Protein AF-A0A0L7KFE9-F1 (afdb_monomer)

Mean predicted aligned error: 15.95 Å

Sequence (657 aa):
MNNMNNMNNMNKMKNTSFLLKNVETFNIDDHFCKLLNYNKFVVTKNERCTNINYERDVRYMNLITTDECSNICGLIKVHPFLDINKTKELLKLLKINYNDYIVIIPNKNLNNKESIYLPINKKIKVLDLFIYFLDLNKIVTPFFFTYLTTRTCSEIHRNKFYKIADTINISDYFSYVYQDKRSYFDIMFDFYNYINIDINFLINTLPNIQDRSYSILNIFTTYTNIDNYNFFNIYNLYVSQKFLNMLHFLKTNIISNHLLDIQNVNSVQKLQSHVPHSYGNHISNGCSENTGLTYSKILGNVYKKILKRIKGETQNKDNTNKYTYMYKQNIIELLVCLYKIEINKNKTLKGLCSDYLINLNPGSFVYSKIENSMLALNKNIFNLDYTILYISVGAAFSSLIQVLRHRHYLYSTKYLESNHDKNKNVKQNEHDYKNTKIKEKKDLLFLGFRQKSQDFYFKDEMKSYLYFSYIFLAFSQDVEDKFVYYNKLNCNDSSRKWVEDNIISNNNNVNDNNDNNNNNVNDNNVNDNNVNRNNHSNNHCNNNDCSYNIYNENHFEEHEQNYFKMSYEQMINTLQKKKKIYVTDIILMLQNTIYDLLKEKNTIILIAGKSRPFSQNLIKTFADIIKNKEPNKNMEEINLFIKKKIDDFSIILESWY

Foldseek 3Di:
DVVVVVVVVVVVVVVVVVLVVPQAADDPCCLQCVLVNWFKWFKADWDFPFPPPDPWTKTKTKTFGPDADADQQKKKWFQFWDDLVLLVVLCVLLVHDQQDWDAAADDPPDDPPPPSPQPHSHTYGNSCCRGRWFDQQQFAALVLLVVQLVFFPDPVSNVLSVCCSDPVNNVSVCVPTVLLVAGNSNVSVVCSVGGNDDPVRRVVRTHTRGIAIFTFQDGPVLALDNPDDPVLLVVLLPPDVVVVVVVVVCVVVVVVDDPPPPPDPDDPDDDDDDDDDDDDDDDDDDDDDDDPADPVNVVVVVVVVVVCVSVVNDPDDPPPPDDDPDPRTRMTITIAMWPWDDSDPVDIRTDRRSVRSNPDDRRDMITIDMDHDLCVVDSCLLPPLFAEEAAEEFRQCSSVNSSLVSNLVSVVVVVVVVVVVVVVPVPDDPPPPDDPPQDLAAHEHQYEYADPNGTPPCVVVVVSRLSRYWYWYAHFHDDPPRIDRPNLVPDPPPPPPDDDPVVDPPDDDPPPDDDDDDDDDDDDDDDDDDDDDDDDDDDDDDDDDDDPPPPDDRDPDPSNCVLQVHGPVRLCVQPVPDPGDDSLSSCVSSLVNVLVLLPDPSYAYEYTYADPVVVVVVLVSNLVSVCVVCVPDDSVVSNVSVVVCVVSNSYHYHYRD

Organism: Plasmodium falciparum (isolate HB3) (NCBI:txid137071)

InterPro domains:
  IPR017938 Riboflavin synthase-like beta-barrel [SSF63380] (25-372)
  IPR023173 NADPH-cytochrome p450 reductase, FAD-binding, alpha-helical domain superfamily [G3DSA:1.20.990.10] (83-210)
  IPR039261 Ferredoxin-NADP reductase (FNR), nucleotide-binding domain [G3DSA:3.40.50.80] (382-521)
  IPR039261 Ferredoxin-NADP reductase (FNR), nucleotide-binding domain [G3DSA:3.40.50.80] (536-656)
  IPR039261 Ferredoxin-NADP reductase (FNR), nucleotide-binding domain [SSF52343] (549-628)

Radius of gyration: 34.0 Å; Cα contacts (8 Å, |Δi|>4): 790; chains: 1; bounding box: 119×78×83 Å

Structure (mmCIF, N/CA/C/O backbone):
data_AF-A0A0L7KFE9-F1
#
_entry.id   AF-A0A0L7KFE9-F1
#
loop_
_atom_site.group_PDB
_atom_site.id
_atom_site.type_symbol
_atom_site.label_atom_id
_atom_site.label_alt_id
_atom_site.label_comp_id
_atom_site.label_asym_id
_atom_site.label_entity_id
_atom_site.label_seq_id
_atom_site.pdbx_PDB_ins_code
_atom_site.Cartn_x
_atom_site.Cartn_y
_atom_site.Cartn_z
_atom_site.occupancy
_atom_site.B_iso_or_equiv
_atom_site.auth_seq_id
_atom_site.auth_comp_id
_atom_site.auth_asym_id
_atom_site.auth_atom_id
_atom_site.pdbx_PDB_model_num
ATOM 1 N N . MET A 1 1 ? 55.183 -0.357 -31.465 1.00 42.75 1 MET A N 1
ATOM 2 C CA . MET A 1 1 ? 53.990 -0.021 -30.648 1.00 42.75 1 MET A CA 1
ATOM 3 C C . MET A 1 1 ? 52.677 -0.635 -31.159 1.00 42.75 1 MET A C 1
ATOM 5 O O . MET A 1 1 ? 51.889 -1.052 -30.322 1.00 42.75 1 MET A O 1
ATOM 9 N N . ASN A 1 2 ? 52.448 -0.808 -32.472 1.00 38.06 2 ASN A N 1
ATOM 10 C CA . ASN A 1 2 ? 51.191 -1.400 -32.986 1.00 38.06 2 ASN A CA 1
ATOM 11 C C . ASN A 1 2 ? 50.986 -2.905 -32.692 1.00 38.06 2 ASN A C 1
ATOM 13 O O . ASN A 1 2 ? 49.855 -3.325 -32.461 1.00 38.06 2 ASN A O 1
ATOM 17 N N . ASN A 1 3 ? 52.048 -3.716 -32.598 1.00 33.34 3 ASN A N 1
ATOM 18 C CA . ASN A 1 3 ? 51.898 -5.155 -32.311 1.00 33.34 3 ASN A CA 1
ATOM 19 C C . ASN A 1 3 ? 51.526 -5.465 -30.849 1.00 33.34 3 ASN A C 1
ATOM 21 O O . ASN A 1 3 ? 50.818 -6.435 -30.594 1.00 33.34 3 ASN A O 1
ATOM 25 N N . MET A 1 4 ? 51.925 -4.622 -29.891 1.00 34.28 4 MET A N 1
ATOM 26 C CA . MET A 1 4 ? 51.657 -4.839 -28.460 1.00 34.28 4 MET A CA 1
ATOM 27 C C . MET A 1 4 ? 50.195 -4.518 -28.089 1.00 34.28 4 MET A C 1
ATOM 29 O O . MET A 1 4 ? 49.598 -5.208 -27.265 1.00 34.28 4 MET A O 1
ATOM 33 N N . ASN A 1 5 ? 49.579 -3.542 -28.771 1.00 37.62 5 ASN A N 1
ATOM 34 C CA . ASN A 1 5 ? 48.151 -3.232 -28.628 1.00 37.62 5 ASN A CA 1
ATOM 35 C C . ASN A 1 5 ? 47.248 -4.310 -29.251 1.00 37.62 5 ASN A C 1
ATOM 37 O O . ASN A 1 5 ? 46.227 -4.666 -28.659 1.00 37.62 5 ASN A O 1
ATOM 41 N N . ASN A 1 6 ? 47.644 -4.898 -30.386 1.00 35.03 6 ASN A N 1
ATOM 42 C CA . ASN A 1 6 ? 46.896 -6.001 -31.000 1.00 35.03 6 ASN A CA 1
ATOM 43 C C . ASN A 1 6 ? 46.958 -7.290 -30.165 1.00 35.03 6 ASN A C 1
ATOM 45 O O . ASN A 1 6 ? 45.944 -7.972 -30.017 1.00 35.03 6 ASN A O 1
ATOM 49 N N . MET A 1 7 ? 48.105 -7.593 -29.549 1.00 33.88 7 MET A N 1
ATOM 50 C CA . MET A 1 7 ? 48.266 -8.769 -28.683 1.00 33.88 7 MET A CA 1
ATOM 51 C C . MET A 1 7 ? 47.479 -8.635 -27.366 1.00 33.88 7 MET A C 1
ATOM 53 O O . MET A 1 7 ? 46.855 -9.598 -26.920 1.00 33.88 7 MET A O 1
ATOM 57 N N . ASN A 1 8 ? 47.416 -7.428 -26.789 1.00 39.91 8 ASN A N 1
ATOM 58 C CA . ASN A 1 8 ? 46.585 -7.140 -25.615 1.00 39.91 8 ASN A CA 1
ATOM 59 C C . ASN A 1 8 ? 45.081 -7.222 -25.921 1.00 39.91 8 ASN A C 1
ATOM 61 O O . ASN A 1 8 ? 44.333 -7.779 -25.117 1.00 39.91 8 ASN A O 1
ATOM 65 N N . ASN A 1 9 ? 44.630 -6.751 -27.089 1.00 40.22 9 ASN A N 1
ATOM 66 C CA . ASN A 1 9 ? 43.236 -6.905 -27.519 1.00 40.22 9 ASN A CA 1
ATOM 67 C C . ASN A 1 9 ? 42.875 -8.368 -27.816 1.00 40.22 9 ASN A C 1
ATOM 69 O O . ASN A 1 9 ? 41.819 -8.828 -27.382 1.00 40.22 9 ASN A O 1
ATOM 73 N N . MET A 1 10 ? 43.766 -9.136 -28.454 1.00 38.53 10 MET A N 1
ATOM 74 C CA . MET A 1 10 ? 43.569 -10.574 -28.668 1.00 38.53 10 MET A CA 1
ATOM 75 C C . MET A 1 10 ? 43.539 -11.365 -27.358 1.00 38.53 10 MET A C 1
ATOM 77 O O . MET A 1 10 ? 42.705 -12.253 -27.218 1.00 38.53 10 MET A O 1
ATOM 81 N N . ASN A 1 11 ? 44.390 -11.047 -26.379 1.00 39.62 11 ASN A N 1
ATOM 82 C CA . ASN A 1 11 ? 44.373 -11.710 -25.072 1.00 39.62 11 ASN A CA 1
ATOM 83 C C . ASN A 1 11 ? 43.133 -11.333 -24.246 1.00 39.62 11 ASN A C 1
ATOM 85 O O . ASN A 1 11 ? 42.578 -12.182 -23.550 1.00 39.62 11 ASN A O 1
ATOM 89 N N . LYS A 1 12 ? 42.631 -10.097 -24.370 1.00 42.94 12 LYS A N 1
ATOM 90 C CA . LYS A 1 12 ? 41.366 -9.663 -23.755 1.00 42.94 12 LYS A CA 1
ATOM 91 C C . LYS A 1 12 ? 40.154 -10.335 -24.416 1.00 42.94 12 LYS A C 1
ATOM 93 O O . LYS A 1 12 ? 39.258 -10.778 -23.700 1.00 42.94 12 LYS A O 1
ATOM 98 N N . MET A 1 13 ? 40.157 -10.496 -25.745 1.00 41.34 13 MET A N 1
ATOM 99 C CA . MET A 1 13 ? 39.150 -11.268 -26.497 1.00 41.34 13 MET A CA 1
ATOM 100 C C . MET A 1 13 ? 39.224 -12.774 -26.206 1.00 41.34 13 MET A C 1
ATOM 102 O O . MET A 1 13 ? 38.192 -13.412 -26.034 1.00 41.34 13 MET A O 1
ATOM 106 N N . LYS A 1 14 ? 40.424 -13.354 -26.074 1.00 38.00 14 LYS A N 1
ATOM 107 C CA . LYS A 1 14 ? 40.602 -14.769 -25.709 1.00 38.00 14 LYS A CA 1
ATOM 108 C C . LYS A 1 14 ? 40.141 -15.047 -24.277 1.00 38.00 14 LYS A C 1
ATOM 110 O O . LYS A 1 14 ? 39.377 -15.985 -24.076 1.00 38.00 14 LYS A O 1
ATOM 115 N N . ASN A 1 15 ? 40.493 -14.197 -23.309 1.00 45.81 15 ASN A N 1
ATOM 116 C CA . ASN A 1 15 ? 40.038 -14.344 -21.920 1.00 45.81 15 ASN A CA 1
ATOM 117 C C . ASN A 1 15 ? 38.526 -14.131 -21.759 1.00 45.81 15 ASN A C 1
ATOM 119 O O . ASN A 1 15 ? 37.890 -14.870 -21.013 1.00 45.81 15 ASN A O 1
ATOM 123 N N . THR A 1 16 ? 37.924 -13.181 -22.484 1.00 49.50 16 THR A N 1
ATOM 124 C CA . THR A 1 16 ? 36.456 -13.031 -22.515 1.00 49.50 16 THR A CA 1
ATOM 125 C C . THR A 1 16 ? 35.781 -14.218 -23.204 1.00 49.50 16 THR A C 1
ATOM 127 O O . THR A 1 16 ? 34.790 -14.721 -22.686 1.00 49.50 16 THR A O 1
ATOM 130 N N . SER A 1 17 ? 36.348 -14.750 -24.294 1.00 45.72 17 SER A N 1
ATOM 131 C CA . SER A 1 17 ? 35.824 -15.947 -24.973 1.00 45.72 17 SER A CA 1
ATOM 132 C C . SER A 1 17 ? 35.919 -17.231 -24.133 1.00 45.72 17 SER A C 1
ATOM 134 O O . SER A 1 17 ? 35.044 -18.088 -24.232 1.00 45.72 17 SER A O 1
ATOM 136 N N . PHE A 1 18 ? 36.943 -17.361 -23.280 1.00 43.03 18 PHE A N 1
ATOM 137 C CA . PHE A 1 18 ? 37.105 -18.491 -22.361 1.00 43.03 18 PHE A CA 1
ATOM 138 C C . PHE A 1 18 ? 36.132 -18.399 -21.175 1.00 43.03 18 PHE A C 1
ATOM 140 O O . PHE A 1 18 ? 35.511 -19.397 -20.823 1.00 43.03 18 PHE A O 1
ATOM 147 N N . LEU A 1 19 ? 35.915 -17.194 -20.632 1.00 51.12 19 LEU A N 1
ATOM 148 C CA . LEU A 1 19 ? 34.875 -16.927 -19.627 1.00 51.12 19 LEU A CA 1
ATOM 149 C C . LEU A 1 19 ? 33.458 -17.188 -20.162 1.00 51.12 19 LEU A C 1
ATOM 151 O O . LEU A 1 19 ? 32.614 -17.667 -19.417 1.00 51.12 19 LEU A O 1
ATOM 155 N N . LEU A 1 20 ? 33.205 -16.920 -21.448 1.00 51.97 20 LEU A N 1
ATOM 156 C CA . LEU A 1 20 ? 31.893 -17.083 -22.089 1.00 51.97 20 LEU A CA 1
ATOM 157 C C . LEU A 1 20 ? 31.501 -18.544 -22.385 1.00 51.97 20 LEU A C 1
ATOM 159 O O . LEU A 1 20 ? 30.312 -18.820 -22.538 1.00 51.97 20 LEU A O 1
ATOM 163 N N . LYS A 1 21 ? 32.456 -19.485 -22.461 1.00 50.88 21 LYS A N 1
ATOM 164 C CA . LYS A 1 21 ? 32.176 -20.891 -22.826 1.00 50.88 21 LYS A CA 1
ATOM 165 C C . LYS A 1 21 ? 31.418 -21.684 -21.754 1.00 50.88 21 LYS A C 1
ATOM 167 O O . LYS A 1 21 ? 30.746 -22.643 -22.113 1.00 50.88 21 LYS A O 1
ATOM 172 N N . ASN A 1 22 ? 31.468 -21.252 -20.492 1.00 62.44 22 ASN A N 1
ATOM 173 C CA . ASN A 1 22 ? 30.808 -21.914 -19.357 1.00 62.44 22 ASN A CA 1
ATOM 174 C C . ASN A 1 22 ? 29.798 -20.995 -18.642 1.00 62.44 22 ASN A C 1
ATOM 176 O O . ASN A 1 22 ? 29.581 -21.130 -17.440 1.00 62.44 22 ASN A O 1
ATOM 180 N N . VAL A 1 23 ? 29.207 -20.024 -19.346 1.00 78.81 23 VAL A N 1
ATOM 181 C CA . VAL A 1 23 ? 28.214 -19.123 -18.740 1.00 78.81 23 VAL A CA 1
ATOM 182 C C . VAL A 1 23 ? 26.870 -19.831 -18.629 1.00 78.81 23 VAL A C 1
ATOM 184 O O . VAL A 1 23 ? 26.245 -20.159 -19.639 1.00 78.81 23 VAL A O 1
ATOM 187 N N . GLU A 1 24 ? 26.413 -20.031 -17.395 1.00 87.81 24 GLU A N 1
ATOM 188 C CA . GLU A 1 24 ? 25.095 -20.593 -17.109 1.00 87.81 24 GLU A CA 1
ATOM 189 C C . GLU A 1 24 ? 23.975 -19.730 -17.704 1.00 87.81 24 GLU A C 1
ATOM 191 O O . GLU A 1 24 ? 24.038 -18.495 -17.741 1.00 87.81 24 GLU A O 1
ATOM 196 N N . THR A 1 25 ? 22.917 -20.390 -18.175 1.00 91.81 25 THR A N 1
ATOM 197 C CA . THR A 1 25 ? 21.737 -19.697 -18.704 1.00 91.81 25 THR A CA 1
ATOM 198 C C . THR A 1 25 ? 20.864 -19.227 -17.547 1.00 91.81 25 THR A C 1
ATOM 200 O O . THR A 1 25 ? 20.706 -19.932 -16.553 1.00 91.81 25 THR A O 1
ATOM 203 N N . PHE A 1 26 ? 20.297 -18.027 -17.657 1.00 93.81 26 PHE A N 1
ATOM 204 C CA . PHE A 1 26 ? 19.368 -17.507 -16.664 1.00 93.81 26 PHE A CA 1
ATOM 205 C C . PHE A 1 26 ? 18.133 -18.408 -16.556 1.00 93.81 26 PHE A C 1
ATOM 207 O O . PHE A 1 26 ? 17.440 -18.652 -17.543 1.00 93.81 26 PHE A O 1
ATOM 214 N N . ASN A 1 27 ? 17.849 -18.855 -15.336 1.00 94.81 27 ASN A N 1
ATOM 215 C CA . ASN A 1 27 ? 16.600 -19.493 -14.961 1.00 94.81 27 ASN A CA 1
ATOM 216 C C . ASN A 1 27 ? 15.930 -18.629 -13.885 1.00 94.81 27 ASN A C 1
ATOM 218 O O . ASN A 1 27 ? 16.566 -18.250 -12.898 1.00 94.81 27 ASN A O 1
ATOM 222 N N . ILE A 1 28 ? 14.659 -18.298 -14.108 1.00 93.69 28 ILE A N 1
ATOM 223 C CA . ILE A 1 28 ? 13.902 -17.390 -13.245 1.00 93.69 28 ILE A CA 1
ATOM 224 C C . ILE A 1 28 ? 13.684 -17.972 -11.843 1.00 93.69 28 ILE A C 1
ATOM 226 O O . ILE A 1 28 ? 13.934 -17.275 -10.863 1.00 93.69 28 ILE A O 1
ATOM 230 N N . ASP A 1 29 ? 13.311 -19.250 -11.737 1.00 93.00 29 ASP A N 1
ATOM 231 C CA . ASP A 1 29 ? 13.092 -19.923 -10.454 1.00 93.00 29 ASP A CA 1
ATOM 232 C C . ASP A 1 29 ? 14.412 -20.059 -9.684 1.00 93.00 29 ASP A C 1
ATOM 234 O O . ASP A 1 29 ? 14.468 -19.745 -8.499 1.00 93.00 29 ASP A O 1
ATOM 238 N N . ASP A 1 30 ? 15.510 -20.432 -10.344 1.00 92.31 30 ASP A N 1
ATOM 239 C CA . ASP A 1 30 ? 16.819 -20.510 -9.685 1.00 92.31 30 ASP A CA 1
ATOM 240 C C . ASP A 1 30 ? 17.280 -19.143 -9.164 1.00 92.31 30 ASP A C 1
ATOM 242 O O . ASP A 1 30 ? 17.844 -19.039 -8.075 1.00 92.31 30 ASP A O 1
ATOM 246 N N . HIS A 1 31 ? 17.045 -18.074 -9.926 1.00 93.56 31 HIS A N 1
ATOM 247 C CA . HIS A 1 31 ? 17.439 -16.730 -9.512 1.00 93.56 31 HIS A CA 1
ATOM 248 C C . HIS A 1 31 ? 16.572 -16.210 -8.364 1.00 93.56 31 HIS A C 1
ATOM 250 O O . HIS A 1 31 ? 17.098 -15.802 -7.331 1.00 93.56 31 HIS A O 1
ATOM 256 N N . PHE A 1 32 ? 15.248 -16.251 -8.502 1.00 93.62 32 PHE A N 1
ATOM 257 C CA . PHE A 1 32 ? 14.360 -15.736 -7.465 1.00 93.62 32 PHE A CA 1
ATOM 258 C C . PHE A 1 32 ? 14.342 -16.639 -6.230 1.00 93.62 32 PHE A C 1
ATOM 260 O O . PHE A 1 32 ? 14.521 -16.141 -5.120 1.00 93.62 32 PHE A O 1
ATOM 267 N N . CYS A 1 33 ? 14.194 -17.954 -6.386 1.00 91.50 33 CYS A N 1
ATOM 268 C CA . CYS A 1 33 ? 14.044 -18.852 -5.245 1.00 91.50 33 CYS A CA 1
ATOM 269 C C . CYS A 1 33 ? 15.366 -19.203 -4.564 1.00 91.50 33 CYS A C 1
ATOM 271 O O . CYS A 1 33 ? 15.431 -19.155 -3.340 1.00 91.50 33 CYS A O 1
ATOM 273 N N . LYS A 1 34 ? 16.435 -19.512 -5.313 1.00 89.38 34 LYS A N 1
ATOM 274 C CA . LYS A 1 34 ? 17.702 -19.966 -4.702 1.00 89.38 34 LYS A CA 1
ATOM 275 C C . LYS A 1 34 ? 18.662 -18.828 -4.380 1.00 89.38 34 LYS A C 1
ATOM 277 O O . LYS A 1 34 ? 19.296 -18.855 -3.334 1.00 89.38 34 LYS A O 1
ATOM 282 N N . LEU A 1 35 ? 18.814 -17.855 -5.283 1.00 90.19 35 LEU A N 1
ATOM 283 C CA . LEU A 1 35 ? 19.767 -16.757 -5.080 1.00 90.19 35 LEU A CA 1
ATOM 284 C C . LEU A 1 35 ? 19.163 -15.633 -4.231 1.00 90.19 35 LEU A C 1
ATOM 286 O O . LEU A 1 35 ? 19.831 -15.089 -3.354 1.00 90.19 35 LEU A O 1
ATOM 290 N N . LEU A 1 36 ? 17.910 -15.268 -4.507 1.00 91.19 36 LEU A N 1
ATOM 291 C CA . LEU A 1 36 ? 17.245 -14.161 -3.830 1.00 91.19 36 LEU A CA 1
ATOM 292 C C . LEU A 1 36 ? 16.321 -14.591 -2.683 1.00 91.19 36 LEU A C 1
ATOM 294 O O . LEU A 1 36 ? 15.796 -13.706 -2.009 1.00 91.19 36 LEU A O 1
ATOM 298 N N . ASN A 1 37 ? 16.144 -15.890 -2.423 1.00 90.75 37 ASN A N 1
ATOM 299 C CA . ASN A 1 37 ? 15.305 -16.452 -1.353 1.00 90.75 37 ASN A CA 1
ATOM 300 C C . ASN A 1 37 ? 13.831 -16.003 -1.401 1.00 90.75 37 ASN A C 1
ATOM 302 O O . ASN A 1 37 ? 13.267 -15.599 -0.383 1.00 90.75 37 ASN A O 1
ATOM 306 N N . TYR A 1 38 ? 13.215 -15.997 -2.584 1.00 92.62 38 TYR A N 1
ATOM 307 C CA . TYR A 1 38 ? 11.764 -15.851 -2.735 1.00 92.62 38 TYR A CA 1
ATOM 308 C C . TYR A 1 38 ? 11.067 -17.210 -2.733 1.00 92.62 38 TYR A C 1
ATOM 310 O O . TYR A 1 38 ? 11.585 -18.186 -3.264 1.00 92.62 38 TYR A O 1
ATOM 318 N N . ASN A 1 39 ? 9.826 -17.232 -2.266 1.00 90.81 39 ASN A N 1
ATOM 319 C CA . ASN A 1 39 ? 8.932 -18.361 -2.469 1.00 90.81 39 ASN A CA 1
ATOM 320 C C . ASN A 1 39 ? 8.063 -18.094 -3.698 1.00 90.81 39 ASN A C 1
ATOM 322 O O . ASN A 1 39 ? 7.704 -16.946 -3.994 1.00 90.81 39 ASN A O 1
ATOM 326 N N . LYS A 1 40 ? 7.719 -19.159 -4.416 1.00 92.31 40 LYS A N 1
ATOM 327 C CA . LYS A 1 40 ? 6.801 -19.097 -5.551 1.00 92.31 40 LYS A CA 1
ATOM 328 C C . LYS A 1 40 ? 5.402 -19.449 -5.063 1.00 92.31 40 LYS A C 1
ATOM 330 O O . LYS A 1 40 ? 5.188 -20.528 -4.516 1.00 92.31 40 LYS A O 1
ATOM 335 N N . PHE A 1 41 ? 4.455 -18.545 -5.267 1.00 92.69 41 PHE A N 1
ATOM 336 C CA . PHE A 1 41 ? 3.056 -18.755 -4.913 1.00 92.69 41 PHE A CA 1
ATOM 337 C C . PHE A 1 41 ? 2.206 -18.850 -6.169 1.00 92.69 41 PHE A C 1
ATOM 339 O O . PHE A 1 41 ? 2.369 -18.043 -7.079 1.00 92.69 41 PHE A O 1
ATOM 346 N N . VAL A 1 42 ? 1.272 -19.793 -6.203 1.00 92.38 42 VAL A N 1
ATOM 347 C CA . VAL A 1 42 ? 0.288 -19.935 -7.279 1.00 92.38 42 VAL A CA 1
ATOM 348 C C . VAL A 1 42 ? -0.986 -19.190 -6.897 1.00 92.38 42 VAL A C 1
ATOM 350 O O . VAL A 1 42 ? -1.495 -19.340 -5.790 1.00 92.38 42 VAL A O 1
ATOM 353 N N . VAL A 1 43 ? -1.517 -18.386 -7.811 1.00 94.00 43 VAL A N 1
ATOM 354 C CA . VAL A 1 43 ? -2.798 -17.697 -7.641 1.00 94.00 43 VAL A CA 1
ATOM 355 C C . VAL A 1 43 ? -3.918 -18.717 -7.810 1.00 94.00 43 VAL A C 1
ATOM 357 O O . VAL A 1 43 ? -4.050 -19.319 -8.871 1.00 94.00 43 VAL A O 1
ATOM 360 N N . THR A 1 44 ? -4.746 -18.907 -6.789 1.00 93.25 44 THR A N 1
ATOM 361 C CA . THR A 1 44 ? -5.922 -19.794 -6.856 1.00 93.25 44 THR A CA 1
ATOM 362 C C . THR A 1 44 ? -7.227 -19.017 -6.959 1.00 93.25 44 THR A C 1
ATOM 364 O O . THR A 1 44 ? -8.210 -19.537 -7.478 1.00 93.25 44 THR A O 1
ATOM 367 N N . LYS A 1 45 ? -7.236 -17.756 -6.512 1.00 93.00 45 LYS A N 1
ATOM 368 C CA . LYS A 1 45 ? -8.407 -16.875 -6.539 1.00 93.00 45 LYS A CA 1
ATOM 369 C C . LYS A 1 45 ? -7.987 -15.430 -6.793 1.00 93.00 45 LYS A C 1
ATOM 371 O O . LYS A 1 45 ? -6.993 -14.985 -6.224 1.00 93.00 45 LYS A O 1
ATOM 376 N N . ASN A 1 46 ? -8.757 -14.703 -7.602 1.00 96.44 46 ASN A N 1
ATOM 377 C CA . ASN A 1 46 ? -8.623 -13.257 -7.803 1.00 96.44 46 ASN A CA 1
ATOM 378 C C . ASN A 1 46 ? -9.983 -12.648 -8.200 1.00 96.44 46 ASN A C 1
ATOM 380 O O . ASN A 1 46 ? -10.319 -12.545 -9.379 1.00 96.44 46 ASN A O 1
ATOM 384 N N . GLU A 1 47 ? -10.790 -12.272 -7.210 1.00 94.88 47 GLU A N 1
ATOM 385 C CA . GLU A 1 47 ? -12.166 -11.799 -7.412 1.00 94.88 47 GLU A CA 1
ATOM 386 C C . GLU A 1 47 ? -12.326 -10.335 -7.026 1.00 94.88 47 GLU A C 1
ATOM 388 O O . GLU A 1 47 ? -11.765 -9.887 -6.030 1.00 94.88 47 GLU A O 1
ATOM 393 N N . ARG A 1 48 ? -13.122 -9.579 -7.789 1.00 94.25 48 ARG A N 1
ATOM 394 C CA . ARG A 1 48 ? -13.441 -8.186 -7.458 1.00 94.25 48 ARG A CA 1
ATOM 395 C C . ARG A 1 48 ? -14.495 -8.116 -6.358 1.00 94.25 48 ARG A C 1
ATOM 397 O O . ARG A 1 48 ? -15.584 -8.646 -6.518 1.00 94.25 48 ARG A O 1
ATOM 404 N N . CYS A 1 49 ? -14.172 -7.411 -5.276 1.00 90.94 49 CYS A N 1
ATOM 405 C CA . CYS A 1 49 ? -15.062 -7.198 -4.129 1.00 90.94 49 CYS A CA 1
ATOM 406 C C . CYS A 1 49 ? -15.930 -5.949 -4.265 1.00 90.94 49 CYS A C 1
ATOM 408 O O . CYS A 1 49 ? -16.906 -5.790 -3.541 1.00 90.94 49 CYS A O 1
ATOM 410 N N . THR A 1 50 ? -15.533 -5.023 -5.132 1.00 91.69 50 THR A N 1
ATOM 411 C CA . THR A 1 50 ? -16.279 -3.796 -5.410 1.00 91.69 50 THR A CA 1
ATOM 412 C C . THR A 1 50 ? -17.126 -3.964 -6.663 1.00 91.69 50 THR A C 1
ATOM 414 O O . THR A 1 50 ? -16.774 -4.728 -7.564 1.00 91.69 50 THR A O 1
ATOM 417 N N . ASN A 1 51 ? -18.217 -3.205 -6.776 1.00 89.19 51 ASN A N 1
ATOM 418 C CA . ASN A 1 51 ? -19.006 -3.185 -8.005 1.00 89.19 51 ASN A CA 1
ATOM 419 C C . ASN A 1 51 ? -18.126 -2.796 -9.210 1.00 89.19 51 ASN A C 1
ATOM 421 O O . ASN A 1 51 ? -17.244 -1.941 -9.084 1.00 89.19 51 ASN A O 1
ATOM 425 N N . ILE A 1 52 ? -18.381 -3.390 -10.380 1.00 87.69 52 ILE A N 1
ATOM 426 C CA . ILE A 1 52 ? -17.638 -3.121 -11.621 1.00 87.69 52 ILE A CA 1
ATOM 427 C C . ILE A 1 52 ? -17.628 -1.627 -11.991 1.00 87.69 52 ILE A C 1
ATOM 429 O O . ILE A 1 52 ? -16.597 -1.112 -12.427 1.00 87.69 52 ILE A O 1
ATOM 433 N N . ASN A 1 53 ? -18.733 -0.926 -11.718 1.00 88.88 53 ASN A N 1
ATOM 434 C CA . ASN A 1 53 ? -18.919 0.498 -11.994 1.00 88.88 53 ASN A CA 1
ATOM 435 C C . ASN A 1 53 ? -18.336 1.409 -10.902 1.00 88.88 53 ASN A C 1
ATOM 437 O O . ASN A 1 53 ? -18.289 2.626 -11.074 1.00 88.88 53 ASN A O 1
ATOM 441 N N . TYR A 1 54 ? -17.891 0.851 -9.772 1.00 90.19 54 TYR A N 1
ATOM 442 C CA . TYR A 1 54 ? -17.248 1.633 -8.723 1.00 90.19 54 TYR A CA 1
ATOM 443 C C . TYR A 1 54 ? -15.829 2.031 -9.141 1.00 90.19 54 TYR A C 1
ATOM 445 O O . TYR A 1 54 ? -15.082 1.231 -9.706 1.00 90.19 54 TYR A O 1
ATOM 453 N N . GLU A 1 55 ? -15.423 3.265 -8.832 1.00 86.25 55 GLU A N 1
ATOM 454 C CA . GLU A 1 55 ? -14.141 3.819 -9.292 1.00 86.25 55 GLU A CA 1
ATOM 455 C C . GLU A 1 55 ? -12.906 3.077 -8.746 1.00 86.25 55 GLU A C 1
ATOM 457 O O . GLU A 1 55 ? -11.833 3.125 -9.354 1.00 86.25 55 GLU A O 1
ATOM 462 N N . ARG A 1 56 ? -13.039 2.386 -7.603 1.00 89.31 56 ARG A N 1
ATOM 463 C CA . ARG A 1 56 ? -11.961 1.590 -7.003 1.00 89.31 56 ARG A CA 1
ATOM 464 C C . ARG A 1 56 ? -12.145 0.119 -7.330 1.00 89.31 56 ARG A C 1
ATOM 466 O O . ARG A 1 56 ? -13.123 -0.492 -6.906 1.00 89.31 56 ARG A O 1
ATOM 473 N N . ASP A 1 57 ? -11.157 -0.454 -8.001 1.00 94.38 57 ASP A N 1
ATOM 474 C CA . ASP A 1 57 ? -11.031 -1.898 -8.159 1.00 94.38 57 ASP A CA 1
ATOM 475 C C . ASP A 1 57 ? -10.285 -2.467 -6.943 1.00 94.38 57 ASP A C 1
ATOM 477 O O . ASP A 1 57 ? -9.139 -2.089 -6.682 1.00 94.38 57 ASP A O 1
ATOM 481 N N . VAL A 1 58 ? -10.958 -3.314 -6.164 1.00 94.94 58 VAL A N 1
ATOM 482 C CA . VAL A 1 58 ? -10.361 -4.019 -5.026 1.00 94.94 58 VAL A CA 1
ATOM 483 C C . VAL A 1 58 ? -10.623 -5.505 -5.186 1.00 94.94 58 VAL A C 1
ATOM 485 O O . VAL A 1 58 ? -11.769 -5.912 -5.378 1.00 94.94 58 VAL A O 1
ATOM 488 N N . ARG A 1 59 ? -9.557 -6.298 -5.098 1.00 95.56 59 ARG A N 1
ATOM 489 C CA . ARG A 1 59 ? -9.569 -7.745 -5.276 1.00 95.56 59 ARG A CA 1
ATOM 490 C C . ARG A 1 59 ? -9.357 -8.483 -3.967 1.00 95.56 59 ARG A C 1
ATOM 492 O O . ARG A 1 59 ? -8.515 -8.086 -3.164 1.00 95.56 59 ARG A O 1
ATOM 499 N N . TYR A 1 60 ? -10.080 -9.580 -3.794 1.00 95.75 60 TYR A N 1
ATOM 500 C CA . TYR A 1 60 ? -9.765 -10.624 -2.830 1.00 95.75 60 TYR A CA 1
ATOM 501 C C . TYR A 1 60 ? -9.014 -11.738 -3.549 1.00 95.75 60 TYR A C 1
ATOM 503 O O . TYR A 1 60 ? -9.530 -12.327 -4.505 1.00 95.75 60 TYR A O 1
ATOM 511 N N . MET A 1 61 ? -7.784 -11.994 -3.112 1.00 95.75 61 MET A N 1
ATOM 512 C CA . MET A 1 61 ? -6.884 -12.941 -3.761 1.00 95.75 61 MET A CA 1
ATOM 513 C C . MET A 1 61 ? -6.475 -14.056 -2.810 1.00 95.75 61 MET A C 1
ATOM 515 O O . MET A 1 61 ? -6.193 -13.791 -1.645 1.00 95.75 61 MET A O 1
ATOM 519 N N . ASN A 1 62 ? -6.366 -15.271 -3.348 1.00 93.69 62 ASN A N 1
ATOM 520 C CA . ASN A 1 62 ? -5.786 -16.414 -2.653 1.00 93.69 62 ASN A CA 1
ATOM 521 C C . ASN A 1 62 ? -4.525 -16.859 -3.389 1.00 93.69 62 ASN A C 1
ATOM 523 O O . ASN A 1 62 ? -4.536 -17.054 -4.608 1.00 93.69 62 ASN A O 1
ATOM 527 N N . LEU A 1 63 ? -3.458 -17.044 -2.627 1.00 91.81 63 LEU A N 1
ATOM 528 C CA . LEU A 1 63 ? -2.161 -17.515 -3.079 1.00 91.81 63 LEU A CA 1
ATOM 529 C C . LEU A 1 63 ? -1.830 -18.809 -2.341 1.00 91.81 63 LEU A C 1
ATOM 531 O O . LEU A 1 63 ? -1.978 -18.855 -1.129 1.00 91.81 63 LEU A O 1
ATOM 535 N N . ILE A 1 64 ? -1.367 -19.846 -3.028 1.00 87.50 64 ILE A N 1
ATOM 536 C CA . ILE A 1 64 ? -0.957 -21.109 -2.403 1.00 87.50 64 ILE A CA 1
ATOM 537 C C . ILE A 1 64 ? 0.528 -21.365 -2.636 1.00 87.50 64 ILE A C 1
ATOM 539 O O . ILE A 1 64 ? 1.051 -21.089 -3.715 1.00 87.50 64 ILE A O 1
ATOM 543 N N . THR A 1 65 ? 1.210 -21.910 -1.635 1.00 82.75 65 THR A N 1
ATOM 544 C CA . THR A 1 65 ? 2.584 -22.409 -1.767 1.00 82.75 65 THR A CA 1
ATOM 545 C C . THR A 1 65 ? 2.730 -23.768 -1.089 1.00 82.75 65 THR A C 1
ATOM 547 O O . THR A 1 65 ? 1.955 -24.123 -0.201 1.00 82.75 65 THR A O 1
ATOM 550 N N . THR A 1 66 ? 3.722 -24.539 -1.519 1.00 71.81 66 THR A N 1
ATOM 551 C CA . THR A 1 66 ? 4.180 -25.742 -0.814 1.00 71.81 66 THR A CA 1
ATOM 552 C C . THR A 1 66 ? 5.154 -25.416 0.313 1.00 71.81 66 THR A C 1
ATOM 554 O O . THR A 1 66 ? 5.361 -26.249 1.191 1.00 71.81 66 THR A O 1
ATOM 557 N N . ASP A 1 67 ? 5.742 -24.219 0.295 1.00 69.88 67 ASP A N 1
ATOM 558 C CA . ASP A 1 67 ? 6.756 -23.802 1.256 1.00 69.88 67 ASP A CA 1
ATOM 559 C C . ASP A 1 67 ? 6.128 -23.472 2.616 1.00 69.88 67 ASP A C 1
ATOM 561 O O . ASP A 1 67 ? 4.955 -23.090 2.722 1.00 69.88 67 ASP A O 1
ATOM 565 N N . GLU A 1 68 ? 6.914 -23.604 3.683 1.00 65.38 68 GLU A N 1
ATOM 566 C CA . GLU A 1 68 ? 6.463 -23.257 5.030 1.00 65.38 68 GLU A CA 1
ATOM 567 C C . GLU A 1 68 ? 6.224 -21.749 5.162 1.00 65.38 68 GLU A C 1
ATOM 569 O O . GLU A 1 68 ? 7.061 -20.920 4.797 1.00 65.38 68 GLU A O 1
ATOM 574 N N . CYS A 1 69 ? 5.065 -21.387 5.715 1.00 64.94 69 CYS A N 1
ATOM 575 C CA . CYS A 1 69 ? 4.660 -20.002 5.932 1.00 64.94 69 CYS A CA 1
ATOM 576 C C . CYS A 1 69 ? 4.628 -19.718 7.435 1.00 64.94 69 CYS A C 1
ATOM 578 O O . CYS A 1 69 ? 3.619 -19.933 8.105 1.00 64.94 69 CYS A O 1
ATOM 580 N N . SER A 1 70 ? 5.734 -19.232 7.994 1.00 57.19 70 SER A N 1
ATOM 581 C CA . SER A 1 70 ? 5.824 -18.940 9.425 1.00 57.19 70 SER A CA 1
ATOM 582 C C . SER A 1 70 ? 5.504 -17.469 9.721 1.00 57.19 70 SER A C 1
ATOM 584 O O . SER A 1 70 ? 6.424 -16.660 9.827 1.00 57.19 70 SER A O 1
ATOM 586 N N . ASN A 1 71 ? 4.223 -17.087 9.856 1.00 62.62 71 ASN A N 1
ATOM 587 C CA . ASN A 1 71 ? 3.870 -15.809 10.497 1.00 62.62 71 ASN A CA 1
ATOM 588 C C . ASN A 1 71 ? 2.395 -15.659 10.918 1.00 62.62 71 ASN A C 1
ATOM 590 O O . ASN A 1 71 ? 1.490 -15.940 10.139 1.00 62.62 71 ASN A O 1
ATOM 594 N N . ILE A 1 72 ? 2.156 -15.121 12.120 1.00 56.56 72 ILE A N 1
ATOM 595 C CA . ILE A 1 72 ? 0.817 -14.795 12.654 1.00 56.56 72 ILE A CA 1
ATOM 596 C C . ILE A 1 72 ? 0.413 -13.340 12.348 1.00 56.56 72 ILE A C 1
ATOM 598 O O . ILE A 1 72 ? -0.773 -13.038 12.368 1.00 56.56 72 ILE A O 1
ATOM 602 N N . CYS A 1 73 ? 1.387 -12.456 12.094 1.00 68.44 73 CYS A N 1
ATOM 603 C CA . CYS A 1 73 ? 1.218 -11.017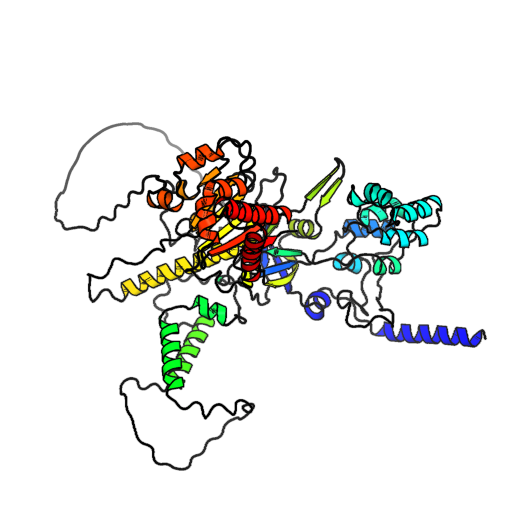 11.850 1.00 68.44 73 CYS A CA 1
ATOM 604 C C . CYS A 1 73 ? 2.039 -10.593 10.619 1.00 68.44 73 CYS A C 1
ATOM 606 O O . CYS A 1 73 ? 2.977 -9.797 10.734 1.00 68.44 73 CYS A O 1
ATOM 608 N N . GLY A 1 74 ? 1.776 -11.210 9.468 1.00 82.25 74 GLY A N 1
ATOM 609 C CA . GLY A 1 74 ? 2.682 -11.187 8.318 1.00 82.25 74 GLY A CA 1
ATOM 610 C C . GLY A 1 74 ? 2.349 -10.178 7.219 1.00 82.25 74 GLY A C 1
ATOM 611 O O . GLY A 1 74 ? 1.189 -9.864 6.953 1.00 82.25 74 GLY A O 1
ATOM 612 N N . LEU A 1 75 ? 3.393 -9.731 6.528 1.00 91.31 75 LEU A N 1
ATOM 613 C CA . LEU A 1 75 ? 3.318 -9.088 5.220 1.00 91.31 75 LEU A CA 1
ATOM 614 C C . LEU A 1 75 ? 3.844 -10.054 4.159 1.00 91.31 75 LEU A C 1
ATOM 616 O O . LEU A 1 75 ? 4.783 -10.808 4.415 1.00 91.31 75 LEU A O 1
ATOM 620 N N . ILE A 1 76 ? 3.283 -9.982 2.957 1.00 92.75 76 ILE A N 1
ATOM 621 C CA . ILE A 1 76 ? 3.842 -10.604 1.760 1.00 92.75 76 ILE A CA 1
ATOM 622 C C . ILE A 1 76 ? 4.423 -9.517 0.850 1.00 92.75 76 ILE A C 1
ATOM 624 O O . ILE A 1 76 ? 3.718 -8.628 0.376 1.00 92.75 76 ILE A O 1
ATOM 628 N N . LYS A 1 77 ? 5.735 -9.570 0.628 1.00 94.88 77 LYS A N 1
ATOM 629 C CA . LYS A 1 77 ? 6.473 -8.729 -0.317 1.00 94.88 77 LYS A CA 1
ATOM 630 C C . LYS A 1 77 ? 6.413 -9.358 -1.694 1.00 94.88 77 LYS A C 1
ATOM 632 O O . LYS A 1 77 ? 7.122 -10.326 -1.950 1.00 94.88 77 LYS A O 1
ATOM 637 N N . VAL A 1 78 ? 5.566 -8.815 -2.557 1.00 97.25 78 VAL A N 1
ATOM 638 C CA . VAL A 1 78 ? 5.370 -9.289 -3.927 1.00 97.25 78 VAL A CA 1
ATOM 639 C C . VAL A 1 78 ? 6.347 -8.589 -4.858 1.00 97.25 78 VAL A C 1
ATOM 641 O O . VAL A 1 78 ? 6.418 -7.356 -4.878 1.00 97.25 78 VAL A O 1
ATOM 644 N N . HIS A 1 79 ? 7.039 -9.383 -5.668 1.00 97.75 79 HIS A N 1
ATOM 645 C CA . HIS A 1 79 ? 7.852 -8.898 -6.769 1.00 97.75 79 HIS A CA 1
ATOM 646 C C . HIS A 1 79 ? 7.011 -8.822 -8.061 1.00 97.75 79 HIS A C 1
ATOM 648 O O . HIS A 1 79 ? 6.558 -9.866 -8.541 1.00 97.75 79 HIS A O 1
ATOM 654 N N . PRO A 1 80 ? 6.744 -7.623 -8.616 1.00 97.75 80 PRO A N 1
ATOM 655 C CA . PRO A 1 80 ? 5.901 -7.478 -9.800 1.00 97.75 80 PRO A CA 1
ATOM 656 C C . PRO A 1 80 ? 6.685 -7.555 -11.107 1.00 97.75 80 PRO A C 1
ATOM 658 O O . PRO A 1 80 ? 7.876 -7.268 -11.138 1.00 97.75 80 PRO A O 1
ATOM 661 N N . PHE A 1 81 ? 5.986 -7.826 -12.208 1.00 97.25 81 PHE A N 1
ATOM 662 C CA . PHE A 1 81 ? 6.572 -7.838 -13.549 1.00 97.25 81 PHE A CA 1
ATOM 663 C C . PHE A 1 81 ? 6.019 -6.723 -14.431 1.00 97.25 81 PHE A C 1
ATOM 665 O O . PHE A 1 81 ? 4.869 -6.304 -14.271 1.00 97.25 81 PHE A O 1
ATOM 672 N N . LEU A 1 82 ? 6.831 -6.245 -15.379 1.00 97.00 82 LEU A N 1
ATOM 673 C CA . LEU A 1 82 ? 6.349 -5.327 -16.413 1.00 97.00 82 LEU A CA 1
ATOM 674 C C . LEU A 1 82 ? 5.421 -6.028 -17.415 1.00 97.00 82 LEU A C 1
ATOM 676 O O . LEU A 1 82 ? 5.513 -7.232 -17.652 1.00 97.00 82 LEU A O 1
ATOM 680 N N . ASP A 1 83 ? 4.576 -5.235 -18.077 1.00 95.25 83 ASP A N 1
ATOM 681 C CA . ASP A 1 83 ? 3.773 -5.708 -19.203 1.00 95.25 83 ASP A CA 1
ATOM 682 C C . ASP A 1 83 ? 4.661 -6.079 -20.401 1.00 95.25 83 ASP A C 1
ATOM 684 O O . ASP A 1 83 ? 5.437 -5.263 -20.916 1.00 95.25 83 ASP A O 1
ATOM 688 N N . ILE A 1 84 ? 4.525 -7.322 -20.860 1.00 96.19 84 ILE A N 1
ATOM 689 C CA . ILE A 1 84 ? 5.383 -7.901 -21.897 1.00 96.19 84 ILE A CA 1
ATOM 690 C C . ILE A 1 84 ? 5.203 -7.186 -23.238 1.00 96.19 84 ILE A C 1
ATOM 692 O O . ILE A 1 84 ? 6.183 -6.953 -23.949 1.00 96.19 84 ILE A O 1
ATOM 696 N N . ASN A 1 85 ? 3.969 -6.837 -23.600 1.00 96.38 85 ASN A N 1
ATOM 697 C CA . ASN A 1 85 ? 3.658 -6.270 -24.909 1.00 96.38 85 ASN A CA 1
ATOM 698 C C . ASN A 1 85 ? 4.137 -4.822 -25.007 1.00 96.38 85 ASN A C 1
ATOM 700 O O . ASN A 1 85 ? 4.876 -4.489 -25.934 1.00 96.38 85 ASN A O 1
ATOM 704 N N . LYS A 1 86 ? 3.825 -4.006 -23.998 1.00 95.06 86 LYS A N 1
ATOM 705 C CA . LYS A 1 86 ? 4.284 -2.622 -23.863 1.00 95.06 86 LYS A CA 1
ATOM 706 C C . LYS A 1 86 ? 5.810 -2.537 -23.832 1.00 95.06 86 LYS A C 1
ATOM 708 O O . LYS A 1 86 ? 6.404 -1.660 -24.454 1.00 95.06 86 LYS A O 1
ATOM 713 N N . THR A 1 87 ? 6.465 -3.479 -23.151 1.00 96.94 87 THR A N 1
ATOM 714 C CA . THR A 1 87 ? 7.934 -3.542 -23.101 1.00 96.94 87 THR A CA 1
ATOM 715 C C . THR A 1 87 ? 8.526 -3.889 -24.467 1.00 96.94 87 THR A C 1
ATOM 717 O O . THR A 1 87 ? 9.455 -3.223 -24.920 1.00 96.94 87 THR A O 1
ATOM 720 N N . LYS A 1 88 ? 7.970 -4.886 -25.172 1.00 97.56 88 LYS A N 1
ATOM 721 C CA . LYS A 1 88 ? 8.401 -5.236 -26.536 1.00 97.56 88 LYS A CA 1
ATOM 722 C C . LYS A 1 88 ? 8.229 -4.074 -27.509 1.00 97.56 88 LYS A C 1
ATOM 724 O O . LYS A 1 88 ? 9.106 -3.861 -28.341 1.00 97.56 88 LYS A O 1
ATOM 729 N N . GLU A 1 89 ? 7.110 -3.360 -27.434 1.00 96.69 89 GLU A N 1
ATOM 730 C CA . GLU A 1 89 ? 6.841 -2.194 -28.276 1.00 96.69 89 GLU A CA 1
ATOM 731 C C . GLU A 1 89 ? 7.911 -1.118 -28.080 1.00 96.69 89 GLU A C 1
ATOM 733 O O . GLU A 1 89 ? 8.532 -0.691 -29.053 1.00 96.69 89 GLU A O 1
ATOM 738 N N . LEU A 1 90 ? 8.217 -0.768 -26.826 1.00 95.94 90 LEU A N 1
ATOM 739 C CA . LEU A 1 90 ? 9.263 0.205 -26.529 1.00 95.94 90 LEU A CA 1
ATOM 740 C C . LEU A 1 90 ? 10.637 -0.245 -27.045 1.00 95.94 90 LEU A C 1
ATOM 742 O O . LEU A 1 90 ? 11.335 0.531 -27.694 1.00 95.94 90 LEU A O 1
ATOM 746 N N . LEU A 1 91 ? 11.032 -1.495 -26.787 1.00 96.75 91 LEU A N 1
ATOM 747 C CA . LEU A 1 91 ? 12.335 -2.003 -27.233 1.00 96.75 91 LEU A CA 1
ATOM 748 C C . LEU A 1 91 ? 12.457 -1.989 -28.766 1.00 96.75 91 LEU A C 1
ATOM 750 O O . LEU A 1 91 ? 13.516 -1.639 -29.285 1.00 96.75 91 LEU A O 1
ATOM 754 N N . LYS A 1 92 ? 11.367 -2.275 -29.496 1.00 96.50 92 LYS A N 1
ATOM 755 C CA . LYS A 1 92 ? 11.322 -2.130 -30.961 1.00 96.50 92 LYS A CA 1
ATOM 756 C C . LYS A 1 92 ? 11.529 -0.679 -31.402 1.00 96.50 92 LYS A C 1
ATOM 758 O O . LYS A 1 92 ? 12.319 -0.453 -32.314 1.00 96.50 92 LYS A O 1
ATOM 763 N N . LEU A 1 93 ? 10.864 0.288 -30.761 1.00 96.06 93 LEU A N 1
ATOM 764 C CA . LEU A 1 93 ? 11.029 1.720 -31.066 1.00 96.06 93 LEU A CA 1
ATOM 765 C C . LEU A 1 93 ? 12.472 2.187 -30.845 1.00 96.06 93 LEU A C 1
ATOM 767 O O . LEU A 1 93 ? 13.022 2.919 -31.664 1.00 96.06 93 LEU A O 1
ATOM 771 N N . LEU A 1 94 ? 13.109 1.693 -29.782 1.00 95.69 94 LEU A N 1
ATOM 772 C CA . LEU A 1 94 ? 14.515 1.957 -29.472 1.00 95.69 94 LEU A CA 1
ATOM 773 C C . LEU A 1 94 ? 15.497 1.158 -30.347 1.00 95.69 94 LEU A C 1
ATOM 775 O O . LEU A 1 94 ? 16.704 1.259 -30.147 1.00 95.69 94 LEU A O 1
ATOM 779 N N . LYS A 1 95 ? 15.006 0.367 -31.315 1.00 95.88 95 LYS A N 1
ATOM 780 C CA . LYS A 1 95 ? 15.811 -0.493 -32.203 1.00 95.88 95 LYS A CA 1
ATOM 781 C C . LYS A 1 95 ? 16.687 -1.496 -31.440 1.00 95.88 95 LYS A C 1
ATOM 783 O O . LYS A 1 95 ? 17.737 -1.915 -31.919 1.00 95.88 95 LYS A O 1
ATOM 788 N N . ILE A 1 96 ? 16.235 -1.906 -30.259 1.00 96.38 96 ILE A N 1
ATOM 789 C CA . ILE A 1 96 ? 16.879 -2.911 -29.421 1.00 96.38 96 ILE A CA 1
ATOM 790 C C . ILE A 1 96 ? 16.210 -4.259 -29.687 1.00 96.38 96 ILE A C 1
ATOM 792 O O . ILE A 1 96 ? 15.003 -4.427 -29.483 1.00 96.38 96 ILE A O 1
ATOM 796 N N . ASN A 1 97 ? 16.992 -5.254 -30.104 1.00 96.50 97 ASN A N 1
ATOM 797 C CA . ASN A 1 97 ? 16.464 -6.596 -30.298 1.00 96.50 97 ASN A CA 1
ATOM 798 C C . ASN A 1 97 ? 16.246 -7.292 -28.947 1.00 96.50 97 ASN A C 1
ATOM 800 O O . ASN A 1 97 ? 17.165 -7.801 -28.312 1.00 96.50 97 ASN A O 1
ATOM 804 N N . TYR A 1 98 ? 14.988 -7.361 -28.521 1.00 96.12 98 TYR A N 1
ATOM 805 C CA . TYR A 1 98 ? 14.601 -7.989 -27.258 1.00 96.12 98 TYR A CA 1
ATOM 806 C C . TYR A 1 98 ? 14.776 -9.521 -27.242 1.00 96.12 98 TYR A C 1
ATOM 808 O O . TYR A 1 98 ? 14.618 -10.138 -26.186 1.00 96.12 98 TYR A O 1
ATOM 816 N N . ASN A 1 99 ? 15.070 -10.149 -28.389 1.00 96.88 99 ASN A N 1
ATOM 817 C CA . ASN A 1 99 ? 15.381 -11.577 -28.475 1.00 96.88 99 ASN A CA 1
ATOM 818 C C . ASN A 1 99 ? 16.868 -11.905 -28.309 1.00 96.88 99 ASN A C 1
ATOM 820 O O . ASN A 1 99 ? 17.197 -13.086 -28.185 1.00 96.88 99 ASN A O 1
ATOM 824 N N . ASP A 1 100 ? 17.739 -10.897 -28.272 1.00 96.00 100 ASP A N 1
ATOM 825 C CA . ASP A 1 100 ? 19.161 -11.115 -28.036 1.00 96.00 100 ASP A CA 1
ATOM 826 C C . ASP A 1 100 ? 19.411 -11.631 -26.618 1.00 96.00 100 ASP A C 1
ATOM 828 O O . ASP A 1 100 ? 18.645 -11.380 -25.682 1.00 96.00 100 ASP A O 1
ATOM 832 N N . TYR A 1 101 ? 20.522 -12.346 -26.464 1.00 96.00 101 TYR A N 1
ATOM 833 C CA . TYR A 1 101 ? 21.019 -12.794 -25.172 1.00 96.00 101 TYR A CA 1
ATOM 834 C C . TYR A 1 101 ? 22.267 -12.009 -24.805 1.00 96.00 101 TYR A C 1
ATOM 836 O O . TYR A 1 101 ? 23.179 -11.868 -25.619 1.00 96.00 101 TYR A O 1
ATOM 844 N N . ILE A 1 102 ? 22.328 -11.558 -23.558 1.00 94.81 102 ILE A N 1
ATOM 845 C CA . ILE A 1 102 ? 23.453 -10.799 -23.020 1.00 94.81 102 ILE A CA 1
ATOM 846 C C . ILE A 1 102 ? 23.982 -11.449 -21.743 1.00 94.81 102 ILE A C 1
ATOM 848 O O . ILE A 1 102 ? 23.296 -12.248 -21.104 1.00 94.81 102 ILE A O 1
ATOM 852 N N . VAL A 1 103 ? 25.204 -11.079 -21.367 1.00 93.69 103 VAL A N 1
ATOM 853 C CA . VAL A 1 103 ? 25.816 -11.439 -20.085 1.00 93.69 103 VAL A CA 1
ATOM 854 C C . VAL A 1 103 ? 26.218 -10.149 -19.387 1.00 93.69 103 VAL A C 1
ATOM 856 O O . VAL A 1 103 ? 26.969 -9.349 -19.946 1.00 93.69 103 VAL A O 1
ATOM 859 N N . ILE A 1 104 ? 25.709 -9.941 -18.175 1.00 90.44 104 ILE A N 1
ATOM 860 C CA . ILE A 1 104 ? 26.039 -8.764 -17.369 1.00 90.44 104 ILE A CA 1
ATOM 861 C C . ILE A 1 104 ? 27.301 -9.077 -16.571 1.00 90.44 104 ILE A C 1
ATOM 863 O O . ILE A 1 104 ? 27.309 -10.004 -15.763 1.00 90.44 104 ILE A O 1
ATOM 867 N N . ILE A 1 105 ? 28.358 -8.301 -16.798 1.00 86.94 105 ILE A N 1
ATOM 868 C CA . ILE A 1 105 ? 29.638 -8.431 -16.097 1.00 86.94 105 ILE A CA 1
ATOM 869 C C . ILE A 1 105 ? 29.852 -7.142 -15.297 1.00 86.94 105 ILE A C 1
ATOM 871 O O . ILE A 1 105 ? 29.817 -6.060 -15.888 1.00 86.94 105 ILE A O 1
ATOM 875 N N . PRO A 1 106 ? 30.064 -7.216 -13.972 1.00 81.75 106 PRO A N 1
ATOM 876 C CA . PRO A 1 106 ? 30.256 -6.030 -13.161 1.00 81.75 106 PRO A CA 1
ATOM 877 C C . PRO A 1 106 ? 31.647 -5.447 -13.434 1.00 81.75 106 PRO A C 1
ATOM 879 O O . PRO A 1 106 ? 32.613 -6.170 -13.696 1.00 81.75 106 PRO A O 1
ATOM 882 N N . ASN A 1 107 ? 31.775 -4.123 -13.348 1.00 80.56 107 ASN A N 1
ATOM 883 C CA . ASN A 1 107 ? 33.087 -3.487 -13.417 1.00 80.56 107 ASN A CA 1
ATOM 884 C C . ASN A 1 107 ? 33.939 -3.913 -12.212 1.00 80.56 107 ASN A C 1
ATOM 886 O O . ASN A 1 107 ? 33.464 -3.902 -11.081 1.00 80.56 107 ASN A O 1
ATOM 890 N N . LYS A 1 108 ? 35.221 -4.230 -12.451 1.00 68.00 108 LYS A N 1
ATOM 891 C CA . LYS A 1 108 ? 36.168 -4.787 -11.458 1.00 68.00 108 LYS A CA 1
ATOM 892 C C . LYS A 1 108 ? 36.306 -3.991 -10.147 1.00 68.00 108 LYS A C 1
ATOM 894 O O . LYS A 1 108 ? 36.790 -4.543 -9.169 1.00 68.00 108 LYS A O 1
ATOM 899 N N . ASN A 1 109 ? 35.902 -2.720 -10.140 1.00 60.34 109 ASN A N 1
ATOM 900 C CA . ASN A 1 109 ? 36.011 -1.814 -8.994 1.00 60.34 109 ASN A CA 1
ATOM 901 C C . ASN A 1 109 ? 34.737 -1.752 -8.130 1.00 60.34 109 ASN A C 1
ATOM 903 O O . ASN A 1 109 ? 34.703 -1.002 -7.159 1.00 60.34 109 ASN A O 1
ATOM 907 N N . LEU A 1 110 ? 33.681 -2.495 -8.475 1.00 57.31 110 LEU A N 1
ATOM 908 C CA . LEU A 1 110 ? 32.484 -2.612 -7.643 1.00 57.31 110 LEU A CA 1
ATOM 909 C C . LEU A 1 110 ? 32.719 -3.717 -6.611 1.00 57.31 110 LEU A C 1
ATOM 911 O O . LEU A 1 110 ? 32.935 -4.872 -6.975 1.00 57.31 110 LEU A O 1
ATOM 915 N N . ASN A 1 111 ? 32.684 -3.376 -5.322 1.00 51.31 111 ASN A N 1
ATOM 916 C CA . ASN A 1 111 ? 32.718 -4.370 -4.253 1.00 51.31 111 ASN A CA 1
ATOM 917 C C . ASN A 1 111 ? 31.580 -5.386 -4.476 1.00 51.31 111 ASN A C 1
ATOM 919 O O . ASN A 1 111 ? 30.403 -5.042 -4.403 1.00 51.31 111 ASN A O 1
ATOM 923 N N . ASN A 1 112 ? 31.939 -6.650 -4.729 1.00 50.28 112 ASN A N 1
ATOM 924 C CA . ASN A 1 112 ? 31.052 -7.757 -5.132 1.00 50.28 112 ASN A CA 1
ATOM 925 C C . ASN A 1 112 ? 29.889 -8.088 -4.167 1.00 50.28 112 ASN A C 1
ATOM 927 O O . ASN A 1 112 ? 29.137 -9.024 -4.424 1.00 50.28 112 ASN A O 1
ATOM 931 N N . LYS A 1 113 ? 29.729 -7.372 -3.049 1.00 50.16 113 LYS A N 1
ATOM 932 C CA . LYS A 1 113 ? 28.698 -7.651 -2.039 1.00 50.16 113 LYS A CA 1
ATOM 933 C C . LYS A 1 113 ? 27.342 -6.989 -2.319 1.00 50.16 113 LYS A C 1
ATOM 935 O O . LYS A 1 113 ? 26.366 -7.388 -1.696 1.00 50.16 113 LYS A O 1
ATOM 940 N N . GLU A 1 114 ? 27.246 -6.021 -3.236 1.00 49.59 114 GLU A N 1
ATOM 941 C CA . GLU A 1 114 ? 26.096 -5.094 -3.252 1.00 49.59 114 GLU A CA 1
ATOM 942 C C . GLU A 1 114 ? 25.053 -5.260 -4.375 1.00 49.59 114 GLU A C 1
ATOM 944 O O . GLU A 1 114 ? 24.035 -4.576 -4.331 1.00 49.59 114 GLU A O 1
ATOM 949 N N . SER A 1 115 ? 25.184 -6.176 -5.345 1.00 57.88 115 SER A N 1
ATOM 950 C CA . SER A 1 115 ? 24.089 -6.369 -6.326 1.00 57.88 115 SER A CA 1
ATOM 951 C C . SER A 1 115 ? 23.814 -7.820 -6.722 1.00 57.88 115 SER A C 1
ATOM 953 O O . SER A 1 115 ? 23.841 -8.189 -7.889 1.00 57.88 115 SER A O 1
ATOM 955 N N . ILE A 1 116 ? 23.431 -8.641 -5.738 1.00 70.38 116 ILE A N 1
ATOM 956 C CA . ILE A 1 116 ? 22.882 -9.997 -5.968 1.00 70.38 116 ILE A CA 1
ATOM 957 C C . ILE A 1 116 ? 21.581 -9.950 -6.809 1.00 70.38 116 ILE A C 1
ATOM 959 O O . ILE A 1 116 ? 21.171 -10.943 -7.401 1.00 70.38 116 ILE A O 1
ATOM 963 N N . TYR A 1 117 ? 20.934 -8.783 -6.890 1.00 87.00 117 TYR A N 1
ATOM 964 C CA . TYR A 1 117 ? 19.645 -8.599 -7.554 1.00 87.00 117 TYR A CA 1
ATOM 965 C C . TYR A 1 117 ? 19.658 -8.902 -9.059 1.00 87.00 117 TYR A C 1
ATOM 967 O O . TYR A 1 117 ? 18.781 -9.622 -9.534 1.00 87.00 117 TYR A O 1
ATOM 975 N N . LEU A 1 118 ? 20.633 -8.376 -9.810 1.00 90.25 118 LEU A N 1
ATOM 976 C CA . LEU A 1 118 ? 20.728 -8.630 -11.250 1.00 90.25 118 LEU A CA 1
ATOM 977 C C . LEU A 1 118 ? 21.351 -10.011 -11.518 1.00 90.25 118 LEU A C 1
ATOM 979 O O . LEU A 1 118 ? 22.188 -10.473 -10.742 1.00 90.25 118 LEU A O 1
ATOM 983 N N . PRO A 1 119 ? 21.003 -10.675 -12.632 1.00 90.69 119 PRO A N 1
ATOM 984 C CA . PRO A 1 119 ? 21.576 -11.965 -13.016 1.00 90.69 119 PRO A CA 1
ATOM 985 C C . PRO A 1 119 ? 22.998 -11.800 -13.581 1.00 90.69 119 PRO A C 1
ATOM 987 O O . PRO A 1 119 ? 23.246 -11.935 -14.779 1.00 90.69 119 PRO A O 1
ATOM 990 N N . ILE A 1 120 ? 23.944 -11.476 -12.698 1.00 88.56 120 ILE A N 1
ATOM 991 C CA . ILE A 1 120 ? 25.357 -11.273 -13.030 1.00 88.56 120 ILE A CA 1
ATOM 992 C C . ILE A 1 120 ? 25.995 -12.595 -13.472 1.00 88.56 120 ILE A C 1
ATOM 994 O O . ILE A 1 120 ? 25.734 -13.643 -12.887 1.00 88.56 120 ILE A O 1
ATOM 998 N N . ASN A 1 121 ? 26.863 -12.538 -14.488 1.00 87.69 121 ASN A N 1
ATOM 999 C CA . ASN A 1 121 ? 27.566 -13.690 -15.063 1.00 87.69 121 ASN A CA 1
ATOM 1000 C C . ASN A 1 121 ? 26.627 -14.816 -15.530 1.00 87.69 121 ASN A C 1
ATOM 1002 O O . ASN A 1 121 ? 27.034 -15.974 -15.578 1.00 87.69 121 ASN A O 1
ATOM 1006 N N . LYS A 1 122 ? 25.383 -14.478 -15.886 1.00 90.19 122 LYS A N 1
ATOM 1007 C CA . LYS A 1 122 ? 24.406 -15.393 -16.481 1.00 90.19 122 LYS A CA 1
ATOM 1008 C C . LYS A 1 122 ? 23.978 -14.891 -17.851 1.00 90.19 122 LYS A C 1
ATOM 1010 O O . LYS A 1 122 ? 23.882 -13.685 -18.081 1.00 90.19 122 LYS A O 1
ATOM 1015 N N . LYS A 1 123 ? 23.696 -15.823 -18.760 1.00 94.88 123 LYS A N 1
ATOM 1016 C CA . LYS A 1 123 ? 23.153 -15.525 -20.087 1.00 94.88 123 LYS A CA 1
ATOM 1017 C C . LYS A 1 123 ? 21.647 -15.295 -19.973 1.00 94.88 123 LYS A C 1
ATOM 1019 O O . LYS A 1 123 ? 20.897 -16.253 -19.800 1.00 94.88 123 LYS A O 1
ATOM 1024 N N . ILE A 1 124 ? 21.207 -14.043 -20.079 1.00 95.56 124 ILE A N 1
ATOM 1025 C CA . ILE A 1 124 ? 19.797 -13.638 -19.980 1.00 95.56 124 ILE A CA 1
ATOM 1026 C C . ILE A 1 124 ? 19.308 -13.027 -21.293 1.00 95.56 124 ILE A C 1
ATOM 1028 O O . ILE A 1 124 ? 20.048 -12.321 -21.978 1.00 95.56 124 ILE A O 1
ATOM 1032 N N . LYS A 1 125 ? 18.051 -13.301 -21.650 1.00 97.38 125 LYS A N 1
ATOM 1033 C CA . LYS A 1 125 ? 17.380 -12.655 -22.776 1.00 97.38 125 LYS A CA 1
ATOM 1034 C C . LYS A 1 125 ? 17.113 -11.188 -22.445 1.00 97.38 125 LYS A C 1
ATOM 1036 O O . LYS A 1 125 ? 16.637 -10.884 -21.354 1.00 97.38 125 LYS A O 1
ATOM 1041 N N . VAL A 1 126 ? 17.353 -10.280 -23.390 1.00 97.56 126 VAL A N 1
ATOM 1042 C CA . VAL A 1 126 ? 17.122 -8.841 -23.188 1.00 97.56 126 VAL A CA 1
ATOM 1043 C C . VAL A 1 126 ? 15.706 -8.574 -22.684 1.00 97.56 126 VAL A C 1
ATOM 1045 O O . VAL A 1 126 ? 15.550 -7.840 -21.721 1.00 97.56 126 VAL A O 1
ATOM 1048 N N . LEU A 1 127 ? 14.678 -9.203 -23.265 1.00 97.88 127 LEU A N 1
ATOM 1049 C CA . LEU A 1 127 ? 13.304 -9.040 -22.784 1.00 97.88 127 LEU A CA 1
ATOM 1050 C C . LEU A 1 127 ? 13.161 -9.369 -21.288 1.00 97.88 127 LEU A C 1
ATOM 1052 O O . LEU A 1 127 ? 12.653 -8.544 -20.536 1.00 97.88 127 LEU A O 1
ATOM 1056 N N . ASP A 1 128 ? 13.641 -10.537 -20.861 1.00 97.50 128 ASP A N 1
ATOM 1057 C CA . ASP A 1 128 ? 13.509 -11.024 -19.481 1.00 97.50 128 ASP A CA 1
ATOM 1058 C C . ASP A 1 128 ? 14.195 -10.087 -18.480 1.00 97.50 128 ASP A C 1
ATOM 1060 O O . ASP A 1 128 ? 13.687 -9.856 -17.385 1.00 97.50 128 ASP A O 1
ATOM 1064 N N . LEU A 1 129 ? 15.314 -9.473 -18.880 1.00 96.88 129 LEU A N 1
ATOM 1065 C CA . LEU A 1 129 ? 15.991 -8.473 -18.063 1.00 96.88 129 LEU A CA 1
ATOM 1066 C C . LEU A 1 129 ? 15.073 -7.286 -17.721 1.00 96.88 129 LEU A C 1
ATOM 1068 O O . LEU A 1 129 ? 15.036 -6.844 -16.574 1.00 96.88 129 LEU A O 1
ATOM 1072 N N . PHE A 1 130 ? 14.320 -6.776 -18.698 1.00 97.25 130 PHE A N 1
ATOM 1073 C CA . PHE A 1 130 ? 13.393 -5.666 -18.461 1.00 97.25 130 PHE A CA 1
ATOM 1074 C C . PHE A 1 130 ? 12.168 -6.112 -17.673 1.00 97.25 130 PHE A C 1
ATOM 1076 O O . PHE A 1 130 ? 11.784 -5.428 -16.731 1.00 97.25 130 PHE A O 1
ATOM 1083 N N . ILE A 1 131 ? 11.574 -7.255 -18.027 1.00 97.69 131 ILE A N 1
ATOM 1084 C CA . ILE A 1 131 ? 10.340 -7.726 -17.384 1.00 97.69 131 ILE A CA 1
ATOM 1085 C C . ILE A 1 131 ? 10.530 -7.951 -15.882 1.00 97.69 131 ILE A C 1
ATOM 1087 O O . ILE A 1 131 ? 9.633 -7.603 -15.112 1.00 97.69 131 ILE A O 1
ATOM 1091 N N . TYR A 1 132 ? 11.681 -8.498 -15.480 1.00 96.88 132 TYR A N 1
ATOM 1092 C CA . TYR A 1 132 ? 11.916 -8.946 -14.107 1.00 96.88 132 TYR A CA 1
ATOM 1093 C C . TYR A 1 132 ? 12.791 -8.010 -13.269 1.00 96.88 132 TYR A C 1
ATOM 1095 O O . TYR A 1 132 ? 12.768 -8.123 -12.050 1.00 96.88 132 TYR A O 1
ATOM 1103 N N . PHE A 1 133 ? 13.578 -7.105 -13.866 1.00 96.31 133 PHE A N 1
ATOM 1104 C CA . PHE A 1 133 ? 14.582 -6.370 -13.085 1.00 96.31 133 PHE A CA 1
ATOM 1105 C C . PHE A 1 133 ? 14.584 -4.851 -13.259 1.00 96.31 133 PHE A C 1
ATOM 1107 O O . PHE A 1 133 ? 14.936 -4.160 -12.306 1.00 96.31 133 PHE A O 1
ATOM 1114 N N . LEU A 1 134 ? 14.197 -4.297 -14.413 1.00 96.06 134 LEU A N 1
ATOM 1115 C CA . LEU A 1 134 ? 14.339 -2.857 -14.693 1.00 96.06 134 LEU A CA 1
ATOM 1116 C C . LEU A 1 134 ? 12.976 -2.146 -14.717 1.00 96.06 134 LEU A C 1
ATOM 1118 O O . LEU A 1 134 ? 12.113 -2.466 -15.525 1.00 96.06 134 LEU A O 1
ATOM 1122 N N . ASP A 1 135 ? 12.770 -1.155 -13.848 1.00 95.19 135 ASP A N 1
ATOM 1123 C CA . ASP A 1 135 ? 11.480 -0.478 -13.663 1.00 95.19 135 ASP A CA 1
ATOM 1124 C C . ASP A 1 135 ? 11.306 0.704 -14.629 1.00 95.19 135 ASP A C 1
ATOM 1126 O O . ASP A 1 135 ? 11.714 1.837 -14.363 1.00 95.19 135 ASP A O 1
ATOM 1130 N N . LEU A 1 136 ? 10.630 0.441 -15.749 1.00 95.25 136 LEU A N 1
ATOM 1131 C CA . LEU A 1 136 ? 10.268 1.457 -16.742 1.00 95.25 136 LEU A CA 1
ATOM 1132 C C . LEU A 1 136 ? 9.050 2.320 -16.342 1.00 95.25 136 LEU A C 1
ATOM 1134 O O . LEU A 1 136 ? 8.792 3.358 -16.960 1.00 95.25 136 LEU A O 1
ATOM 1138 N N . ASN A 1 137 ? 8.281 1.913 -15.326 1.00 93.56 137 ASN A N 1
ATOM 1139 C CA . ASN A 1 137 ? 7.082 2.628 -14.874 1.00 93.56 137 ASN A CA 1
ATOM 1140 C C . ASN A 1 137 ? 7.393 3.704 -13.823 1.00 93.56 137 ASN A C 1
ATOM 1142 O O . ASN A 1 137 ? 6.543 4.555 -13.551 1.00 93.56 137 ASN A O 1
ATOM 1146 N N . LYS A 1 138 ? 8.595 3.700 -13.239 1.00 93.88 138 LYS A N 1
ATOM 1147 C CA . LYS A 1 138 ? 9.015 4.720 -12.274 1.00 93.88 138 LYS A CA 1
ATOM 1148 C C . LYS A 1 138 ? 9.107 6.102 -12.926 1.00 93.88 138 LYS A C 1
ATOM 1150 O O . LYS A 1 138 ? 9.512 6.228 -14.079 1.00 93.88 138 LYS A O 1
ATOM 1155 N N . ILE A 1 139 ? 8.755 7.141 -12.168 1.00 94.94 139 ILE A N 1
ATOM 1156 C CA . ILE A 1 139 ? 8.953 8.536 -12.583 1.00 94.94 139 ILE A CA 1
ATOM 1157 C C . ILE A 1 139 ? 10.446 8.759 -12.837 1.00 94.94 139 ILE A C 1
ATOM 1159 O O . ILE A 1 139 ? 11.277 8.388 -12.002 1.00 94.94 139 ILE A O 1
ATOM 1163 N N . VAL A 1 140 ? 10.768 9.344 -13.988 1.00 96.44 140 VAL A N 1
ATOM 1164 C CA . VAL A 1 140 ? 12.148 9.622 -14.395 1.00 96.44 140 VAL A CA 1
ATOM 1165 C C . VAL A 1 140 ? 12.783 10.645 -13.453 1.00 96.44 140 VAL A C 1
ATOM 1167 O O . VAL A 1 140 ? 12.132 11.603 -13.051 1.00 96.44 140 VAL A O 1
ATOM 1170 N N . THR A 1 141 ? 14.061 10.470 -13.119 1.00 95.38 141 THR A N 1
ATOM 1171 C CA . THR A 1 141 ? 14.818 11.432 -12.301 1.00 95.38 141 THR A CA 1
ATOM 1172 C C . THR A 1 141 ? 15.546 12.467 -13.171 1.00 95.38 141 THR A C 1
ATOM 1174 O O . THR A 1 141 ? 15.864 12.168 -14.324 1.00 95.38 141 THR A O 1
ATOM 1177 N N . PRO A 1 142 ? 15.893 13.661 -12.645 1.00 96.25 142 PRO A N 1
ATOM 1178 C CA . PRO A 1 142 ? 16.671 14.658 -13.398 1.00 96.25 142 PRO A CA 1
ATOM 1179 C C . PRO A 1 142 ? 17.991 14.095 -13.944 1.00 96.25 142 PRO A C 1
ATOM 1181 O O . PRO A 1 142 ? 18.371 14.354 -15.082 1.00 96.25 142 PRO A O 1
ATOM 1184 N N . PHE A 1 143 ? 18.640 13.229 -13.162 1.00 95.06 143 PHE A N 1
ATOM 1185 C CA . PHE A 1 143 ? 19.900 12.574 -13.514 1.00 95.06 143 PHE A CA 1
ATOM 1186 C C . PHE A 1 143 ? 19.819 11.749 -14.803 1.00 95.06 143 PHE A C 1
ATOM 1188 O O . PHE A 1 143 ? 20.781 11.655 -15.563 1.00 95.06 143 PHE A O 1
ATOM 1195 N N . PHE A 1 144 ? 18.645 11.189 -15.095 1.00 96.62 144 PHE A N 1
ATOM 1196 C CA . PHE A 1 144 ? 18.427 10.479 -16.341 1.00 96.62 144 PHE A CA 1
ATOM 1197 C C . PHE A 1 144 ? 18.618 11.387 -17.564 1.00 96.62 144 PHE A C 1
ATOM 1199 O O . PHE A 1 144 ? 19.259 10.997 -18.541 1.00 96.62 144 PHE A O 1
ATOM 1206 N N . PHE A 1 145 ? 18.135 12.630 -17.490 1.00 97.44 145 PHE A N 1
ATOM 1207 C CA . PHE A 1 145 ? 18.308 13.609 -18.562 1.00 97.44 145 PHE A CA 1
ATOM 1208 C C . PHE A 1 145 ? 19.756 14.055 -18.714 1.00 97.44 145 PHE A C 1
ATOM 1210 O O . PHE A 1 145 ? 20.194 14.249 -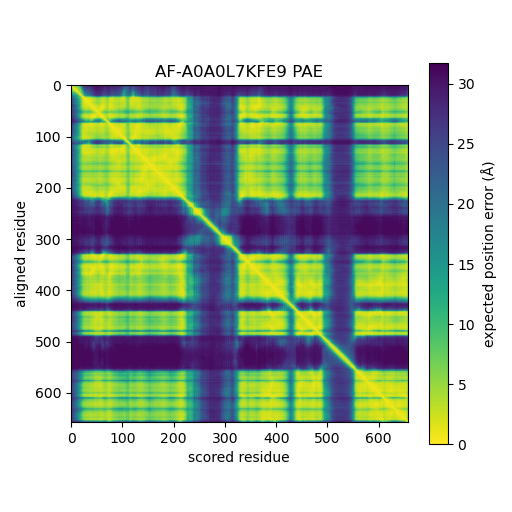19.847 1.00 97.44 145 PHE A O 1
ATOM 1217 N N . THR A 1 146 ? 20.523 14.133 -17.618 1.00 95.69 146 THR A N 1
ATOM 1218 C CA . THR A 1 146 ? 21.974 14.361 -17.683 1.00 95.69 146 THR A CA 1
ATOM 1219 C C . THR A 1 146 ? 22.624 13.337 -18.607 1.00 95.69 146 THR A C 1
ATOM 1221 O O . THR A 1 146 ? 23.389 13.702 -19.497 1.00 95.69 146 THR A O 1
ATOM 1224 N N . TYR A 1 147 ? 22.266 12.060 -18.469 1.00 95.81 147 TYR A N 1
ATOM 1225 C CA . TYR A 1 147 ? 22.799 11.007 -19.326 1.00 95.81 147 TYR A CA 1
ATOM 1226 C C . TYR A 1 147 ? 22.277 11.066 -20.762 1.00 95.81 147 TYR A C 1
ATOM 1228 O O . TYR A 1 147 ? 23.054 10.852 -21.697 1.00 95.81 147 TYR A O 1
ATOM 1236 N N . LEU A 1 148 ? 21.000 11.407 -20.963 1.00 96.44 148 LEU A N 1
ATOM 1237 C CA . LEU A 1 148 ? 20.421 11.563 -22.301 1.00 96.44 148 LEU A CA 1
ATOM 1238 C C . LEU A 1 148 ? 21.111 12.644 -23.137 1.00 96.44 148 LEU A C 1
ATOM 1240 O O . LEU A 1 148 ? 21.162 12.507 -24.359 1.00 96.44 148 LEU A O 1
ATOM 1244 N N . THR A 1 149 ? 21.696 13.673 -22.514 1.00 96.44 149 THR A N 1
ATOM 1245 C CA . THR A 1 149 ? 22.459 14.706 -23.243 1.00 96.44 149 THR A CA 1
ATOM 1246 C C . THR A 1 149 ? 23.581 14.117 -24.100 1.00 96.44 149 THR A C 1
ATOM 1248 O O . THR A 1 149 ? 23.836 14.601 -25.200 1.00 96.44 149 THR A O 1
ATOM 1251 N N . THR A 1 150 ? 24.197 13.027 -23.630 1.00 95.12 150 THR A N 1
ATOM 1252 C CA . THR A 1 150 ? 25.289 12.320 -24.320 1.00 95.12 150 THR A CA 1
ATOM 1253 C C . THR A 1 150 ? 24.799 11.371 -25.410 1.00 95.12 150 THR A C 1
ATOM 1255 O O . THR A 1 150 ? 25.593 10.855 -26.192 1.00 95.12 150 THR A O 1
ATOM 1258 N N . ARG A 1 151 ? 23.487 11.117 -25.457 1.00 95.81 151 ARG A N 1
ATOM 1259 C CA . ARG A 1 151 ? 22.851 10.150 -26.353 1.00 95.81 151 ARG A CA 1
ATOM 1260 C C . ARG A 1 151 ? 22.011 10.809 -27.437 1.00 95.81 151 ARG A C 1
ATOM 1262 O O . ARG A 1 151 ? 21.289 10.105 -28.123 1.00 95.81 151 ARG A O 1
ATOM 1269 N N . THR A 1 152 ? 22.104 12.120 -27.640 1.00 96.19 152 THR A N 1
ATOM 1270 C CA . THR A 1 152 ? 21.386 12.814 -28.717 1.00 96.19 152 THR A CA 1
ATOM 1271 C C . THR A 1 152 ? 22.332 13.605 -29.616 1.00 96.19 152 THR A C 1
ATOM 1273 O O . THR A 1 152 ? 23.254 14.275 -29.147 1.00 96.19 152 THR A O 1
ATOM 1276 N N . CYS A 1 153 ? 22.084 13.557 -30.926 1.00 93.00 153 CYS A N 1
ATOM 1277 C CA . CYS A 1 153 ? 22.787 14.388 -31.906 1.00 93.00 153 CYS A CA 1
ATOM 1278 C C . CYS A 1 153 ? 22.124 15.762 -32.092 1.00 93.00 153 CYS A C 1
ATOM 1280 O O . CYS A 1 153 ? 22.766 16.683 -32.591 1.00 93.00 153 CYS A O 1
ATOM 1282 N N . SER A 1 154 ? 20.865 15.927 -31.673 1.00 96.31 154 SER A N 1
ATOM 1283 C CA . SER A 1 154 ? 20.134 17.186 -31.819 1.00 96.31 154 SER A CA 1
ATOM 1284 C C . SER A 1 154 ? 20.506 18.166 -30.712 1.00 96.31 154 SER A C 1
ATOM 1286 O O . SER A 1 154 ? 20.306 17.899 -29.526 1.00 96.31 154 SER A O 1
ATOM 1288 N N . GLU A 1 155 ? 21.015 19.332 -31.102 1.00 96.00 155 GLU A N 1
ATOM 1289 C CA . GLU A 1 155 ? 21.372 20.400 -30.169 1.00 96.00 155 GLU A CA 1
ATOM 1290 C C . GLU A 1 155 ? 20.163 20.938 -29.398 1.00 96.00 155 GLU A C 1
ATOM 1292 O O . GLU A 1 155 ? 20.255 21.181 -28.195 1.00 96.00 155 GLU A O 1
ATOM 1297 N N . ILE A 1 156 ? 19.003 21.030 -30.052 1.00 96.56 156 ILE A N 1
ATOM 1298 C CA . ILE A 1 156 ? 17.758 21.488 -29.427 1.00 96.56 156 ILE A CA 1
ATOM 1299 C C . ILE A 1 156 ? 17.356 20.542 -28.287 1.00 96.56 156 ILE A C 1
ATOM 1301 O O . ILE A 1 156 ? 17.093 20.993 -27.168 1.00 96.56 156 ILE A O 1
ATOM 1305 N N . HIS A 1 157 ? 17.356 19.229 -28.542 1.00 96.31 157 HIS A N 1
ATOM 1306 C CA . HIS A 1 157 ? 17.017 18.234 -27.520 1.00 96.31 157 HIS A CA 1
ATOM 1307 C C . HIS A 1 157 ? 18.067 18.180 -26.414 1.00 96.31 157 HIS A C 1
ATOM 1309 O O . HIS A 1 157 ? 17.702 18.170 -25.242 1.00 96.31 157 HIS A O 1
ATOM 1315 N N . ARG A 1 158 ? 19.359 18.241 -26.759 1.00 97.62 158 ARG A N 1
ATOM 1316 C CA . ARG A 1 158 ? 20.451 18.295 -25.779 1.00 97.62 158 ARG A CA 1
ATOM 1317 C C . ARG A 1 158 ? 20.295 19.476 -24.818 1.00 97.62 158 ARG A C 1
ATOM 1319 O O . ARG A 1 158 ? 20.350 19.282 -23.606 1.00 97.62 158 ARG A O 1
ATOM 1326 N N . ASN A 1 159 ? 20.019 20.670 -25.341 1.00 96.81 159 ASN A N 1
ATOM 1327 C CA . ASN A 1 159 ? 19.795 21.871 -24.536 1.00 96.81 159 ASN A CA 1
ATOM 1328 C C . ASN A 1 159 ? 18.547 21.742 -23.652 1.00 96.81 159 ASN A C 1
ATOM 1330 O O . ASN A 1 159 ? 18.569 22.149 -22.491 1.00 96.81 159 ASN A O 1
ATOM 1334 N N . LYS A 1 160 ? 17.463 21.139 -24.160 1.00 96.38 160 LYS A N 1
ATOM 1335 C CA . LYS A 1 160 ? 16.264 20.877 -23.350 1.00 96.38 160 LYS A CA 1
ATOM 1336 C C . LYS A 1 160 ? 16.537 19.860 -22.238 1.00 96.38 160 LYS A C 1
ATOM 1338 O O . LYS A 1 160 ? 16.093 20.074 -21.115 1.00 96.38 160 LYS A O 1
ATOM 1343 N N . PHE A 1 161 ? 17.289 18.798 -22.516 1.00 97.81 161 PHE A N 1
ATOM 1344 C CA . PHE A 1 161 ? 17.677 17.808 -21.512 1.00 97.81 161 PHE A CA 1
ATOM 1345 C C . PHE A 1 161 ? 18.557 18.417 -20.418 1.00 97.81 161 PHE A C 1
ATOM 1347 O O . PHE A 1 161 ? 18.301 18.136 -19.254 1.00 97.81 161 PHE A O 1
ATOM 1354 N N . TYR A 1 162 ? 19.508 19.304 -20.743 1.00 97.25 162 TYR A N 1
ATOM 1355 C CA . TYR A 1 162 ? 20.269 20.040 -19.722 1.00 97.25 162 TYR A CA 1
ATOM 1356 C C . TYR A 1 162 ? 19.365 20.864 -18.802 1.00 97.25 162 TYR A C 1
ATOM 1358 O O . TYR A 1 162 ? 19.529 20.804 -17.589 1.00 97.25 162 TYR A O 1
ATOM 1366 N N . LYS A 1 163 ? 18.378 21.573 -19.364 1.00 96.81 163 LYS A N 1
ATOM 1367 C CA . LYS A 1 163 ? 17.407 22.343 -18.570 1.00 96.81 163 LYS A CA 1
ATOM 1368 C C . LYS A 1 163 ? 16.576 21.454 -17.643 1.00 96.81 163 LYS A C 1
ATOM 1370 O O . LYS A 1 163 ? 16.376 21.795 -16.489 1.00 96.81 163 LYS A O 1
ATOM 1375 N N . ILE A 1 164 ? 16.113 20.299 -18.128 1.00 97.19 164 ILE A N 1
ATOM 1376 C CA . ILE A 1 164 ? 15.340 19.353 -17.306 1.00 97.19 164 ILE A CA 1
ATOM 1377 C C . ILE A 1 164 ? 16.230 18.660 -16.255 1.00 97.19 164 ILE A C 1
ATOM 1379 O O . ILE A 1 164 ? 15.754 18.289 -15.186 1.00 97.19 164 ILE A O 1
ATOM 1383 N N . ALA A 1 165 ? 17.514 18.467 -16.549 1.00 97.12 165 ALA A N 1
ATOM 1384 C CA . ALA A 1 165 ? 18.473 17.860 -15.634 1.00 97.12 165 ALA A CA 1
ATOM 1385 C C . ALA A 1 165 ? 18.920 18.796 -14.498 1.00 97.12 165 ALA A C 1
ATOM 1387 O O . ALA A 1 165 ? 19.515 18.315 -13.532 1.00 97.12 165 ALA A O 1
ATOM 1388 N N . ASP A 1 166 ? 18.669 20.104 -14.611 1.00 95.75 166 ASP A N 1
ATOM 1389 C CA . ASP A 1 166 ? 19.090 21.102 -13.630 1.00 95.75 166 ASP A CA 1
ATOM 1390 C C . ASP A 1 166 ? 18.376 20.893 -12.283 1.00 95.75 166 ASP A C 1
ATOM 1392 O O . ASP A 1 166 ? 17.156 21.013 -12.152 1.00 95.75 166 ASP A O 1
ATOM 1396 N N . THR A 1 167 ? 19.160 20.561 -11.257 1.00 94.44 167 THR A N 1
ATOM 1397 C CA . THR A 1 167 ? 18.669 20.346 -9.892 1.00 94.44 167 THR A CA 1
ATOM 1398 C C . THR A 1 167 ? 18.599 21.628 -9.065 1.00 94.44 167 THR A C 1
ATOM 1400 O O . THR A 1 167 ? 18.047 21.598 -7.967 1.00 94.44 167 THR A O 1
ATOM 1403 N N . ILE A 1 168 ? 19.165 22.737 -9.552 1.00 94.44 168 ILE A N 1
ATOM 1404 C CA . ILE A 1 168 ? 19.074 24.063 -8.931 1.00 94.44 168 ILE A CA 1
ATOM 1405 C C . ILE A 1 168 ? 17.788 24.735 -9.413 1.00 94.44 168 ILE A C 1
ATOM 1407 O O . ILE A 1 168 ? 16.950 25.123 -8.599 1.00 94.44 168 ILE A O 1
ATOM 1411 N N . ASN A 1 169 ? 17.592 24.817 -10.731 1.00 93.88 169 ASN A N 1
ATOM 1412 C CA . ASN A 1 169 ? 16.358 25.329 -11.322 1.00 93.88 169 ASN A CA 1
ATOM 1413 C C . ASN A 1 169 ? 15.436 24.193 -11.784 1.00 93.88 169 ASN A C 1
ATOM 1415 O O . ASN A 1 169 ? 15.335 23.866 -12.963 1.00 93.88 169 ASN A O 1
ATOM 1419 N N . ILE A 1 170 ? 14.685 23.633 -10.836 1.00 95.00 170 ILE A N 1
ATOM 1420 C CA . ILE A 1 170 ? 13.809 22.479 -11.080 1.00 95.00 170 ILE A CA 1
ATOM 1421 C C . ILE A 1 170 ? 12.512 22.805 -11.842 1.00 95.00 170 ILE A C 1
ATOM 1423 O O . ILE A 1 170 ? 11.663 21.927 -11.975 1.00 95.00 170 ILE A O 1
ATOM 1427 N N . SER A 1 171 ? 12.307 24.040 -12.314 1.00 96.25 171 SER A N 1
ATOM 1428 C CA . SER A 1 171 ? 11.045 24.466 -12.944 1.00 96.25 171 SER A CA 1
ATOM 1429 C C . SER A 1 171 ? 10.704 23.644 -14.197 1.00 96.25 171 SER A C 1
ATOM 1431 O O . SER A 1 171 ? 9.580 23.153 -14.355 1.00 96.25 171 SER A O 1
ATOM 1433 N N . ASP A 1 172 ? 11.697 23.408 -15.061 1.00 96.31 172 ASP A N 1
ATOM 1434 C CA . ASP A 1 172 ? 11.546 22.588 -16.268 1.00 96.31 172 ASP A CA 1
ATOM 1435 C C . ASP A 1 172 ? 11.240 21.121 -15.926 1.00 96.31 172 ASP A C 1
ATOM 1437 O O . ASP A 1 172 ? 10.343 20.517 -16.515 1.00 96.31 172 ASP A O 1
ATOM 1441 N N . TYR A 1 173 ? 11.937 20.547 -14.941 1.00 97.25 173 TYR A N 1
ATOM 1442 C CA . TYR A 1 173 ? 11.659 19.191 -14.465 1.00 97.25 173 TYR A CA 1
ATOM 1443 C C . TYR A 1 173 ? 10.270 19.074 -13.834 1.00 97.25 173 TYR A C 1
ATOM 1445 O O . TYR A 1 173 ? 9.538 18.117 -14.096 1.00 97.25 173 TYR A O 1
ATOM 1453 N N . PHE A 1 174 ? 9.887 20.048 -13.011 1.00 95.75 174 PHE A N 1
ATOM 1454 C CA . PHE A 1 174 ? 8.610 20.032 -12.319 1.00 95.75 174 PHE A CA 1
ATOM 1455 C C . PHE A 1 174 ? 7.447 20.054 -13.313 1.00 95.75 174 PHE A C 1
ATOM 1457 O O . PHE A 1 174 ? 6.571 19.191 -13.247 1.00 95.75 174 PHE A O 1
ATOM 1464 N N . SER A 1 175 ? 7.479 21.001 -14.253 1.00 94.50 175 SER A N 1
ATOM 1465 C CA . SER A 1 175 ? 6.430 21.183 -15.260 1.00 94.50 175 SER A CA 1
ATOM 1466 C C . SER A 1 175 ? 6.346 20.014 -16.241 1.00 94.50 175 SER A C 1
ATOM 1468 O O . SER A 1 175 ? 5.258 19.502 -16.487 1.00 94.50 175 SER A O 1
ATOM 1470 N N . TYR A 1 176 ? 7.478 19.547 -16.775 1.00 95.06 176 TYR A N 1
ATOM 1471 C CA . TYR A 1 176 ? 7.474 18.508 -17.804 1.00 95.06 176 TYR A CA 1
ATOM 1472 C C . TYR A 1 176 ? 7.326 17.090 -17.233 1.00 95.06 176 TYR A C 1
ATOM 1474 O O . TYR A 1 176 ? 6.606 16.270 -17.802 1.00 95.06 176 TYR A O 1
ATOM 1482 N N . VAL A 1 177 ? 7.988 16.780 -16.113 1.00 95.75 177 VAL A N 1
ATOM 1483 C CA . VAL A 1 177 ? 8.079 15.411 -15.574 1.00 95.75 177 VAL A CA 1
ATOM 1484 C C . VAL A 1 177 ? 7.201 15.226 -14.348 1.00 95.75 177 VAL A C 1
ATOM 1486 O O . VAL A 1 177 ? 6.378 14.313 -14.315 1.00 95.75 177 VAL A O 1
ATOM 1489 N N . TYR A 1 178 ? 7.379 16.049 -13.313 1.00 93.50 178 TYR A N 1
ATOM 1490 C CA . TYR A 1 178 ? 6.781 15.771 -12.004 1.00 93.50 178 TYR A CA 1
ATOM 1491 C C . TYR A 1 178 ? 5.264 15.985 -11.969 1.00 93.50 178 TYR A C 1
ATOM 1493 O O . TYR A 1 178 ? 4.563 15.198 -11.321 1.00 93.50 178 TYR A O 1
ATOM 1501 N N . GLN A 1 179 ? 4.767 17.027 -12.640 1.00 92.50 179 GLN A N 1
ATOM 1502 C CA . GLN A 1 179 ? 3.344 17.358 -12.727 1.00 92.50 179 GLN A CA 1
ATOM 1503 C C . GLN A 1 179 ? 2.571 16.273 -13.488 1.00 92.50 179 GLN A C 1
ATOM 1505 O O . GLN A 1 179 ? 1.585 15.752 -12.974 1.00 92.50 179 GLN A O 1
ATOM 1510 N N . ASP A 1 180 ? 3.096 15.846 -14.640 1.00 92.19 180 ASP A N 1
ATOM 1511 C CA . ASP A 1 180 ? 2.504 14.796 -15.482 1.00 92.19 180 ASP A CA 1
ATOM 1512 C C . ASP A 1 180 ? 2.928 13.363 -15.095 1.00 92.19 180 ASP A C 1
ATOM 1514 O O . ASP A 1 180 ? 2.582 12.391 -15.781 1.00 92.19 180 ASP A O 1
ATOM 1518 N N . LYS A 1 181 ? 3.703 13.217 -14.009 1.00 93.75 181 LYS A N 1
ATOM 1519 C CA . LYS A 1 181 ? 4.271 11.948 -13.517 1.00 93.75 181 LYS A CA 1
ATOM 1520 C C . LYS A 1 181 ? 4.903 11.117 -14.644 1.00 93.75 181 LYS A C 1
ATOM 1522 O O . LYS A 1 181 ? 4.596 9.934 -14.782 1.00 93.75 181 LYS A O 1
ATOM 1527 N N . ARG A 1 182 ? 5.737 11.742 -15.485 1.00 94.75 182 ARG A N 1
ATOM 1528 C CA . ARG A 1 182 ? 6.339 11.070 -16.648 1.00 94.75 182 ARG A CA 1
ATOM 1529 C C . ARG A 1 182 ? 7.321 9.983 -16.222 1.00 94.75 182 ARG A C 1
ATOM 1531 O O . ARG A 1 182 ? 8.245 10.244 -15.448 1.00 94.75 182 ARG A O 1
ATOM 1538 N N . SER A 1 183 ? 7.108 8.769 -16.716 1.00 95.44 183 SER A N 1
ATOM 1539 C CA . SER A 1 183 ? 7.973 7.624 -16.448 1.00 95.44 183 SER A CA 1
ATOM 1540 C C . SER A 1 183 ? 9.072 7.458 -17.496 1.00 95.44 183 SER A C 1
ATOM 1542 O O . SER A 1 183 ? 9.096 8.160 -18.507 1.00 95.44 183 SER A O 1
ATOM 1544 N N . TYR A 1 184 ? 9.971 6.495 -17.285 1.00 96.56 184 TYR A N 1
ATOM 1545 C CA . TYR A 1 184 ? 10.956 6.113 -18.302 1.00 96.56 184 TYR A CA 1
ATOM 1546 C C . TYR A 1 184 ? 10.289 5.664 -19.611 1.00 96.56 184 TYR A C 1
ATOM 1548 O O . TYR A 1 184 ? 10.797 6.011 -20.674 1.00 96.56 184 TYR A O 1
ATOM 1556 N N . PHE A 1 185 ? 9.136 4.976 -19.560 1.00 94.31 185 PHE A N 1
ATOM 1557 C CA . PHE A 1 185 ? 8.337 4.695 -20.764 1.00 94.31 185 PHE A CA 1
ATOM 1558 C C . PHE A 1 185 ? 7.971 5.978 -21.514 1.00 94.31 185 PHE A C 1
ATOM 1560 O O . PHE A 1 185 ? 8.199 6.049 -22.717 1.00 94.31 185 PHE A O 1
ATOM 1567 N N . ASP A 1 186 ? 7.430 6.975 -20.809 1.00 94.75 186 ASP A N 1
ATOM 1568 C CA . ASP A 1 186 ? 6.954 8.214 -21.432 1.00 94.75 186 ASP A CA 1
ATOM 1569 C C . ASP A 1 186 ? 8.109 8.965 -22.108 1.00 94.75 186 ASP A C 1
ATOM 1571 O O . ASP A 1 186 ? 8.016 9.341 -23.271 1.00 94.75 186 ASP A O 1
ATOM 1575 N N . ILE A 1 187 ? 9.236 9.121 -21.405 1.00 96.44 187 ILE A N 1
ATOM 1576 C CA . ILE A 1 187 ? 10.405 9.837 -21.935 1.00 96.44 187 ILE A CA 1
ATOM 1577 C C . ILE A 1 187 ? 11.011 9.102 -23.134 1.00 96.44 187 ILE A C 1
ATOM 1579 O O . ILE A 1 187 ? 11.378 9.731 -24.125 1.00 96.44 187 ILE A O 1
ATOM 1583 N N . MET A 1 188 ? 11.102 7.773 -23.082 1.00 95.31 188 MET A N 1
ATOM 1584 C CA . MET A 1 188 ? 11.599 7.002 -24.222 1.00 95.31 188 MET A CA 1
ATOM 1585 C C . MET A 1 188 ? 10.675 7.101 -25.427 1.00 95.31 188 MET A C 1
ATOM 1587 O O . MET A 1 188 ? 11.153 7.242 -26.548 1.00 95.31 188 MET A O 1
ATOM 1591 N N . PHE A 1 189 ? 9.365 7.065 -25.203 1.00 93.94 189 PHE A N 1
ATOM 1592 C CA . PHE A 1 189 ? 8.378 7.182 -26.267 1.00 93.94 189 PHE A CA 1
ATOM 1593 C C . PHE A 1 189 ? 8.352 8.585 -26.892 1.00 93.94 189 PHE A C 1
ATOM 1595 O O . PHE A 1 189 ? 8.201 8.711 -28.102 1.00 93.94 189 PHE A O 1
ATOM 1602 N N . ASP A 1 190 ? 8.566 9.640 -26.104 1.00 94.38 190 ASP A N 1
ATOM 1603 C CA . ASP A 1 190 ? 8.636 11.013 -26.616 1.00 94.38 190 ASP A CA 1
ATOM 1604 C C . ASP A 1 190 ? 9.878 11.247 -27.493 1.00 94.38 190 ASP A C 1
ATOM 1606 O O . ASP A 1 190 ? 9.833 12.012 -28.461 1.00 94.38 190 ASP A O 1
ATOM 1610 N N . PHE A 1 191 ? 11.005 10.609 -27.152 1.00 95.62 191 PHE A N 1
ATOM 1611 C CA . PHE A 1 191 ? 12.311 10.957 -27.717 1.00 95.62 191 PHE A CA 1
ATOM 1612 C C . PHE A 1 191 ? 13.012 9.845 -28.507 1.00 95.62 191 PHE A C 1
ATOM 1614 O O . PHE A 1 191 ? 14.144 10.072 -28.932 1.00 95.62 191 PHE A O 1
ATOM 1621 N N . TYR A 1 192 ? 12.386 8.687 -28.762 1.00 95.44 192 TYR A N 1
ATOM 1622 C CA . TYR A 1 192 ? 13.040 7.534 -29.415 1.00 95.44 192 TYR A CA 1
ATOM 1623 C C . TYR A 1 192 ? 13.737 7.869 -30.748 1.00 95.44 192 TYR A C 1
ATOM 1625 O O . TYR A 1 192 ? 14.782 7.301 -31.047 1.00 95.44 192 TYR A O 1
ATOM 1633 N N . ASN A 1 193 ? 13.209 8.816 -31.534 1.00 94.81 193 ASN A N 1
ATOM 1634 C CA . ASN A 1 193 ? 13.821 9.248 -32.800 1.00 94.81 193 ASN A CA 1
ATOM 1635 C C . ASN A 1 193 ? 15.036 10.174 -32.629 1.00 94.81 193 ASN A C 1
ATOM 1637 O O . ASN A 1 193 ? 15.806 10.359 -33.568 1.00 94.81 193 ASN A O 1
ATOM 1641 N N . TYR A 1 194 ? 15.202 10.776 -31.453 1.00 94.81 194 TYR A N 1
ATOM 1642 C CA . TYR A 1 194 ? 16.211 11.802 -31.184 1.00 94.81 194 TYR A CA 1
ATOM 1643 C C . TYR A 1 194 ? 17.318 11.322 -30.247 1.00 94.81 194 TYR A C 1
ATOM 1645 O O . TYR A 1 194 ? 18.293 12.048 -30.037 1.00 94.81 194 TYR A O 1
ATOM 1653 N N . ILE A 1 195 ? 17.179 10.123 -29.682 1.00 95.56 195 ILE A N 1
ATOM 1654 C CA . ILE A 1 195 ? 18.131 9.515 -28.755 1.00 95.56 195 ILE A CA 1
ATOM 1655 C C . ILE A 1 195 ? 18.669 8.203 -29.331 1.00 95.56 195 ILE A C 1
ATOM 1657 O O . ILE A 1 195 ? 17.948 7.436 -29.958 1.00 95.56 195 ILE A O 1
ATOM 1661 N N . ASN A 1 196 ? 19.947 7.932 -29.092 1.00 95.31 196 ASN A N 1
ATOM 1662 C CA . ASN A 1 196 ? 20.627 6.700 -29.455 1.00 95.31 196 ASN A CA 1
ATOM 1663 C C . ASN A 1 196 ? 21.052 5.965 -28.181 1.00 95.31 196 ASN A C 1
ATOM 1665 O O . ASN A 1 196 ? 22.072 6.275 -27.553 1.00 95.31 196 ASN A O 1
ATOM 1669 N N . ILE A 1 197 ? 20.221 5.015 -27.769 1.00 94.56 197 ILE A N 1
ATOM 1670 C CA . ILE A 1 197 ? 20.349 4.314 -26.498 1.00 94.56 197 ILE A CA 1
ATOM 1671 C C . ILE A 1 197 ? 20.549 2.830 -26.756 1.00 94.56 197 ILE A C 1
ATOM 1673 O O . ILE A 1 197 ? 19.839 2.220 -27.546 1.00 94.56 197 ILE A O 1
ATOM 1677 N N . ASP A 1 198 ? 21.513 2.256 -26.047 1.00 93.75 198 ASP A N 1
ATOM 1678 C CA . ASP A 1 198 ? 21.834 0.839 -26.079 1.00 93.75 198 ASP A CA 1
ATOM 1679 C C . ASP A 1 198 ? 21.493 0.167 -24.744 1.00 93.75 198 ASP A C 1
ATOM 1681 O O . ASP A 1 198 ? 21.200 0.809 -23.732 1.00 93.75 198 ASP A O 1
ATOM 1685 N N . ILE A 1 199 ? 21.560 -1.162 -24.726 1.00 93.94 199 ILE A N 1
ATOM 1686 C CA . ILE A 1 199 ? 21.293 -1.950 -23.521 1.00 93.94 199 ILE A CA 1
ATOM 1687 C C . ILE A 1 199 ? 22.232 -1.598 -22.372 1.00 93.94 199 ILE A C 1
ATOM 1689 O O . ILE A 1 199 ? 21.790 -1.511 -21.227 1.00 93.94 199 ILE A O 1
ATOM 1693 N N . ASN A 1 200 ? 23.505 -1.338 -22.668 1.00 92.50 200 ASN A N 1
ATOM 1694 C CA . ASN A 1 200 ? 24.466 -0.959 -21.644 1.00 92.50 200 ASN A CA 1
ATOM 1695 C C . ASN A 1 200 ? 24.074 0.363 -20.962 1.00 92.50 200 ASN A C 1
ATOM 1697 O O . ASN A 1 200 ? 24.162 0.474 -19.742 1.00 92.50 200 ASN A O 1
ATOM 1701 N N . PHE A 1 201 ? 23.581 1.354 -21.712 1.00 94.62 201 PHE A N 1
ATOM 1702 C CA . PHE A 1 201 ? 23.037 2.574 -21.117 1.00 94.62 201 PHE A CA 1
ATOM 1703 C C . PHE A 1 201 ? 21.859 2.287 -20.189 1.00 94.62 201 PHE A C 1
ATOM 1705 O O . PHE A 1 201 ? 21.850 2.762 -19.056 1.00 94.62 201 PHE A O 1
ATOM 1712 N N . LEU A 1 202 ? 20.879 1.505 -20.648 1.00 94.62 202 LEU A N 1
ATOM 1713 C CA . LEU A 1 202 ? 19.647 1.255 -19.894 1.00 94.62 202 LEU A CA 1
ATOM 1714 C C . LEU A 1 202 ? 19.918 0.508 -18.586 1.00 94.62 202 LEU A C 1
ATOM 1716 O O . LEU A 1 202 ? 19.399 0.911 -17.552 1.00 94.62 202 LEU A O 1
ATOM 1720 N N . ILE A 1 203 ? 20.794 -0.499 -18.593 1.00 92.75 203 ILE A N 1
ATOM 1721 C CA . ILE A 1 203 ? 21.182 -1.235 -17.376 1.00 92.75 203 ILE A CA 1
ATOM 1722 C C . ILE A 1 203 ? 21.792 -0.309 -16.317 1.00 92.75 203 ILE A C 1
ATOM 1724 O O . ILE A 1 203 ? 21.545 -0.487 -15.130 1.00 92.75 203 ILE A O 1
ATOM 1728 N N . ASN A 1 204 ? 22.580 0.685 -16.736 1.00 90.69 204 ASN A N 1
ATOM 1729 C CA . ASN A 1 204 ? 23.270 1.587 -15.812 1.00 90.69 204 ASN A CA 1
ATOM 1730 C C . ASN A 1 204 ? 22.412 2.774 -15.346 1.00 90.69 204 ASN A C 1
ATOM 1732 O O . ASN A 1 204 ? 22.790 3.460 -14.399 1.00 90.69 204 ASN A O 1
ATOM 1736 N N . THR A 1 205 ? 21.298 3.061 -16.022 1.00 93.81 205 THR A N 1
ATOM 1737 C CA . THR A 1 205 ? 20.522 4.294 -15.802 1.00 93.81 205 THR A CA 1
ATOM 1738 C C . THR A 1 205 ? 19.088 4.049 -15.346 1.00 93.81 205 THR A C 1
ATOM 1740 O O . THR A 1 205 ? 18.484 4.943 -14.746 1.00 93.81 205 THR A O 1
ATOM 1743 N N . LEU A 1 206 ? 18.534 2.860 -15.605 1.00 95.00 206 LEU A N 1
ATOM 1744 C CA . LEU A 1 206 ? 17.204 2.489 -15.143 1.00 95.00 206 LEU A CA 1
ATOM 1745 C C . LEU A 1 206 ? 17.225 2.041 -13.675 1.00 95.00 206 LEU A C 1
ATOM 1747 O O . LEU A 1 206 ? 18.167 1.389 -13.226 1.00 95.00 206 LEU A O 1
ATOM 1751 N N . PRO A 1 207 ? 16.171 2.362 -12.911 1.00 94.88 207 PRO A N 1
ATOM 1752 C CA . PRO A 1 207 ? 16.004 1.866 -11.555 1.00 94.88 207 PRO A CA 1
ATOM 1753 C C . PRO A 1 207 ? 15.604 0.385 -11.555 1.00 94.88 207 PRO A C 1
ATOM 1755 O O . PRO A 1 207 ? 14.943 -0.090 -12.474 1.00 94.88 207 PRO A O 1
ATOM 1758 N N . ASN A 1 208 ? 15.920 -0.324 -10.472 1.00 95.00 208 ASN A N 1
ATOM 1759 C CA . ASN A 1 208 ? 15.468 -1.703 -10.275 1.00 95.00 208 ASN A CA 1
ATOM 1760 C C . ASN A 1 208 ? 13.976 -1.777 -9.908 1.00 95.00 208 ASN A C 1
ATOM 1762 O O . ASN A 1 208 ? 13.481 -0.921 -9.159 1.00 95.00 208 ASN A O 1
ATOM 1766 N N . ILE A 1 209 ? 13.293 -2.846 -10.328 1.00 96.12 209 ILE A N 1
ATOM 1767 C CA . ILE A 1 209 ? 11.940 -3.178 -9.861 1.00 96.12 209 ILE A CA 1
ATOM 1768 C C . ILE A 1 209 ? 11.975 -3.471 -8.359 1.00 96.12 209 ILE A C 1
ATOM 1770 O O . ILE A 1 209 ? 12.742 -4.301 -7.877 1.00 96.12 209 ILE A O 1
ATOM 1774 N N . GLN A 1 210 ? 11.128 -2.767 -7.611 1.00 94.44 210 GLN A N 1
ATOM 1775 C CA . GLN A 1 210 ? 11.017 -2.911 -6.159 1.00 94.44 210 GLN A CA 1
ATOM 1776 C C . GLN A 1 210 ? 9.908 -3.894 -5.764 1.00 94.44 210 GLN A C 1
ATOM 1778 O O . GLN A 1 210 ? 8.888 -3.998 -6.446 1.00 94.44 210 GLN A O 1
ATOM 1783 N N . ASP A 1 211 ? 10.044 -4.551 -4.621 1.00 95.31 211 ASP A N 1
ATOM 1784 C CA . ASP A 1 211 ? 8.949 -5.351 -4.069 1.00 95.31 211 ASP A CA 1
ATOM 1785 C C . ASP A 1 211 ? 7.932 -4.455 -3.371 1.00 95.31 211 ASP A C 1
ATOM 1787 O O . ASP A 1 211 ? 8.259 -3.365 -2.889 1.00 95.31 211 ASP A O 1
ATOM 1791 N N . ARG A 1 212 ? 6.673 -4.891 -3.336 1.00 95.19 212 ARG A N 1
ATOM 1792 C CA . ARG A 1 212 ? 5.589 -4.164 -2.668 1.00 95.19 212 ARG A CA 1
ATOM 1793 C C . ARG A 1 212 ? 4.922 -5.072 -1.639 1.00 95.19 212 ARG A C 1
ATOM 1795 O O . ARG A 1 212 ? 4.599 -6.218 -1.946 1.00 95.19 212 ARG A O 1
ATOM 1802 N N . SER A 1 213 ? 4.749 -4.561 -0.423 1.00 94.06 213 SER A N 1
ATOM 1803 C CA . SER A 1 213 ? 4.184 -5.313 0.699 1.00 94.06 213 SER A CA 1
ATOM 1804 C C . SER A 1 213 ? 2.657 -5.253 0.704 1.00 94.06 213 SER A C 1
ATOM 1806 O O . SER A 1 213 ? 2.073 -4.183 0.545 1.00 94.06 213 SER A O 1
ATOM 1808 N N . TYR A 1 214 ? 2.025 -6.395 0.956 1.00 94.44 214 TYR A N 1
ATOM 1809 C CA . TYR A 1 214 ? 0.590 -6.535 1.196 1.00 94.44 214 TYR A CA 1
ATOM 1810 C C . TYR A 1 214 ? 0.361 -7.273 2.513 1.00 94.44 214 TYR A C 1
ATOM 1812 O O . TYR A 1 214 ? 1.153 -8.136 2.890 1.00 94.44 214 TYR A O 1
ATOM 1820 N N . SER A 1 215 ? -0.709 -6.938 3.228 1.00 92.38 215 SER A N 1
ATOM 1821 C CA . SER A 1 215 ? -1.031 -7.592 4.497 1.00 92.38 215 SER A CA 1
ATOM 1822 C C . SER A 1 215 ? -1.695 -8.945 4.280 1.00 92.38 215 SER A C 1
ATOM 1824 O O . SER A 1 215 ? -2.630 -9.060 3.488 1.00 92.38 215 SER A O 1
ATOM 1826 N N . ILE A 1 216 ? -1.220 -9.952 5.010 1.00 91.62 216 ILE A N 1
ATOM 1827 C CA . ILE A 1 216 ? -1.790 -11.300 5.011 1.00 91.62 216 ILE A CA 1
ATOM 1828 C C . ILE A 1 216 ? -3.023 -11.317 5.919 1.00 91.62 216 ILE A C 1
ATOM 1830 O O . ILE A 1 216 ? -2.940 -10.902 7.073 1.00 91.62 216 ILE A O 1
ATOM 1834 N N . LEU A 1 217 ? -4.162 -11.815 5.426 1.00 91.31 217 LEU A N 1
ATOM 1835 C CA . LEU A 1 217 ? -5.423 -11.795 6.189 1.00 91.31 217 LEU A CA 1
ATOM 1836 C C . LEU A 1 217 ? -5.612 -13.018 7.100 1.00 91.31 217 LEU A C 1
ATOM 1838 O O . LEU A 1 217 ? -6.470 -13.006 7.988 1.00 91.31 217 LEU A O 1
ATOM 1842 N N . ASN A 1 218 ? -4.865 -14.094 6.860 1.00 85.31 218 ASN A N 1
ATOM 1843 C CA . ASN A 1 218 ? -5.033 -15.372 7.549 1.00 85.31 218 ASN A CA 1
ATOM 1844 C C . ASN A 1 218 ? -4.548 -15.336 8.994 1.00 85.31 218 ASN A C 1
ATOM 1846 O O . ASN A 1 218 ? -3.639 -14.592 9.335 1.00 85.31 218 ASN A O 1
ATOM 1850 N N . ILE A 1 219 ? -5.056 -16.239 9.824 1.00 80.88 219 ILE A N 1
ATOM 1851 C CA . ILE A 1 219 ? -4.498 -16.508 11.155 1.00 80.88 219 ILE A CA 1
ATOM 1852 C C . ILE A 1 219 ? -3.676 -17.794 11.132 1.00 80.88 219 ILE A C 1
ATOM 1854 O O . ILE A 1 219 ? -3.817 -18.616 10.241 1.00 80.88 219 ILE A O 1
ATOM 1858 N N . PHE A 1 220 ? -2.843 -18.016 12.143 1.00 71.06 220 PHE A N 1
ATOM 1859 C CA . PHE A 1 220 ? -1.933 -19.166 12.189 1.00 71.06 220 PHE A CA 1
ATOM 1860 C C . PHE A 1 220 ? -2.591 -20.549 12.019 1.00 71.06 220 PHE A C 1
ATOM 1862 O O . PHE A 1 220 ? -1.934 -21.488 11.582 1.00 71.06 220 PHE A O 1
ATOM 1869 N N . THR A 1 221 ? -3.870 -20.704 12.372 1.00 64.12 221 THR A N 1
ATOM 1870 C CA . THR A 1 221 ? -4.564 -21.997 12.288 1.00 64.12 221 THR A CA 1
ATOM 1871 C C . THR A 1 221 ? -4.788 -22.473 10.854 1.00 64.12 221 THR A C 1
ATOM 1873 O O . THR A 1 221 ? -5.100 -23.649 10.660 1.00 64.12 221 THR A O 1
ATOM 1876 N N . THR A 1 222 ? -4.601 -21.603 9.858 1.00 61.19 222 THR A N 1
ATOM 1877 C CA . THR A 1 222 ? -4.807 -21.929 8.443 1.00 61.19 222 THR A CA 1
ATOM 1878 C C . THR A 1 222 ? -3.614 -22.631 7.791 1.00 61.19 222 THR A C 1
ATOM 1880 O O . THR A 1 222 ? -3.781 -23.175 6.706 1.00 61.19 222 THR A O 1
ATOM 1883 N N . TYR A 1 223 ? -2.431 -22.659 8.417 1.00 60.06 223 TYR A N 1
ATOM 1884 C CA . TYR A 1 223 ? -1.213 -23.226 7.816 1.00 60.06 223 TYR A CA 1
ATOM 1885 C C . TYR A 1 223 ? -0.943 -24.673 8.268 1.00 60.06 223 TYR A C 1
ATOM 1887 O O . TYR A 1 223 ? -1.274 -25.062 9.394 1.00 60.06 223 TYR A O 1
ATOM 1895 N N . THR A 1 224 ? -0.342 -25.482 7.387 1.00 47.97 224 THR A N 1
ATOM 1896 C CA . THR A 1 224 ? -0.011 -26.901 7.644 1.00 47.97 224 THR A CA 1
ATOM 1897 C C . THR A 1 224 ? 1.215 -27.074 8.523 1.00 47.97 224 THR A C 1
ATOM 1899 O O . THR A 1 224 ? 1.175 -27.870 9.458 1.00 47.97 224 THR A O 1
ATOM 1902 N N . ASN A 1 225 ? 2.267 -26.306 8.238 1.00 47.91 225 ASN A N 1
ATOM 1903 C CA . ASN A 1 225 ? 3.597 -26.458 8.815 1.00 47.91 225 ASN A CA 1
ATOM 1904 C C . ASN A 1 225 ? 4.055 -25.103 9.361 1.00 47.91 225 ASN A C 1
ATOM 1906 O O . ASN A 1 225 ? 4.435 -24.211 8.602 1.00 47.91 225 ASN A O 1
ATOM 1910 N N . ILE A 1 226 ? 3.985 -24.930 10.680 1.00 47.75 226 ILE A N 1
ATOM 1911 C CA . ILE A 1 226 ? 4.613 -23.799 11.367 1.00 47.75 226 ILE A CA 1
ATOM 1912 C C . ILE A 1 226 ? 5.580 -24.389 12.393 1.00 47.75 226 ILE A C 1
ATOM 1914 O O . ILE A 1 226 ? 5.239 -24.531 13.567 1.00 47.75 226 ILE A O 1
ATOM 1918 N N . ASP A 1 227 ? 6.785 -24.736 11.946 1.00 40.50 227 ASP A N 1
ATOM 1919 C CA . ASP A 1 227 ? 7.814 -25.316 12.817 1.00 40.50 227 ASP A CA 1
ATOM 1920 C C . ASP A 1 227 ? 8.632 -24.240 13.564 1.00 40.50 227 ASP A C 1
ATOM 1922 O O . ASP A 1 227 ? 9.256 -24.519 14.587 1.00 40.50 227 ASP A O 1
ATOM 1926 N N . ASN A 1 228 ? 8.547 -22.972 13.140 1.00 40.41 228 ASN A N 1
ATOM 1927 C CA . ASN A 1 228 ? 9.306 -21.851 13.710 1.00 40.41 228 ASN A CA 1
ATOM 1928 C C . ASN A 1 228 ? 8.424 -20.851 14.469 1.00 40.41 228 ASN A C 1
ATOM 1930 O O . ASN A 1 228 ? 8.269 -19.690 14.081 1.00 40.41 228 ASN A O 1
ATOM 1934 N N . TYR A 1 229 ? 7.854 -21.283 15.593 1.00 49.69 229 TYR A N 1
ATOM 1935 C CA . TYR A 1 229 ? 7.259 -20.348 16.546 1.00 49.69 229 TYR A CA 1
ATOM 1936 C C . TYR A 1 229 ? 8.325 -19.693 17.423 1.00 49.69 229 TYR A C 1
ATOM 1938 O O . TYR A 1 229 ? 9.161 -20.357 18.034 1.00 49.69 229 TYR A O 1
ATOM 1946 N N . ASN A 1 230 ? 8.198 -18.379 17.609 1.00 41.53 230 ASN A N 1
ATOM 1947 C CA . ASN A 1 230 ? 8.760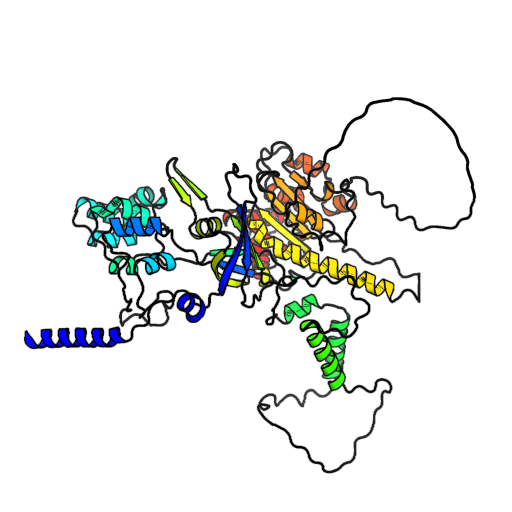 -17.730 18.784 1.00 41.53 230 ASN A CA 1
ATOM 1948 C C . ASN A 1 230 ? 8.098 -18.352 20.026 1.00 41.53 230 ASN A C 1
ATOM 1950 O O . ASN A 1 230 ? 6.883 -18.227 20.207 1.00 41.53 230 ASN A O 1
ATOM 1954 N N . PHE A 1 231 ? 8.885 -19.017 20.875 1.00 40.94 231 PHE A N 1
ATOM 1955 C CA . PHE A 1 231 ? 8.427 -19.670 22.110 1.00 40.94 231 PHE A CA 1
ATOM 1956 C C . PHE A 1 231 ? 7.577 -18.733 22.988 1.00 40.94 231 PHE A C 1
ATOM 1958 O O . PHE A 1 231 ? 6.679 -19.190 23.686 1.00 40.94 231 PHE A O 1
ATOM 1965 N N . PHE A 1 232 ? 7.803 -17.416 22.898 1.00 41.53 232 PHE A N 1
ATOM 1966 C CA . PHE A 1 232 ? 7.033 -16.387 23.603 1.00 41.53 232 PHE A CA 1
ATOM 1967 C C . PHE A 1 232 ? 5.572 -16.256 23.125 1.00 41.53 232 PHE A C 1
ATOM 1969 O O . PHE A 1 232 ? 4.685 -15.934 23.913 1.00 41.53 232 PHE A O 1
ATOM 1976 N N . ASN A 1 233 ? 5.296 -16.541 21.850 1.00 40.34 233 ASN A N 1
ATOM 1977 C CA . ASN A 1 233 ? 3.936 -16.526 21.309 1.00 40.34 233 ASN A CA 1
ATOM 1978 C C . ASN A 1 233 ? 3.192 -17.817 21.664 1.00 40.34 233 ASN A C 1
ATOM 1980 O O . ASN A 1 233 ? 2.021 -17.745 22.010 1.00 40.34 233 ASN A O 1
ATOM 1984 N N . ILE A 1 234 ? 3.872 -18.972 21.694 1.00 43.66 234 ILE A N 1
ATOM 1985 C CA . ILE A 1 234 ? 3.323 -20.208 22.289 1.00 43.66 234 ILE A CA 1
ATOM 1986 C C . ILE A 1 234 ? 3.052 -20.005 23.787 1.00 43.66 234 ILE A C 1
ATOM 1988 O O . ILE A 1 234 ? 1.997 -20.398 24.274 1.00 43.66 234 ILE A O 1
ATOM 1992 N N . TYR A 1 235 ? 3.967 -19.344 24.501 1.00 43.72 235 TYR A N 1
ATOM 1993 C CA . TYR A 1 235 ? 3.822 -18.983 25.913 1.00 43.72 235 TYR A CA 1
ATOM 1994 C C . TYR A 1 235 ? 2.554 -18.154 26.171 1.00 43.72 235 TYR A C 1
ATOM 1996 O O . TYR A 1 235 ? 1.829 -18.464 27.109 1.00 43.72 235 TYR A O 1
ATOM 2004 N N . ASN A 1 236 ? 2.236 -17.179 25.309 1.00 41.34 236 ASN A N 1
ATOM 2005 C CA . ASN A 1 236 ? 0.998 -16.395 25.405 1.00 41.34 236 ASN A CA 1
ATOM 2006 C C . ASN A 1 236 ? -0.252 -17.145 24.894 1.00 41.34 236 ASN A C 1
ATOM 2008 O O . ASN A 1 236 ? -1.342 -16.928 25.416 1.00 41.34 236 ASN A O 1
ATOM 2012 N N . LEU A 1 237 ? -0.109 -18.039 23.908 1.00 41.06 237 LEU A N 1
ATOM 2013 C CA . LEU A 1 237 ? -1.198 -18.871 23.371 1.00 41.06 237 LEU A CA 1
ATOM 2014 C C . LEU A 1 237 ? -1.656 -19.963 24.353 1.00 41.06 237 LEU A C 1
ATOM 2016 O O . LEU A 1 237 ? -2.827 -20.328 24.351 1.00 41.06 237 LEU A O 1
ATOM 2020 N N . TYR A 1 238 ? -0.751 -20.473 25.193 1.00 42.28 238 TYR A N 1
ATOM 2021 C CA . TYR A 1 238 ? -1.000 -21.554 26.156 1.00 42.28 238 TYR A CA 1
ATOM 2022 C C . TYR A 1 238 ? -0.980 -21.082 27.616 1.00 42.28 238 TYR A C 1
ATOM 2024 O O . TYR A 1 238 ? -0.649 -21.867 28.513 1.00 42.28 238 TYR A O 1
ATOM 2032 N N . VAL A 1 239 ? -1.379 -19.832 27.889 1.00 41.34 239 VAL A N 1
ATOM 2033 C CA . VAL A 1 239 ? -1.660 -19.365 29.259 1.00 41.34 239 VAL A CA 1
ATOM 2034 C C . VAL A 1 239 ? -2.934 -20.044 29.777 1.00 41.34 239 VAL A C 1
ATOM 2036 O O . VAL A 1 239 ? -3.987 -19.444 29.960 1.00 41.34 239 VAL A O 1
ATOM 2039 N N . SER A 1 240 ? -2.822 -21.344 30.026 1.00 45.50 240 SER A N 1
ATOM 2040 C CA . SER A 1 240 ? -3.609 -22.032 31.029 1.00 45.50 240 SER A CA 1
ATOM 2041 C C . SER A 1 240 ? -2.898 -21.835 32.365 1.00 45.50 240 SER A C 1
ATOM 2043 O O . SER A 1 240 ? -1.671 -21.957 32.459 1.00 45.50 240 SER A O 1
ATOM 2045 N N . GLN A 1 241 ? -3.669 -21.604 33.426 1.00 46.62 241 GLN A N 1
ATOM 2046 C CA . GLN A 1 241 ? -3.170 -21.586 34.804 1.00 46.62 241 GLN A CA 1
ATOM 2047 C C . GLN A 1 241 ? -2.312 -22.834 35.118 1.00 46.62 241 GLN A C 1
ATOM 2049 O O . GLN A 1 241 ? -1.383 -22.770 35.915 1.00 46.62 241 GLN A O 1
ATOM 2054 N N . LYS A 1 242 ? -2.552 -23.962 34.427 1.00 43.94 242 LYS A N 1
ATOM 2055 C CA . LYS A 1 242 ? -1.765 -25.203 34.515 1.00 43.94 242 LYS A CA 1
ATOM 2056 C C . LYS A 1 242 ? -0.299 -25.052 34.099 1.00 43.94 242 LYS A C 1
ATOM 2058 O O . LYS A 1 242 ? 0.551 -25.626 34.771 1.00 43.94 242 LYS A O 1
ATOM 2063 N N . PHE A 1 243 ? 0.022 -24.312 33.036 1.00 46.09 243 PHE A N 1
ATOM 2064 C CA . PHE A 1 243 ? 1.418 -24.143 32.603 1.00 46.09 243 PHE A CA 1
ATOM 2065 C C . PHE A 1 243 ? 2.176 -23.178 33.515 1.00 46.09 243 PHE A C 1
ATOM 2067 O O . PHE A 1 243 ? 3.326 -23.437 33.856 1.00 46.09 243 PHE A O 1
ATOM 2074 N N . LEU A 1 244 ? 1.509 -22.121 33.991 1.00 46.31 244 LEU A N 1
ATOM 2075 C CA . LEU A 1 244 ? 2.049 -21.229 35.020 1.00 46.31 244 LEU A CA 1
ATOM 2076 C C . LEU A 1 244 ? 2.293 -21.978 36.330 1.00 46.31 244 LEU A C 1
ATOM 2078 O O . LEU A 1 244 ? 3.372 -21.853 36.892 1.00 46.31 244 LEU A O 1
ATOM 2082 N N . ASN A 1 245 ? 1.359 -22.829 36.759 1.00 49.75 245 ASN A N 1
ATOM 2083 C CA . ASN A 1 245 ? 1.543 -23.699 37.919 1.00 49.75 245 ASN A CA 1
ATOM 2084 C C . ASN A 1 245 ? 2.673 -24.715 37.694 1.00 49.75 245 ASN A C 1
ATOM 2086 O O . ASN A 1 245 ? 3.421 -24.982 38.625 1.00 49.75 245 ASN A O 1
ATOM 2090 N N . MET A 1 246 ? 2.852 -25.240 36.476 1.00 50.69 246 MET A N 1
ATOM 2091 C CA . MET A 1 246 ? 3.977 -26.119 36.132 1.00 50.69 246 MET A CA 1
ATOM 2092 C C . MET A 1 246 ? 5.314 -25.370 36.165 1.00 50.69 246 MET A C 1
ATOM 2094 O O . MET A 1 246 ? 6.280 -25.885 36.709 1.00 50.69 246 MET A O 1
ATOM 2098 N N . LEU A 1 247 ? 5.388 -24.155 35.622 1.00 47.78 247 LEU A N 1
ATOM 2099 C CA . LEU A 1 247 ? 6.586 -23.313 35.667 1.00 47.78 247 LEU A CA 1
ATOM 2100 C C . LEU A 1 247 ? 6.898 -22.855 37.086 1.00 47.78 247 LEU A C 1
ATOM 2102 O O . LEU A 1 247 ? 8.060 -22.850 37.467 1.00 47.78 247 LEU A O 1
ATOM 2106 N N . HIS A 1 248 ? 5.883 -22.503 37.874 1.00 47.31 248 HIS A N 1
ATOM 2107 C CA . HIS A 1 248 ? 6.049 -22.184 39.284 1.00 47.31 248 HIS A CA 1
ATOM 2108 C C . HIS A 1 248 ? 6.536 -23.421 40.029 1.00 47.31 248 HIS A C 1
ATOM 2110 O O . HIS A 1 248 ? 7.543 -23.342 40.713 1.00 47.31 248 HIS A O 1
ATOM 2116 N N . PHE A 1 249 ? 5.923 -24.586 39.821 1.00 52.38 249 PHE A N 1
ATOM 2117 C CA . PHE A 1 249 ? 6.374 -25.863 40.373 1.00 52.38 249 PHE A CA 1
ATOM 2118 C C . PHE A 1 249 ? 7.824 -26.180 39.982 1.00 52.38 249 PHE A C 1
ATOM 2120 O O . PHE A 1 249 ? 8.636 -26.481 40.848 1.00 52.38 249 PHE A O 1
ATOM 2127 N N . LEU A 1 250 ? 8.192 -26.031 38.708 1.00 48.16 250 LEU A N 1
ATOM 2128 C CA . LEU A 1 250 ? 9.563 -26.215 38.233 1.00 48.16 250 LEU A CA 1
ATOM 2129 C C . LEU A 1 250 ? 10.514 -25.194 38.858 1.00 48.16 250 LEU A C 1
ATOM 2131 O O . LEU A 1 250 ? 11.572 -25.570 39.327 1.00 48.16 250 LEU A O 1
ATOM 2135 N N . LYS A 1 251 ? 10.142 -23.917 38.932 1.00 41.81 251 LYS A N 1
ATOM 2136 C CA . LYS A 1 251 ? 10.972 -22.856 39.513 1.00 41.81 251 LYS A CA 1
ATOM 2137 C C . LYS A 1 251 ? 11.155 -23.044 41.020 1.00 41.81 251 LYS A C 1
ATOM 2139 O O . LYS A 1 251 ? 12.253 -22.853 41.518 1.00 41.81 251 LYS A O 1
ATOM 2144 N N . THR A 1 252 ? 10.115 -23.478 41.728 1.00 46.16 252 THR A N 1
ATOM 2145 C CA . THR A 1 252 ? 10.160 -23.737 43.176 1.00 46.16 252 THR A CA 1
ATOM 2146 C C . THR A 1 252 ? 10.993 -24.991 43.482 1.00 46.16 252 THR A C 1
ATOM 2148 O O . THR A 1 252 ? 11.765 -24.974 44.432 1.00 46.16 252 THR A O 1
ATOM 2151 N N . ASN A 1 253 ? 10.924 -26.026 42.632 1.00 43.25 253 ASN A N 1
ATOM 2152 C CA . ASN A 1 253 ? 11.658 -27.289 42.817 1.00 43.25 253 ASN A CA 1
ATOM 2153 C C . ASN A 1 253 ? 13.075 -27.314 42.209 1.00 43.25 253 ASN A C 1
ATOM 2155 O O . ASN A 1 253 ? 13.908 -28.119 42.614 1.00 43.25 253 ASN A O 1
ATOM 2159 N N . ILE A 1 254 ? 13.371 -26.458 41.226 1.00 44.03 254 ILE A N 1
ATOM 2160 C CA . ILE A 1 254 ? 14.728 -26.281 40.682 1.00 44.03 254 ILE A CA 1
ATOM 2161 C C . ILE A 1 254 ? 15.542 -25.368 41.604 1.00 44.03 254 ILE A C 1
ATOM 2163 O O . ILE A 1 254 ? 16.723 -25.613 41.799 1.00 44.03 254 ILE A O 1
ATOM 2167 N N . ILE A 1 255 ? 14.928 -24.355 42.228 1.00 41.78 255 ILE A N 1
ATOM 2168 C CA . ILE A 1 255 ? 15.618 -23.500 43.209 1.00 41.78 255 ILE A CA 1
ATOM 2169 C C . ILE A 1 255 ? 15.911 -24.263 44.516 1.00 41.78 255 ILE A C 1
ATOM 2171 O O . ILE A 1 255 ? 16.883 -23.939 45.194 1.00 41.78 255 ILE A O 1
ATOM 2175 N N . SER A 1 256 ? 15.139 -25.304 44.852 1.00 42.84 256 SER A N 1
ATOM 2176 C CA . SER A 1 256 ? 15.398 -26.140 46.033 1.00 42.84 256 SER A CA 1
ATOM 2177 C C . SER A 1 256 ? 16.520 -27.170 45.850 1.00 42.84 256 SER A C 1
ATOM 2179 O O . SER A 1 256 ? 16.984 -27.718 46.844 1.00 42.84 256 SER A O 1
ATOM 2181 N N . ASN A 1 257 ? 16.978 -27.427 44.620 1.00 41.69 257 ASN A N 1
ATOM 2182 C CA . ASN A 1 257 ? 18.079 -28.351 44.349 1.00 41.69 257 ASN A CA 1
ATOM 2183 C C . ASN A 1 257 ? 19.282 -27.577 43.802 1.00 41.69 257 ASN A C 1
ATOM 2185 O O . ASN A 1 257 ? 19.267 -27.102 42.671 1.00 41.69 257 ASN A O 1
ATOM 2189 N N . HIS A 1 258 ? 20.297 -27.444 44.657 1.00 40.88 258 HIS A N 1
ATOM 2190 C CA . HIS A 1 258 ? 21.621 -26.866 44.428 1.00 40.88 258 HIS A CA 1
ATOM 2191 C C . HIS A 1 258 ? 21.991 -26.557 42.964 1.00 40.88 258 HIS A C 1
ATOM 2193 O O . HIS A 1 258 ? 22.283 -27.430 42.150 1.00 40.88 258 HIS A O 1
ATOM 2199 N N . LEU A 1 259 ? 22.086 -25.257 42.689 1.00 34.41 259 LEU A N 1
ATOM 2200 C CA . LEU A 1 259 ? 22.524 -24.608 41.450 1.00 34.41 259 LEU A CA 1
ATOM 2201 C C . LEU A 1 259 ? 24.045 -24.755 41.191 1.00 34.41 259 LEU A C 1
ATOM 2203 O O . LEU A 1 259 ? 24.680 -23.819 40.712 1.00 34.41 259 LEU A O 1
ATOM 2207 N N . LEU A 1 260 ? 24.644 -25.901 41.536 1.00 33.28 260 LEU A N 1
ATOM 2208 C CA . LEU A 1 260 ? 26.087 -26.153 41.391 1.00 33.28 260 LEU A CA 1
ATOM 2209 C C . LEU A 1 260 ? 26.456 -27.084 40.223 1.00 33.28 260 LEU A C 1
ATOM 2211 O O . LEU A 1 260 ? 27.602 -27.053 39.791 1.00 33.28 260 LEU A O 1
ATOM 2215 N N . ASP A 1 261 ? 25.507 -27.809 39.623 1.00 37.91 261 ASP A N 1
ATOM 2216 C CA . ASP A 1 261 ? 25.838 -28.819 38.597 1.00 37.91 261 ASP A CA 1
ATOM 2217 C C . ASP A 1 261 ? 25.627 -28.373 37.138 1.00 37.91 261 ASP A C 1
ATOM 2219 O O . ASP A 1 261 ? 25.868 -29.138 36.203 1.00 37.91 261 ASP A O 1
ATOM 2223 N N . ILE A 1 262 ? 25.234 -27.120 36.889 1.00 35.09 262 ILE A N 1
ATOM 2224 C CA . ILE A 1 262 ? 25.082 -26.590 35.521 1.00 35.09 262 ILE A CA 1
ATOM 2225 C C . ILE A 1 262 ? 26.301 -25.733 35.162 1.00 35.09 262 ILE A C 1
ATOM 2227 O O . ILE A 1 262 ? 26.196 -24.527 34.953 1.00 35.09 262 ILE A O 1
ATOM 2231 N N . GLN A 1 263 ? 27.478 -26.357 35.095 1.00 31.16 263 GLN A N 1
ATOM 2232 C CA . GLN A 1 263 ? 28.662 -25.738 34.481 1.00 31.16 263 GLN A CA 1
ATOM 2233 C C . GLN A 1 263 ? 29.207 -26.462 33.247 1.00 31.16 263 GLN A C 1
ATOM 2235 O O . GLN A 1 263 ? 30.117 -25.940 32.618 1.00 31.16 263 GLN A O 1
ATOM 2240 N N . ASN A 1 264 ? 28.617 -27.570 32.792 1.00 32.41 264 ASN A N 1
ATOM 2241 C CA . ASN A 1 264 ? 29.100 -28.252 31.586 1.00 32.41 264 ASN A CA 1
ATOM 2242 C C . ASN A 1 264 ? 27.978 -28.551 30.586 1.00 32.41 264 ASN A C 1
ATOM 2244 O O . ASN A 1 264 ? 27.559 -29.688 30.407 1.00 32.41 264 ASN A O 1
ATOM 2248 N N . VAL A 1 265 ? 27.527 -27.516 29.871 1.00 29.22 265 VAL A N 1
ATOM 2249 C CA . VAL A 1 265 ? 26.772 -27.672 28.614 1.00 29.22 265 VAL A CA 1
ATOM 2250 C C . VAL A 1 265 ? 27.701 -27.320 27.455 1.00 29.22 265 VAL A C 1
ATOM 2252 O O . VAL A 1 265 ? 27.519 -26.319 26.781 1.00 29.22 265 VAL A O 1
ATOM 2255 N N . ASN A 1 266 ? 28.752 -28.118 27.277 1.00 29.05 266 ASN A N 1
ATOM 2256 C CA . ASN A 1 266 ? 29.645 -28.077 26.115 1.00 29.05 266 ASN A CA 1
ATOM 2257 C C . ASN A 1 266 ? 30.297 -29.457 25.928 1.00 29.05 266 ASN A C 1
ATOM 2259 O O . ASN A 1 266 ? 31.510 -29.587 26.028 1.00 29.05 266 ASN A O 1
ATOM 2263 N N . SER A 1 267 ? 29.501 -30.517 25.749 1.00 31.86 267 SER A N 1
ATOM 2264 C CA . SER A 1 267 ? 29.955 -31.811 25.190 1.00 31.86 267 SER A CA 1
ATOM 2265 C C . SER A 1 267 ? 28.858 -32.879 25.251 1.00 31.86 267 SER A C 1
ATOM 2267 O O . SER A 1 267 ? 28.938 -33.826 26.017 1.00 31.86 267 SER A O 1
ATOM 2269 N N . VAL A 1 268 ? 27.833 -32.782 24.400 1.00 28.70 268 VAL A N 1
ATOM 2270 C CA . VAL A 1 268 ? 27.082 -33.985 23.988 1.00 28.70 268 VAL A CA 1
ATOM 2271 C C . VAL A 1 268 ? 26.786 -33.895 22.491 1.00 28.70 268 VAL A C 1
ATOM 2273 O O . VAL A 1 268 ? 25.652 -33.780 22.041 1.00 28.70 268 VAL A O 1
ATOM 2276 N N . GLN A 1 269 ? 27.855 -33.924 21.699 1.00 29.55 269 GLN A N 1
ATOM 2277 C CA . GLN A 1 269 ? 27.811 -34.586 20.403 1.00 29.55 269 GLN A CA 1
ATOM 2278 C C . GLN A 1 269 ? 28.460 -35.953 20.591 1.00 29.55 269 GLN A C 1
ATOM 2280 O O . GLN A 1 269 ? 29.582 -36.030 21.077 1.00 29.55 269 GLN A O 1
ATOM 2285 N N . LYS A 1 270 ? 27.754 -36.988 20.124 1.00 29.44 270 LYS A N 1
ATOM 2286 C CA . LYS A 1 270 ? 28.176 -38.392 20.030 1.00 29.44 270 LYS A CA 1
ATOM 2287 C C . LYS A 1 270 ? 28.265 -39.121 21.370 1.00 29.44 270 LYS A C 1
ATOM 2289 O O . LYS A 1 270 ? 29.152 -38.864 22.165 1.00 29.44 270 LYS A O 1
ATOM 2294 N N . LEU A 1 271 ? 27.410 -40.129 21.535 1.00 25.45 271 LEU A N 1
ATOM 2295 C CA . LEU A 1 271 ? 27.883 -41.503 21.712 1.00 25.45 271 LEU A CA 1
ATOM 2296 C C . LEU A 1 271 ? 26.720 -42.489 21.571 1.00 25.45 271 LEU A C 1
ATOM 2298 O O . LEU A 1 271 ? 25.718 -42.436 22.282 1.00 25.45 271 LEU A O 1
ATOM 2302 N N . GLN A 1 272 ? 26.881 -43.365 20.580 1.00 25.77 272 GLN A N 1
ATOM 2303 C CA . GLN A 1 272 ? 26.173 -44.626 20.447 1.00 25.77 272 GLN A CA 1
ATOM 2304 C C . GLN A 1 272 ? 26.475 -45.516 21.659 1.00 25.77 272 GLN A C 1
ATOM 2306 O O . GLN A 1 272 ? 27.591 -45.536 22.166 1.00 25.77 272 GLN A O 1
ATOM 2311 N N . SER A 1 273 ? 25.440 -46.244 22.071 1.00 29.67 273 SER A N 1
ATOM 2312 C CA . SER A 1 273 ? 25.433 -47.513 22.807 1.00 29.67 273 SER A CA 1
ATOM 2313 C C . SER A 1 273 ? 26.780 -48.104 23.253 1.00 29.67 273 SER A C 1
ATOM 2315 O O . SER A 1 273 ? 27.567 -48.506 22.402 1.00 29.67 273 SER A O 1
ATOM 2317 N N . HIS A 1 274 ? 26.921 -48.379 24.551 1.00 23.98 274 HIS A N 1
ATOM 2318 C CA . HIS A 1 274 ? 27.027 -49.739 25.110 1.00 23.98 274 HIS A CA 1
ATOM 2319 C C . HIS A 1 274 ? 27.076 -49.661 26.647 1.00 23.98 274 HIS A C 1
ATOM 2321 O O . HIS A 1 274 ? 27.773 -48.826 27.214 1.00 23.98 274 HIS A O 1
ATOM 2327 N N . VAL A 1 275 ? 26.298 -50.516 27.311 1.00 30.50 275 VAL A N 1
ATOM 2328 C CA . VAL A 1 275 ? 26.279 -50.719 28.772 1.00 30.50 275 VAL A CA 1
ATOM 2329 C C . VAL A 1 275 ? 27.025 -52.027 29.053 1.00 30.50 275 VAL A C 1
ATOM 2331 O O . VAL A 1 275 ? 26.794 -52.991 28.322 1.00 30.50 275 VAL A O 1
ATOM 2334 N N . PRO A 1 276 ? 27.948 -52.070 30.031 1.00 25.36 276 PRO A N 1
ATOM 2335 C CA . PRO A 1 276 ? 27.735 -52.912 31.227 1.00 25.36 276 PRO A CA 1
ATOM 2336 C C . PRO A 1 276 ? 28.270 -52.255 32.524 1.00 25.36 276 PRO A C 1
ATOM 2338 O O . PRO A 1 276 ? 29.325 -51.638 32.540 1.00 25.36 276 PRO A O 1
ATOM 2341 N N . HIS A 1 277 ? 27.469 -52.178 33.591 1.00 26.62 277 HIS A N 1
ATOM 2342 C CA . HIS A 1 277 ? 27.455 -53.088 34.755 1.00 26.62 277 HIS A CA 1
ATOM 2343 C C . HIS A 1 277 ? 28.749 -53.160 35.587 1.00 26.62 277 HIS A C 1
ATOM 2345 O O . HIS A 1 277 ? 29.620 -53.979 35.321 1.00 26.62 277 HIS A O 1
ATOM 2351 N N . SER A 1 278 ? 28.757 -52.439 36.714 1.00 23.84 278 SER A N 1
ATOM 2352 C CA . SER A 1 278 ? 29.255 -52.957 37.997 1.00 23.84 278 SER A CA 1
ATOM 2353 C C . SER A 1 278 ? 28.678 -52.146 39.166 1.00 23.84 278 SER A C 1
ATOM 2355 O O . SER A 1 278 ? 28.807 -50.927 39.163 1.00 23.84 278 SER A O 1
ATOM 2357 N N . TYR A 1 279 ? 28.025 -52.857 40.098 1.00 23.19 279 TYR A N 1
ATOM 2358 C CA . TYR A 1 279 ? 27.876 -52.621 41.549 1.00 23.19 279 TYR A CA 1
ATOM 2359 C C . TYR A 1 279 ? 27.934 -51.163 42.057 1.00 23.19 279 TYR A C 1
ATOM 2361 O O . TYR A 1 279 ? 28.933 -50.483 41.899 1.00 23.19 279 TYR A O 1
ATOM 2369 N N . GLY A 1 280 ? 26.938 -50.609 42.745 1.00 25.62 280 GLY A N 1
ATOM 2370 C CA . GLY A 1 280 ? 26.061 -51.225 43.735 1.00 25.62 280 GLY A CA 1
ATOM 2371 C C . GLY A 1 280 ? 26.272 -50.513 45.079 1.00 25.62 280 GLY A C 1
ATOM 2372 O O . GLY A 1 280 ? 27.392 -50.475 45.572 1.00 25.62 280 GLY A O 1
ATOM 2373 N N . ASN A 1 281 ? 25.164 -50.032 45.648 1.00 24.02 281 ASN A N 1
ATOM 2374 C CA . ASN A 1 281 ? 24.929 -49.640 47.046 1.00 24.02 281 ASN A CA 1
ATOM 2375 C C . ASN A 1 281 ? 25.016 -48.159 47.478 1.00 24.02 281 ASN A C 1
ATOM 2377 O O . ASN A 1 281 ? 26.046 -47.503 47.393 1.00 24.02 281 ASN A O 1
ATOM 2381 N N . HIS A 1 282 ? 23.885 -47.762 48.088 1.00 24.31 282 HIS A N 1
ATOM 2382 C CA . HIS A 1 282 ? 23.594 -46.613 48.955 1.00 24.31 282 HIS A CA 1
ATOM 2383 C C . HIS A 1 282 ? 23.638 -45.249 48.247 1.00 24.31 282 HIS A C 1
ATOM 2385 O O . HIS A 1 282 ? 24.670 -44.798 47.784 1.00 24.31 282 HIS A O 1
ATOM 2391 N N . ILE A 1 283 ? 22.515 -44.546 48.075 1.00 24.98 283 ILE A N 1
ATOM 2392 C CA . ILE A 1 283 ? 21.744 -43.928 49.163 1.00 24.98 283 ILE A CA 1
ATOM 2393 C C . ILE A 1 283 ? 20.227 -44.116 48.981 1.00 24.98 283 ILE A C 1
ATOM 2395 O O . ILE A 1 283 ? 19.670 -44.096 47.887 1.00 24.98 283 ILE A O 1
ATOM 2399 N N . SER A 1 284 ? 19.600 -44.331 50.130 1.00 25.80 284 SER A N 1
ATOM 2400 C CA . SER A 1 284 ? 18.221 -44.690 50.427 1.00 25.80 284 SER A CA 1
ATOM 2401 C C . SER A 1 284 ? 17.154 -43.649 50.075 1.00 25.80 284 SER A C 1
ATOM 2403 O O . SER A 1 284 ? 17.267 -42.478 50.422 1.00 25.80 284 SER A O 1
ATOM 2405 N N . ASN A 1 285 ? 16.066 -44.162 49.497 1.00 28.66 285 ASN A N 1
ATOM 2406 C CA . ASN A 1 285 ? 14.655 -43.945 49.837 1.00 28.66 285 ASN A CA 1
ATOM 2407 C C . ASN A 1 285 ? 14.272 -42.681 50.629 1.00 28.66 285 ASN A C 1
ATOM 2409 O O . ASN A 1 285 ? 14.387 -42.633 51.851 1.00 28.66 285 ASN A O 1
ATOM 2413 N N . GLY A 1 286 ? 13.609 -41.766 49.923 1.00 24.61 286 GLY A N 1
ATOM 2414 C CA . GLY A 1 286 ? 12.512 -40.957 50.445 1.00 24.61 286 GLY A CA 1
ATOM 2415 C C . GLY A 1 286 ? 11.326 -41.090 49.491 1.00 24.61 286 GLY A C 1
ATOM 2416 O O . GLY A 1 286 ? 11.243 -40.373 48.498 1.00 24.61 286 GLY A O 1
ATOM 2417 N N . CYS A 1 287 ? 10.459 -42.071 49.748 1.00 23.88 287 CYS A N 1
ATOM 2418 C CA . CYS A 1 287 ? 9.209 -42.274 49.024 1.00 23.88 287 CYS A CA 1
ATOM 2419 C C . CYS A 1 287 ? 8.265 -41.080 49.233 1.00 23.88 287 CYS A C 1
ATOM 2421 O O . CYS A 1 287 ? 7.970 -40.717 50.368 1.00 23.88 287 CYS A O 1
ATOM 2423 N N . SER A 1 288 ? 7.686 -40.565 48.147 1.00 25.47 288 SER A N 1
ATOM 2424 C CA . SER A 1 288 ? 6.247 -40.300 48.151 1.00 25.47 288 SER A CA 1
ATOM 2425 C C . SER A 1 288 ? 5.631 -41.252 47.136 1.00 25.47 288 SER A C 1
ATOM 2427 O O . SER A 1 288 ? 5.993 -41.257 45.957 1.00 25.47 288 SER A O 1
ATOM 2429 N N . GLU A 1 289 ? 4.814 -42.152 47.661 1.00 33.59 289 GLU A N 1
ATOM 2430 C CA . GLU A 1 289 ? 4.105 -43.186 46.930 1.00 33.59 289 GLU A CA 1
ATOM 2431 C C . GLU A 1 289 ? 3.012 -42.574 46.047 1.00 33.59 289 GLU A C 1
ATOM 2433 O O . GLU A 1 289 ? 2.501 -41.486 46.305 1.00 33.59 289 GLU A O 1
ATOM 2438 N N . ASN A 1 290 ? 2.632 -43.339 45.024 1.00 35.12 290 ASN A N 1
ATOM 2439 C CA . ASN A 1 290 ? 1.511 -43.118 44.108 1.00 35.12 290 ASN A CA 1
ATOM 2440 C C . ASN A 1 290 ? 1.743 -42.140 42.951 1.00 35.12 290 ASN A C 1
ATOM 2442 O O . ASN A 1 290 ? 1.012 -41.1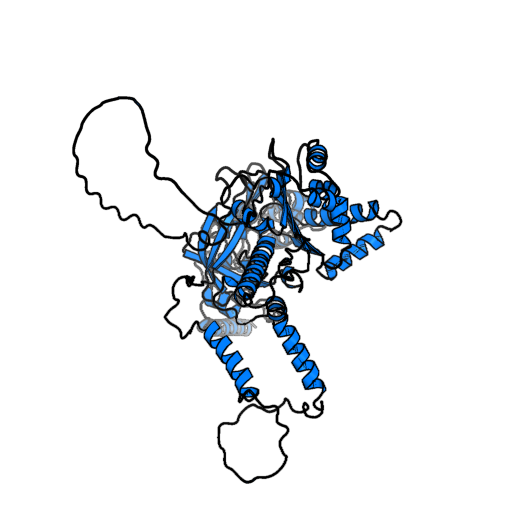83 42.745 1.00 35.12 290 ASN A O 1
ATOM 2446 N N . THR A 1 291 ? 2.712 -42.460 42.095 1.00 36.06 291 THR A N 1
ATOM 2447 C CA . THR A 1 291 ? 2.462 -42.803 40.677 1.00 36.06 291 THR A CA 1
ATOM 2448 C C . THR A 1 291 ? 3.790 -43.265 40.075 1.00 36.06 291 THR A C 1
ATOM 2450 O O . THR A 1 291 ? 4.733 -42.491 39.978 1.00 36.06 291 THR A O 1
ATOM 2453 N N . GLY A 1 292 ? 3.904 -44.546 39.711 1.00 35.81 292 GLY A N 1
ATOM 2454 C CA . GLY A 1 292 ? 5.139 -45.205 39.245 1.00 35.81 292 GLY A CA 1
ATOM 2455 C C . GLY A 1 292 ? 5.690 -44.729 37.889 1.00 35.81 292 GLY A C 1
ATOM 2456 O O . GLY A 1 292 ? 5.964 -45.539 37.003 1.00 35.81 292 GLY A O 1
ATOM 2457 N N . LEU A 1 293 ? 5.844 -43.423 37.689 1.00 33.25 293 LEU A N 1
ATOM 2458 C CA . LEU A 1 293 ? 6.352 -42.804 36.472 1.00 33.25 293 LEU A CA 1
ATOM 2459 C C . LEU A 1 293 ? 7.534 -41.901 36.822 1.00 33.25 293 LEU A C 1
ATOM 2461 O O . LEU A 1 293 ? 7.378 -40.845 37.423 1.00 33.25 293 LEU A O 1
ATOM 2465 N N . THR A 1 294 ? 8.732 -42.307 36.402 1.00 42.16 294 THR A N 1
ATOM 2466 C CA . THR A 1 294 ? 9.924 -41.458 36.475 1.00 42.16 294 THR A CA 1
ATOM 2467 C C . THR A 1 294 ? 9.706 -40.152 35.703 1.00 42.16 294 THR A C 1
ATOM 2469 O O . THR A 1 294 ? 9.032 -40.127 34.671 1.00 42.16 294 THR A O 1
ATOM 2472 N N . TYR A 1 295 ? 10.311 -39.057 36.167 1.00 36.16 295 TYR A N 1
ATOM 2473 C CA . TYR A 1 295 ? 10.162 -37.720 35.573 1.00 36.16 295 TYR A CA 1
ATOM 2474 C C . TYR A 1 295 ? 10.481 -37.695 34.062 1.00 36.16 295 TYR A C 1
ATOM 2476 O O . TYR A 1 295 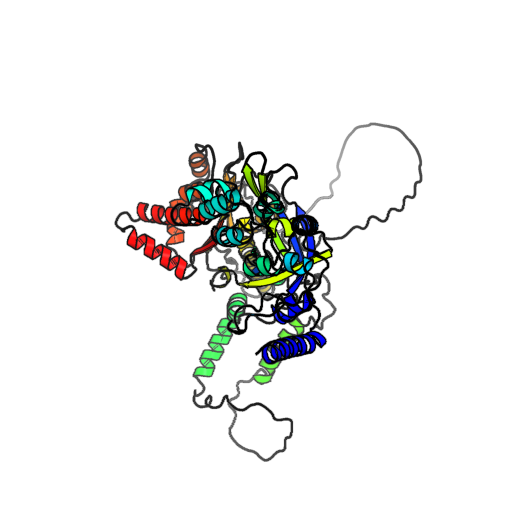? 9.796 -37.028 33.284 1.00 36.16 295 TYR A O 1
ATOM 2484 N N . SER A 1 296 ? 11.447 -38.509 33.612 1.00 37.50 296 SER A N 1
ATOM 2485 C CA . SER A 1 296 ? 11.770 -38.661 32.184 1.00 37.50 296 SER A CA 1
ATOM 2486 C C . SER A 1 296 ? 10.675 -39.383 31.387 1.00 37.50 296 SER A C 1
ATOM 2488 O O . SER A 1 296 ? 10.428 -39.035 30.232 1.00 37.50 296 SER A O 1
ATOM 2490 N N . LYS A 1 297 ? 9.950 -40.331 32.000 1.00 39.81 297 LYS A N 1
ATOM 2491 C CA . LYS A 1 297 ? 8.776 -40.976 31.391 1.00 39.81 297 LYS A CA 1
ATOM 2492 C C . LYS A 1 297 ? 7.614 -39.999 31.256 1.00 39.81 297 LYS A C 1
ATOM 2494 O O . LYS A 1 297 ? 6.926 -40.035 30.242 1.00 39.81 297 LYS A O 1
ATOM 2499 N N . ILE A 1 298 ? 7.404 -39.109 32.226 1.00 42.50 298 ILE A N 1
ATOM 2500 C CA . ILE A 1 298 ? 6.344 -38.090 32.157 1.00 42.50 298 ILE A CA 1
ATOM 2501 C C . ILE A 1 298 ? 6.637 -37.099 31.026 1.00 42.50 298 ILE A C 1
ATOM 2503 O O . ILE A 1 298 ? 5.781 -36.900 30.162 1.00 42.50 298 ILE A O 1
ATOM 2507 N N . LEU A 1 299 ? 7.858 -36.556 30.968 1.00 41.28 299 LEU A N 1
ATOM 2508 C CA . LEU A 1 299 ? 8.271 -35.652 29.890 1.00 41.28 299 LEU A CA 1
ATOM 2509 C C . LEU A 1 299 ? 8.207 -36.339 28.519 1.00 41.28 299 LEU A C 1
ATOM 2511 O O . LEU A 1 299 ? 7.655 -35.782 27.571 1.00 41.28 299 LEU A O 1
ATOM 2515 N N . GLY A 1 300 ? 8.690 -37.581 28.428 1.00 39.72 300 GLY A N 1
ATOM 2516 C CA . GLY A 1 300 ? 8.620 -38.387 27.211 1.00 39.72 300 GLY A CA 1
ATOM 2517 C C . GLY A 1 300 ? 7.184 -38.674 26.761 1.00 39.72 300 GLY A C 1
ATOM 2518 O O . GLY A 1 300 ? 6.899 -38.657 25.564 1.00 39.72 300 GLY A O 1
ATOM 2519 N N . ASN A 1 301 ? 6.256 -38.876 27.698 1.00 41.62 301 ASN A N 1
ATOM 2520 C CA . ASN A 1 301 ? 4.843 -39.115 27.403 1.00 41.62 301 ASN A CA 1
ATOM 2521 C C . ASN A 1 301 ? 4.111 -37.842 26.963 1.00 41.62 301 ASN A C 1
ATOM 2523 O O . ASN A 1 301 ? 3.281 -37.905 26.055 1.00 41.62 301 ASN A O 1
ATOM 2527 N N . VAL A 1 302 ? 4.422 -36.691 27.565 1.00 42.81 302 VAL A N 1
ATOM 2528 C CA . VAL A 1 302 ? 3.887 -35.385 27.145 1.00 42.81 302 VAL A CA 1
ATOM 2529 C C . VAL A 1 302 ? 4.405 -35.034 25.754 1.00 42.81 302 VAL A C 1
ATOM 2531 O O . VAL A 1 302 ? 3.608 -34.727 24.870 1.00 42.81 302 VAL A O 1
ATOM 2534 N N . TYR A 1 303 ? 5.709 -35.191 25.522 1.00 41.72 303 TYR A N 1
ATOM 2535 C CA . TYR A 1 303 ? 6.330 -34.958 24.222 1.00 41.72 303 TYR A CA 1
ATOM 2536 C C . TYR A 1 303 ? 5.749 -35.883 23.144 1.00 41.72 303 TYR A C 1
ATOM 2538 O O . TYR A 1 303 ? 5.325 -35.404 22.097 1.00 41.72 303 TYR A O 1
ATOM 2546 N N . LYS A 1 304 ? 5.596 -37.189 23.422 1.00 44.44 304 LYS A N 1
ATOM 2547 C CA . LYS A 1 304 ? 4.936 -38.141 22.506 1.00 44.44 304 LYS A CA 1
ATOM 2548 C C . LYS A 1 304 ? 3.467 -37.811 22.248 1.00 44.44 304 LYS A C 1
ATOM 2550 O O . LYS A 1 304 ? 3.011 -37.999 21.125 1.00 44.44 304 LYS A O 1
ATOM 2555 N N . LYS A 1 305 ? 2.716 -37.333 23.247 1.00 41.56 305 LYS A N 1
ATOM 2556 C CA . LYS A 1 305 ? 1.317 -36.908 23.062 1.00 41.56 305 LYS A CA 1
ATOM 2557 C C . LYS A 1 305 ? 1.218 -35.669 22.184 1.00 41.56 305 LYS A C 1
ATOM 2559 O O . LYS A 1 305 ? 0.353 -35.630 21.318 1.00 41.56 305 LYS A O 1
ATOM 2564 N N . ILE A 1 306 ? 2.100 -34.694 22.386 1.00 41.69 306 ILE A N 1
ATOM 2565 C CA . ILE A 1 306 ? 2.184 -33.495 21.549 1.00 41.69 306 ILE A CA 1
ATOM 2566 C C . ILE A 1 306 ? 2.552 -33.900 20.116 1.00 41.69 306 ILE A C 1
ATOM 2568 O O . ILE A 1 306 ? 1.836 -33.542 19.190 1.00 41.69 306 ILE A O 1
ATOM 2572 N N . LEU A 1 307 ? 3.562 -34.756 19.936 1.00 39.00 307 LEU A N 1
ATOM 2573 C CA . LEU A 1 307 ? 3.977 -35.259 18.623 1.00 39.00 307 LEU A CA 1
ATOM 2574 C C . LEU A 1 307 ? 2.901 -36.081 17.910 1.00 39.00 307 LEU A C 1
ATOM 2576 O O . LEU A 1 307 ? 2.693 -35.871 16.723 1.00 39.00 307 LEU A O 1
ATOM 2580 N N . LYS A 1 308 ? 2.185 -36.976 18.601 1.00 41.34 308 LYS A N 1
ATOM 2581 C CA . LYS A 1 308 ? 1.057 -37.722 18.010 1.00 41.34 308 LYS A CA 1
ATOM 2582 C C . LYS A 1 308 ? -0.079 -36.797 17.579 1.00 41.34 308 LYS A C 1
ATOM 2584 O O . LYS A 1 308 ? -0.712 -37.044 16.561 1.00 41.34 308 LYS A O 1
ATOM 2589 N N . ARG A 1 309 ? -0.319 -35.718 18.330 1.00 41.09 309 ARG A N 1
ATOM 2590 C CA . ARG A 1 309 ? -1.368 -34.733 18.035 1.00 41.09 309 ARG A CA 1
ATOM 2591 C C . ARG A 1 309 ? -0.979 -33.800 16.888 1.00 41.09 309 ARG A C 1
ATOM 2593 O O . ARG A 1 309 ? -1.835 -33.465 16.082 1.00 41.09 309 ARG A O 1
ATOM 2600 N N . ILE A 1 310 ? 0.306 -33.460 16.781 1.00 38.72 310 ILE A N 1
ATOM 2601 C CA . ILE A 1 310 ? 0.889 -32.751 15.633 1.00 38.72 310 ILE A CA 1
ATOM 2602 C C . ILE A 1 310 ? 0.863 -33.641 14.380 1.00 38.72 310 ILE A C 1
ATOM 2604 O O . ILE A 1 310 ? 0.535 -33.163 13.303 1.00 38.72 310 ILE A O 1
ATOM 2608 N N . LYS A 1 311 ? 1.127 -34.947 14.524 1.00 36.25 311 LYS A N 1
ATOM 2609 C CA . LYS A 1 311 ? 1.118 -35.933 13.427 1.00 36.25 311 LYS A CA 1
ATOM 2610 C C . LYS A 1 311 ? -0.268 -36.492 13.069 1.00 36.25 311 LYS A C 1
ATOM 2612 O O . LYS A 1 311 ? -0.369 -37.293 12.150 1.00 36.25 311 LYS A O 1
ATOM 2617 N N . GLY A 1 312 ? -1.330 -36.099 13.775 1.00 35.78 312 GLY A N 1
ATOM 2618 C CA . GLY A 1 312 ? -2.700 -36.547 13.493 1.00 35.78 312 GLY A CA 1
ATOM 2619 C C . GLY A 1 312 ? -3.012 -38.011 13.846 1.00 35.78 312 GLY A C 1
ATOM 2620 O O . GLY A 1 312 ? -4.056 -38.516 13.447 1.00 35.78 312 GLY A O 1
ATOM 2621 N N . GLU A 1 313 ? -2.162 -38.697 14.611 1.00 40.53 313 GLU A N 1
ATOM 2622 C CA . GLU A 1 313 ? -2.348 -40.102 14.991 1.00 40.53 313 GLU A CA 1
ATOM 2623 C C . GLU A 1 313 ? -3.085 -40.224 16.337 1.00 40.53 313 GLU A C 1
ATOM 2625 O O . GLU A 1 313 ? -2.471 -40.297 17.409 1.00 40.53 313 GLU A O 1
ATOM 2630 N N . THR A 1 314 ? -4.417 -40.281 16.314 1.00 39.91 314 THR A N 1
ATOM 2631 C CA . THR A 1 314 ? -5.215 -40.662 17.491 1.00 39.91 314 THR A CA 1
ATOM 2632 C C . THR A 1 314 ? -5.673 -42.118 17.408 1.00 39.91 314 THR A C 1
ATOM 2634 O O . THR A 1 314 ? -6.477 -42.485 16.557 1.00 39.91 314 THR A O 1
ATOM 2637 N N . GLN A 1 315 ? -5.198 -42.945 18.346 1.00 40.25 315 GLN A N 1
ATOM 2638 C CA . GLN A 1 315 ? -5.820 -44.222 18.708 1.00 40.25 315 GLN A CA 1
ATOM 2639 C C . GLN A 1 315 ? -7.072 -43.934 19.548 1.00 40.25 315 GLN A C 1
ATOM 2641 O O . GLN A 1 315 ? -6.949 -43.626 20.730 1.00 40.25 315 GLN A O 1
ATOM 2646 N N . ASN A 1 316 ? -8.238 -43.938 18.901 1.00 34.94 316 ASN A N 1
ATOM 2647 C CA . ASN A 1 316 ? -9.550 -44.359 19.416 1.00 34.94 316 ASN A CA 1
ATOM 2648 C C . ASN A 1 316 ? -10.576 -44.119 18.301 1.00 34.94 316 ASN A C 1
ATOM 2650 O O . ASN A 1 316 ? -10.822 -42.977 17.920 1.00 34.94 316 ASN A O 1
ATOM 2654 N N . LYS A 1 317 ? -11.116 -45.208 17.743 1.00 35.78 317 LYS A N 1
ATOM 2655 C CA . LYS A 1 317 ? -11.941 -45.209 16.526 1.00 35.78 317 LYS A CA 1
ATOM 2656 C C . LYS A 1 317 ? -13.447 -45.009 16.755 1.00 35.78 317 LYS A C 1
ATOM 2658 O O . LYS A 1 317 ? -14.153 -44.895 15.766 1.00 35.78 317 LYS A O 1
ATOM 2663 N N . ASP A 1 318 ? -13.919 -44.844 17.993 1.00 31.31 318 ASP A N 1
ATOM 2664 C CA . ASP A 1 318 ? -15.366 -44.913 18.286 1.00 31.31 318 ASP A CA 1
ATOM 2665 C C . ASP A 1 318 ? -15.999 -43.604 18.793 1.00 31.31 318 ASP A C 1
ATOM 2667 O O . ASP A 1 318 ? -16.961 -43.622 19.545 1.00 31.31 318 ASP A O 1
ATOM 2671 N N . ASN A 1 319 ? -15.488 -42.444 18.371 1.00 28.67 319 ASN A N 1
ATOM 2672 C CA . ASN A 1 319 ? -16.192 -41.153 18.506 1.00 28.67 319 ASN A CA 1
ATOM 2673 C C . ASN A 1 319 ? -15.885 -40.235 17.309 1.00 28.67 319 ASN A C 1
ATOM 2675 O O . ASN A 1 319 ? -15.571 -39.051 17.434 1.00 28.67 319 ASN A O 1
ATOM 2679 N N . THR A 1 320 ? -15.917 -40.814 16.114 1.00 29.52 320 THR A N 1
ATOM 2680 C CA . THR A 1 320 ? -15.540 -40.198 14.837 1.00 29.52 320 THR A CA 1
ATOM 2681 C C . THR A 1 320 ? -16.723 -39.518 14.145 1.00 29.52 320 THR A C 1
ATOM 2683 O O . THR A 1 320 ? -16.951 -39.741 12.969 1.00 29.52 320 THR A O 1
ATOM 2686 N N . ASN A 1 321 ? -17.460 -38.645 14.841 1.00 32.97 321 ASN A N 1
ATOM 2687 C CA . ASN A 1 321 ? -18.486 -37.793 14.219 1.00 32.97 321 ASN A CA 1
ATOM 2688 C C . ASN A 1 321 ? -18.462 -36.363 14.794 1.00 32.97 321 ASN A C 1
ATOM 2690 O O . ASN A 1 321 ? -19.348 -36.006 15.561 1.00 32.97 321 ASN A O 1
ATOM 2694 N N . LYS A 1 322 ? -17.423 -35.575 14.453 1.00 30.16 322 LYS A N 1
ATOM 2695 C CA . LYS A 1 322 ? -17.408 -34.087 14.298 1.00 30.16 322 LYS A CA 1
ATOM 2696 C C . LYS A 1 322 ? -15.987 -33.500 14.274 1.00 30.16 322 LYS A C 1
ATOM 2698 O O . LYS A 1 322 ? -15.678 -32.537 14.963 1.00 30.16 322 LYS A O 1
ATOM 2703 N N . TYR A 1 323 ? -15.097 -34.051 13.456 1.00 31.73 323 TYR A N 1
ATOM 2704 C CA . TYR A 1 323 ? -13.859 -33.349 13.115 1.00 31.73 323 TYR A CA 1
ATOM 2705 C C . TYR A 1 323 ? -13.660 -33.456 11.612 1.00 31.73 323 TYR A C 1
ATOM 2707 O O . TYR A 1 323 ? -13.047 -34.396 11.113 1.00 31.73 323 TYR A O 1
ATOM 2715 N N . THR A 1 324 ? -14.231 -32.504 10.878 1.00 27.27 324 THR A N 1
ATOM 2716 C CA . THR A 1 324 ? -13.811 -32.223 9.511 1.00 27.27 324 THR A CA 1
ATOM 2717 C C . THR A 1 324 ? -12.335 -31.849 9.575 1.00 27.27 324 THR A C 1
ATOM 2719 O O . THR A 1 324 ? -11.963 -30.759 10.007 1.00 27.27 324 THR A O 1
ATOM 2722 N N . TYR A 1 325 ? -11.470 -32.785 9.190 1.00 30.98 325 TYR A N 1
ATOM 2723 C CA . TYR A 1 325 ? -10.104 -32.469 8.805 1.00 30.98 325 TYR A CA 1
ATOM 2724 C C . TYR A 1 325 ? -10.205 -31.526 7.604 1.00 30.98 325 TYR A C 1
ATOM 2726 O O . TYR A 1 325 ? -10.327 -31.970 6.466 1.00 30.98 325 TYR A O 1
ATOM 2734 N N . MET A 1 326 ? -10.213 -30.212 7.849 1.00 33.84 326 MET A N 1
ATOM 2735 C CA . MET A 1 326 ? -9.924 -29.262 6.785 1.00 33.84 326 MET A CA 1
ATOM 2736 C C . MET A 1 326 ? -8.541 -29.629 6.269 1.00 33.84 326 MET A C 1
ATOM 2738 O O . MET A 1 326 ? -7.583 -29.664 7.047 1.00 33.84 326 MET A O 1
ATOM 2742 N N . TYR A 1 327 ? -8.443 -29.938 4.979 1.00 36.00 327 TYR A N 1
ATOM 2743 C CA . TYR A 1 327 ? -7.165 -30.000 4.289 1.00 36.00 327 TYR A CA 1
ATOM 2744 C C . TYR A 1 327 ? -6.502 -28.635 4.465 1.00 36.00 327 TYR A C 1
ATOM 2746 O O . TYR A 1 327 ? -6.796 -27.689 3.739 1.00 36.00 327 TYR A O 1
ATOM 2754 N N . LYS A 1 328 ? -5.667 -28.507 5.500 1.00 50.31 328 LYS A N 1
ATOM 2755 C CA . LYS A 1 328 ? -4.830 -27.336 5.715 1.00 50.31 328 LYS A CA 1
ATOM 2756 C C . LYS A 1 328 ? -3.989 -27.214 4.448 1.00 50.31 328 LYS A C 1
ATOM 2758 O O . LYS A 1 328 ? -3.310 -28.155 4.053 1.00 50.31 328 LYS A O 1
ATOM 2763 N N . GLN A 1 329 ? -4.108 -26.095 3.764 1.00 54.84 329 GLN A N 1
ATOM 2764 C CA . GLN A 1 329 ? -3.266 -25.719 2.640 1.00 54.84 329 GLN A CA 1
ATOM 2765 C C . GLN A 1 329 ? -2.663 -24.376 3.029 1.00 54.84 329 GLN A C 1
ATOM 2767 O O . GLN A 1 329 ? -3.344 -23.581 3.676 1.00 54.84 329 GLN A O 1
ATOM 2772 N N . ASN A 1 330 ? -1.410 -24.105 2.656 1.00 72.62 330 ASN A N 1
ATOM 2773 C CA . ASN A 1 330 ? -0.766 -22.815 2.923 1.00 72.62 330 ASN A CA 1
ATOM 2774 C C . ASN A 1 330 ? -1.336 -21.736 1.987 1.00 72.62 330 ASN A C 1
ATOM 2776 O O . ASN A 1 330 ? -0.644 -21.222 1.110 1.00 72.62 330 ASN A O 1
ATOM 2780 N N . ILE A 1 331 ? -2.630 -21.452 2.143 1.00 84.25 331 ILE A N 1
ATOM 2781 C CA . ILE A 1 331 ? -3.352 -20.414 1.424 1.00 84.25 331 ILE A CA 1
ATOM 2782 C C . ILE A 1 331 ? -3.136 -19.097 2.160 1.00 84.25 331 ILE A C 1
ATOM 2784 O O . ILE A 1 331 ? -3.479 -18.962 3.333 1.00 84.25 331 ILE A O 1
ATOM 2788 N N . ILE A 1 332 ? -2.597 -18.126 1.436 1.00 88.69 332 ILE A N 1
ATOM 2789 C CA . ILE A 1 332 ? -2.467 -16.733 1.827 1.00 88.69 332 ILE A CA 1
ATOM 2790 C C . ILE A 1 332 ? -3.574 -15.941 1.140 1.00 88.69 332 ILE A C 1
ATOM 2792 O O . ILE A 1 332 ? -3.651 -15.872 -0.084 1.00 88.69 332 ILE A O 1
ATOM 2796 N N . GLU A 1 333 ? -4.420 -15.333 1.948 1.00 92.19 333 GLU A N 1
ATOM 2797 C CA . GLU A 1 333 ? -5.484 -14.422 1.568 1.00 92.19 333 GLU A CA 1
ATOM 2798 C C . GLU A 1 333 ? -4.957 -12.991 1.591 1.00 92.19 333 GLU A C 1
ATOM 2800 O O . GLU A 1 333 ? -4.263 -12.597 2.535 1.00 92.19 333 GLU A O 1
ATOM 2805 N N . LEU A 1 334 ? -5.322 -12.205 0.578 1.00 94.81 334 LEU A N 1
ATOM 2806 C CA . LEU A 1 334 ? -4.945 -10.802 0.424 1.00 94.81 334 LEU A CA 1
ATOM 2807 C C . LEU A 1 334 ? -6.142 -9.955 -0.008 1.00 94.81 334 LEU A C 1
ATOM 2809 O O . LEU A 1 334 ? -6.987 -10.398 -0.788 1.00 94.81 334 LEU A O 1
ATOM 2813 N N . LEU A 1 335 ? -6.152 -8.692 0.425 1.00 95.44 335 LEU A N 1
ATOM 2814 C CA . LEU A 1 335 ? -7.021 -7.652 -0.125 1.00 95.44 335 LEU A CA 1
ATOM 2815 C C . LEU A 1 335 ? -6.166 -6.641 -0.901 1.00 95.44 335 LEU A C 1
ATOM 2817 O O . LEU A 1 335 ? -5.401 -5.874 -0.315 1.00 95.44 335 LEU A O 1
ATOM 2821 N N . VAL A 1 336 ? -6.295 -6.625 -2.226 1.00 95.38 336 VAL A N 1
ATOM 2822 C CA . VAL A 1 336 ? -5.456 -5.824 -3.127 1.00 95.38 336 VAL A CA 1
ATOM 2823 C C . VAL A 1 336 ? -6.283 -4.707 -3.749 1.00 95.38 336 VAL A C 1
ATOM 2825 O O . VAL A 1 336 ? -7.198 -4.953 -4.524 1.00 95.38 336 VAL A O 1
ATOM 2828 N N . CYS A 1 337 ? -5.956 -3.456 -3.435 1.00 94.38 337 CYS A N 1
ATOM 2829 C CA . CYS A 1 337 ? -6.585 -2.282 -4.040 1.00 94.38 337 CYS A CA 1
ATOM 2830 C C . CYS A 1 337 ? -5.742 -1.773 -5.215 1.00 94.38 337 CYS A C 1
ATOM 2832 O O . CYS A 1 337 ? -4.539 -1.552 -5.053 1.00 94.38 337 CYS A O 1
ATOM 2834 N N . LEU A 1 338 ? -6.363 -1.531 -6.376 1.00 94.69 338 LEU A N 1
ATOM 2835 C CA . LEU A 1 338 ? -5.680 -0.922 -7.514 1.00 94.69 338 LEU A CA 1
ATOM 2836 C C . LEU A 1 338 ? -5.217 0.486 -7.138 1.00 94.69 338 LEU A C 1
ATOM 2838 O O . LEU A 1 338 ? -6.031 1.388 -6.908 1.00 94.69 338 LEU A O 1
ATOM 2842 N N . TYR A 1 339 ? -3.906 0.713 -7.142 1.00 92.38 339 TYR A N 1
ATOM 2843 C CA . TYR A 1 339 ? -3.386 2.067 -7.079 1.00 92.38 339 TYR A CA 1
ATOM 2844 C C . TYR A 1 339 ? -3.587 2.724 -8.443 1.00 92.38 339 TYR A C 1
ATOM 2846 O O . TYR A 1 339 ? -2.859 2.435 -9.389 1.00 92.38 339 TYR A O 1
ATOM 2854 N N . LYS A 1 340 ? -4.590 3.595 -8.546 1.00 91.88 340 LYS A N 1
ATOM 2855 C CA . LYS A 1 340 ? -4.893 4.379 -9.745 1.00 91.88 340 LYS A CA 1
ATOM 2856 C C . LYS A 1 340 ? -4.989 5.857 -9.386 1.00 91.88 340 LYS A C 1
ATOM 2858 O O . LYS A 1 340 ? -5.656 6.213 -8.412 1.00 91.88 340 LYS A O 1
ATOM 2863 N N . ILE A 1 341 ? -4.335 6.703 -10.176 1.00 90.25 341 ILE A N 1
ATOM 2864 C CA . ILE A 1 341 ? -4.406 8.163 -10.074 1.00 90.25 341 ILE A CA 1
ATOM 2865 C C . ILE A 1 341 ? -4.689 8.732 -11.460 1.00 90.25 341 ILE A C 1
ATOM 2867 O O . ILE A 1 341 ? -4.012 8.394 -12.429 1.00 90.25 341 ILE A O 1
ATOM 2871 N N . GLU A 1 342 ? -5.684 9.605 -11.551 1.00 90.88 342 GLU A N 1
ATOM 2872 C CA . GLU A 1 342 ? -5.893 10.442 -12.727 1.00 90.88 342 GLU A CA 1
ATOM 2873 C C . GLU A 1 342 ? -4.976 11.664 -12.632 1.00 90.88 342 GLU A C 1
ATOM 2875 O O . GLU A 1 342 ? -5.035 12.417 -11.661 1.00 90.88 342 GLU A O 1
ATOM 2880 N N . ILE A 1 343 ? -4.077 11.810 -13.603 1.00 89.00 343 ILE A N 1
ATOM 2881 C CA . ILE A 1 343 ? -3.121 12.921 -13.662 1.00 89.00 343 ILE A CA 1
ATOM 2882 C C . ILE A 1 343 ? -3.746 14.093 -14.417 1.00 89.00 343 ILE A C 1
ATOM 2884 O O . ILE A 1 343 ? -3.692 15.235 -13.972 1.00 89.00 343 ILE A O 1
ATOM 2888 N N . ASN A 1 344 ? -4.372 13.789 -15.552 1.00 86.81 344 ASN A N 1
ATOM 2889 C CA . ASN A 1 344 ? -5.183 14.699 -16.347 1.00 86.81 344 ASN A CA 1
ATOM 2890 C C . ASN A 1 344 ? -6.216 13.878 -17.144 1.00 86.81 344 ASN A C 1
ATOM 2892 O O . ASN A 1 344 ? -6.161 12.646 -17.136 1.00 86.81 344 ASN A O 1
ATOM 2896 N N . LYS A 1 345 ? -7.111 14.553 -17.878 1.00 85.88 345 LYS A N 1
ATOM 2897 C CA . LYS A 1 345 ? -8.209 13.919 -18.639 1.00 85.88 345 LYS A CA 1
ATOM 2898 C C . LYS A 1 345 ? -7.761 12.808 -19.603 1.00 85.88 345 LYS A C 1
ATOM 2900 O O . LYS A 1 345 ? -8.553 11.929 -19.920 1.00 85.88 345 LYS A O 1
ATOM 2905 N N . ASN A 1 346 ? -6.509 12.846 -20.062 1.00 85.12 346 ASN A N 1
ATOM 2906 C CA . ASN A 1 346 ? -5.967 11.919 -21.056 1.00 85.12 346 ASN A CA 1
ATOM 2907 C C . ASN A 1 346 ? -4.985 10.901 -20.454 1.00 85.12 346 ASN A C 1
ATOM 2909 O O . ASN A 1 346 ? -4.547 9.992 -21.158 1.00 85.12 346 ASN A O 1
ATOM 2913 N N . LYS A 1 347 ? -4.602 11.041 -19.175 1.00 86.25 347 LYS A N 1
ATOM 2914 C CA . LYS A 1 347 ? -3.573 10.208 -18.544 1.00 86.25 347 LYS A CA 1
ATOM 2915 C C . LYS A 1 347 ? -3.996 9.730 -17.163 1.00 86.25 347 LYS A C 1
ATOM 2917 O O . LYS A 1 347 ? -4.080 10.496 -16.202 1.00 86.25 347 LYS A O 1
ATOM 2922 N N . THR A 1 348 ? -4.130 8.413 -17.046 1.00 90.69 348 THR A N 1
ATOM 2923 C CA . THR A 1 348 ? -4.257 7.719 -15.763 1.00 90.69 348 THR A CA 1
ATOM 2924 C C . THR A 1 348 ? -3.016 6.885 -15.497 1.00 90.69 348 THR A C 1
ATOM 2926 O O . THR A 1 348 ? -2.616 6.083 -16.339 1.00 90.69 348 THR A O 1
ATOM 2929 N N . LEU A 1 349 ? -2.437 7.035 -14.311 1.00 91.44 349 LEU A N 1
ATOM 2930 C CA . LEU A 1 349 ? -1.327 6.220 -13.842 1.00 91.44 349 LEU A CA 1
ATOM 2931 C C . LEU A 1 349 ? -1.860 5.077 -12.983 1.00 91.44 349 LEU A C 1
ATOM 2933 O O . LEU A 1 349 ? -2.715 5.285 -12.118 1.00 91.44 349 LEU A O 1
ATOM 2937 N N . LYS A 1 350 ? -1.315 3.879 -13.199 1.00 93.25 350 LYS A N 1
ATOM 2938 C CA . LYS A 1 350 ? -1.535 2.722 -12.336 1.00 93.25 350 LYS A CA 1
ATOM 2939 C C . LYS A 1 350 ? -0.232 2.301 -11.664 1.00 93.25 350 LYS A C 1
ATOM 2941 O O . LYS A 1 350 ? 0.835 2.380 -12.268 1.00 93.25 350 LYS A O 1
ATOM 2946 N N . GLY A 1 351 ? -0.314 1.862 -10.413 1.00 93.38 351 GLY A N 1
ATOM 2947 C CA . GLY A 1 351 ? 0.829 1.323 -9.684 1.00 93.38 351 GLY A CA 1
ATOM 2948 C C . GLY A 1 351 ? 1.216 -0.044 -10.239 1.00 93.38 351 GLY A C 1
ATOM 2949 O O . GLY A 1 351 ? 0.357 -0.918 -10.340 1.00 93.38 351 GLY A O 1
ATOM 2950 N N . LEU A 1 352 ? 2.504 -0.230 -10.550 1.00 95.69 352 LEU A N 1
ATOM 2951 C CA . LEU A 1 352 ? 3.031 -1.441 -11.193 1.00 95.69 352 LEU A CA 1
ATOM 2952 C C . LEU A 1 352 ? 2.584 -2.730 -10.485 1.00 95.69 352 LEU A C 1
ATOM 2954 O O . LEU A 1 352 ? 2.014 -3.601 -11.126 1.00 95.69 352 LEU A O 1
ATOM 2958 N N . CYS A 1 353 ? 2.788 -2.843 -9.167 1.00 97.19 353 CYS A N 1
ATOM 2959 C CA . CYS A 1 353 ? 2.471 -4.087 -8.456 1.00 97.19 353 CYS A CA 1
ATOM 2960 C C . CYS A 1 353 ? 0.966 -4.342 -8.313 1.00 97.19 353 CYS A C 1
ATOM 2962 O O . CYS A 1 353 ? 0.509 -5.459 -8.530 1.00 97.19 353 CYS A O 1
ATOM 2964 N N . SER A 1 354 ? 0.173 -3.308 -8.019 1.00 96.12 354 SER A N 1
ATOM 2965 C CA . SER A 1 354 ? -1.279 -3.474 -7.915 1.00 96.12 354 SER A CA 1
ATOM 2966 C C . SER A 1 354 ? -1.931 -3.801 -9.260 1.00 96.12 354 SER A C 1
ATOM 2968 O O . SER A 1 354 ? -2.863 -4.591 -9.295 1.00 96.12 354 SER A O 1
ATOM 2970 N N . ASP A 1 355 ? -1.451 -3.215 -10.363 1.00 96.56 355 ASP A N 1
ATOM 2971 C CA . ASP A 1 355 ? -1.948 -3.544 -11.705 1.00 96.56 355 ASP A CA 1
ATOM 2972 C C . ASP A 1 355 ? -1.479 -4.942 -12.129 1.00 96.56 355 ASP A C 1
ATOM 2974 O O . ASP A 1 355 ? -2.277 -5.708 -12.656 1.00 96.56 355 ASP A O 1
ATOM 2978 N N . TYR A 1 356 ? -0.234 -5.319 -11.808 1.00 97.69 356 TYR A N 1
ATOM 2979 C CA . TYR A 1 356 ? 0.266 -6.684 -11.988 1.00 97.69 356 TYR A CA 1
ATOM 2980 C C . TYR A 1 356 ? -0.646 -7.707 -11.299 1.00 97.69 356 TYR A C 1
ATOM 2982 O O . TYR A 1 356 ? -1.196 -8.569 -11.974 1.00 97.69 356 TYR A O 1
ATOM 2990 N N . LEU A 1 357 ? -0.875 -7.567 -9.989 1.00 97.69 357 LEU A N 1
ATOM 2991 C CA . LEU A 1 357 ? -1.664 -8.513 -9.193 1.00 97.69 357 LEU A CA 1
ATOM 2992 C C . LEU A 1 357 ? -3.115 -8.641 -9.666 1.00 97.69 357 LEU A C 1
ATOM 2994 O O . LEU A 1 357 ? -3.624 -9.752 -9.782 1.00 97.69 357 LEU A O 1
ATOM 2998 N N . ILE A 1 358 ? -3.782 -7.523 -9.960 1.00 96.12 358 ILE A N 1
ATOM 2999 C CA . ILE A 1 358 ? -5.206 -7.531 -10.328 1.00 96.12 358 ILE A CA 1
ATOM 3000 C C . ILE A 1 358 ? -5.443 -8.218 -11.676 1.00 96.12 358 ILE A C 1
ATOM 3002 O O . ILE A 1 358 ? -6.494 -8.827 -11.860 1.00 96.12 358 ILE A O 1
ATOM 3006 N N . ASN A 1 359 ? -4.462 -8.182 -12.580 1.00 95.94 359 ASN A N 1
ATOM 3007 C CA . ASN A 1 359 ? -4.545 -8.823 -13.892 1.00 95.94 359 ASN A CA 1
ATOM 3008 C C . ASN A 1 359 ? -4.078 -10.295 -13.893 1.00 95.94 359 ASN A C 1
ATOM 3010 O O . ASN A 1 359 ? -4.051 -10.921 -14.953 1.00 95.94 359 ASN A O 1
ATOM 3014 N N . LEU A 1 360 ? -3.708 -10.873 -12.742 1.00 96.06 360 LEU A N 1
ATOM 3015 C CA . LEU A 1 360 ? -3.342 -12.290 -12.664 1.00 96.06 360 LEU A CA 1
ATOM 3016 C C . LEU A 1 360 ? -4.577 -13.189 -12.693 1.00 96.06 360 LEU A C 1
ATOM 3018 O O . LEU A 1 360 ? -5.451 -13.097 -11.830 1.00 96.06 360 LEU A O 1
ATOM 3022 N N . ASN A 1 361 ? -4.595 -14.129 -13.632 1.00 92.94 361 ASN A N 1
ATOM 3023 C CA . ASN A 1 361 ? -5.576 -15.208 -13.653 1.00 92.94 361 ASN A CA 1
ATOM 3024 C C . ASN A 1 361 ? -5.212 -16.310 -12.641 1.00 92.94 361 ASN A C 1
ATOM 3026 O O . ASN A 1 361 ? -4.024 -16.520 -12.368 1.00 92.94 361 ASN A O 1
ATOM 3030 N N . PRO A 1 362 ? -6.198 -17.059 -12.115 1.00 92.94 362 PRO A N 1
ATOM 3031 C CA . PRO A 1 362 ? -5.925 -18.311 -11.418 1.00 92.94 362 PRO A CA 1
ATOM 3032 C C . PRO A 1 362 ? -5.033 -19.241 -12.259 1.00 92.94 362 PRO A C 1
ATOM 3034 O O . PRO A 1 362 ? -5.198 -19.339 -13.473 1.00 92.94 362 PRO A O 1
ATOM 3037 N N . GLY A 1 363 ? -4.067 -19.895 -11.615 1.00 87.38 363 GLY A N 1
ATOM 3038 C CA . GLY A 1 363 ? -3.016 -20.693 -12.254 1.00 87.38 363 GLY A CA 1
ATOM 3039 C C . GLY A 1 363 ? -1.721 -19.923 -12.545 1.00 87.38 363 GLY A C 1
ATOM 3040 O O . GLY A 1 363 ? -0.669 -20.544 -12.691 1.00 87.38 363 GLY A O 1
ATOM 3041 N N . SER A 1 364 ? -1.754 -18.586 -12.565 1.00 92.88 364 SER A N 1
ATOM 3042 C CA . SER A 1 364 ? -0.539 -17.761 -12.598 1.00 92.88 364 SER A CA 1
ATOM 3043 C C . SER A 1 364 ? 0.256 -17.873 -11.295 1.00 92.88 364 SER A C 1
ATOM 3045 O O . SER A 1 364 ? -0.235 -18.394 -10.295 1.00 92.88 364 SER A O 1
ATOM 3047 N N . PHE A 1 365 ? 1.480 -17.341 -11.275 1.00 93.81 365 PHE A N 1
ATOM 3048 C CA . PHE A 1 365 ? 2.326 -17.340 -10.084 1.00 93.81 365 PHE A CA 1
ATOM 3049 C C . PHE A 1 365 ? 2.878 -15.955 -9.743 1.00 93.81 365 PHE A C 1
ATOM 3051 O O . PHE A 1 365 ? 2.950 -15.063 -10.586 1.00 93.81 365 PHE A O 1
ATOM 3058 N N . VAL A 1 366 ? 3.307 -15.796 -8.494 1.00 96.12 366 VAL A N 1
ATOM 3059 C CA . VAL A 1 366 ? 4.027 -14.624 -7.992 1.00 96.12 366 VAL A CA 1
ATOM 3060 C C . VAL A 1 366 ? 5.250 -15.071 -7.200 1.00 96.12 366 VAL A C 1
ATOM 3062 O O . VAL A 1 366 ? 5.184 -16.051 -6.457 1.00 96.12 366 VAL A O 1
ATOM 3065 N N . TYR A 1 367 ? 6.366 -14.353 -7.336 1.00 96.62 367 TYR A N 1
ATOM 3066 C CA . TYR A 1 367 ? 7.486 -14.499 -6.406 1.00 96.62 367 TYR A CA 1
ATOM 3067 C C . TYR A 1 367 ? 7.275 -13.561 -5.239 1.00 96.62 367 TYR A C 1
ATOM 3069 O O . TYR A 1 367 ? 6.960 -12.378 -5.417 1.00 96.62 367 TYR A O 1
ATOM 3077 N N . SER A 1 368 ? 7.397 -14.086 -4.027 1.00 94.88 368 SER A N 1
ATOM 3078 C CA . SER A 1 368 ? 7.183 -13.277 -2.838 1.00 94.88 368 SER A CA 1
ATOM 3079 C C . SER A 1 368 ? 8.009 -13.724 -1.643 1.00 94.88 368 SER A C 1
ATOM 3081 O O . SER A 1 368 ? 8.448 -14.867 -1.562 1.00 94.88 368 SER A O 1
ATOM 3083 N N . LYS A 1 369 ? 8.205 -12.810 -0.695 1.00 91.69 369 LYS A N 1
ATOM 3084 C CA . LYS A 1 369 ? 8.783 -13.101 0.623 1.00 91.69 369 LYS A CA 1
ATOM 3085 C C . LYS A 1 369 ? 7.774 -12.783 1.703 1.00 91.69 369 LYS A C 1
ATOM 3087 O O . LYS A 1 369 ? 7.071 -11.783 1.601 1.00 91.69 369 LYS A O 1
ATOM 3092 N N . ILE A 1 370 ? 7.733 -13.601 2.744 1.00 88.00 370 ILE A N 1
ATOM 3093 C CA . ILE A 1 370 ? 6.928 -13.314 3.929 1.00 88.00 370 ILE A CA 1
ATOM 3094 C C . ILE A 1 370 ? 7.826 -12.664 4.974 1.00 88.00 370 ILE A C 1
ATOM 3096 O O . ILE A 1 370 ? 8.938 -13.125 5.222 1.00 88.00 370 ILE A O 1
ATOM 3100 N N . GLU A 1 371 ? 7.339 -11.601 5.598 1.00 86.12 371 GLU A N 1
ATOM 3101 C CA . GLU A 1 371 ? 8.032 -10.915 6.685 1.00 86.12 371 GLU A CA 1
ATOM 3102 C C . GLU A 1 371 ? 7.072 -10.524 7.808 1.00 86.12 371 GLU A C 1
ATOM 3104 O O . GLU A 1 371 ? 5.854 -10.542 7.641 1.00 86.12 371 GLU A O 1
ATOM 3109 N N . ASN A 1 372 ? 7.622 -10.182 8.971 1.00 85.19 372 ASN A N 1
ATOM 3110 C CA . ASN A 1 372 ? 6.854 -9.645 10.092 1.00 85.19 372 ASN A CA 1
ATOM 3111 C C . ASN A 1 372 ? 6.387 -8.217 9.796 1.00 85.19 372 ASN A C 1
ATOM 3113 O O . ASN A 1 372 ? 7.193 -7.366 9.425 1.00 85.19 372 ASN A O 1
ATOM 3117 N N . SER A 1 373 ? 5.101 -7.951 10.029 1.00 88.00 373 SER A N 1
ATOM 3118 C CA . SER A 1 373 ? 4.581 -6.584 10.154 1.00 88.00 373 SER A CA 1
ATOM 3119 C C . SER A 1 373 ? 5.011 -5.953 11.484 1.00 88.00 373 SER A C 1
ATOM 3121 O O . SER A 1 373 ? 5.493 -6.645 12.390 1.00 88.00 373 SER A O 1
ATOM 3123 N N . MET A 1 374 ? 4.775 -4.647 11.649 1.00 87.12 374 MET A N 1
ATOM 3124 C CA . MET A 1 374 ? 5.036 -3.971 12.927 1.00 87.12 374 MET A CA 1
ATOM 3125 C C . MET A 1 374 ? 4.147 -4.518 14.050 1.00 87.12 374 MET A C 1
ATOM 3127 O O . MET A 1 374 ? 4.531 -4.480 15.219 1.00 87.12 374 MET A O 1
ATOM 3131 N N . LEU A 1 375 ? 2.993 -5.100 13.709 1.00 89.06 375 LEU A N 1
ATOM 3132 C CA . LEU A 1 375 ? 2.097 -5.760 14.662 1.00 89.06 375 LEU A CA 1
ATOM 3133 C C . LEU A 1 375 ? 2.785 -6.910 15.409 1.00 89.06 375 LEU A C 1
ATOM 3135 O O . LEU A 1 375 ? 2.477 -7.155 16.573 1.00 89.06 375 LEU A O 1
ATOM 3139 N N . ALA A 1 376 ? 3.742 -7.592 14.771 1.00 85.62 376 ALA A N 1
ATOM 3140 C CA . ALA A 1 376 ? 4.489 -8.691 15.382 1.00 85.62 376 ALA A CA 1
ATOM 3141 C C . ALA A 1 376 ? 5.440 -8.235 16.507 1.00 85.62 376 ALA A C 1
ATOM 3143 O O . ALA A 1 376 ? 5.910 -9.068 17.284 1.00 85.62 376 ALA A O 1
ATOM 3144 N N . LEU A 1 377 ? 5.739 -6.933 16.603 1.00 86.88 377 LEU A N 1
ATOM 3145 C CA . LEU A 1 377 ? 6.652 -6.381 17.610 1.00 86.88 377 LEU A CA 1
ATOM 3146 C C . LEU A 1 377 ? 5.982 -6.220 18.982 1.00 86.88 377 LEU A C 1
ATOM 3148 O O . LEU A 1 377 ? 6.666 -6.227 20.008 1.00 86.88 377 LEU A O 1
ATOM 3152 N N . ASN A 1 378 ? 4.648 -6.142 19.029 1.00 88.56 378 ASN A N 1
ATOM 3153 C CA . ASN A 1 378 ? 3.909 -6.067 20.284 1.00 88.56 378 ASN A CA 1
ATOM 3154 C C . ASN A 1 378 ? 3.559 -7.468 20.811 1.00 88.56 378 ASN A C 1
ATOM 3156 O O . ASN A 1 378 ? 2.687 -8.163 20.293 1.00 88.56 378 ASN A O 1
ATOM 3160 N N . LYS A 1 379 ? 4.194 -7.857 21.921 1.00 84.88 379 LYS A N 1
ATOM 3161 C CA . LYS A 1 379 ? 4.005 -9.171 22.564 1.00 84.88 379 LYS A CA 1
ATOM 3162 C C . LYS A 1 379 ? 2.604 -9.384 23.154 1.00 84.88 379 LYS A C 1
ATOM 3164 O O . LYS A 1 379 ? 2.208 -10.523 23.377 1.00 84.88 379 LYS A O 1
ATOM 3169 N N . ASN A 1 380 ? 1.869 -8.309 23.430 1.00 89.12 380 ASN A N 1
ATOM 3170 C CA . ASN A 1 380 ? 0.568 -8.328 24.096 1.00 89.12 380 ASN A CA 1
ATOM 3171 C C . ASN A 1 380 ? -0.612 -8.213 23.123 1.00 89.12 380 ASN A C 1
ATOM 3173 O O . ASN A 1 380 ? -1.756 -8.258 23.567 1.00 89.12 380 ASN A O 1
ATOM 3177 N N . ILE A 1 381 ? -0.372 -8.103 21.812 1.00 89.19 381 ILE A N 1
ATOM 3178 C CA . ILE A 1 381 ? -1.441 -7.919 20.819 1.00 89.19 381 ILE A CA 1
ATOM 3179 C C . ILE A 1 381 ? -2.472 -9.063 20.836 1.00 89.19 381 ILE A C 1
ATOM 3181 O O . ILE A 1 381 ? -3.666 -8.857 20.636 1.00 89.19 381 ILE A O 1
ATOM 3185 N N . PHE A 1 382 ? -2.044 -10.275 21.182 1.00 87.88 382 PHE A N 1
ATOM 3186 C CA . PHE A 1 382 ? -2.927 -11.434 21.335 1.00 87.88 382 PHE A CA 1
ATOM 3187 C C . PHE A 1 382 ? -3.299 -11.744 22.789 1.00 87.88 382 PHE A C 1
ATOM 3189 O O . PHE A 1 382 ? -4.048 -12.681 23.046 1.00 87.88 382 PHE A O 1
ATOM 3196 N N . ASN A 1 383 ? -2.834 -10.943 23.751 1.00 86.75 383 ASN A N 1
ATOM 3197 C CA . ASN A 1 383 ? -3.253 -11.073 25.138 1.00 86.75 383 ASN A CA 1
ATOM 3198 C C . ASN A 1 383 ? -4.687 -10.534 25.291 1.00 86.75 383 ASN A C 1
ATOM 3200 O O . ASN A 1 383 ? -4.974 -9.365 25.013 1.00 86.75 383 ASN A O 1
ATOM 3204 N N . LEU A 1 384 ? -5.605 -11.396 25.733 1.00 87.12 384 LEU A N 1
ATOM 3205 C CA . LEU A 1 384 ? -7.016 -11.046 25.893 1.00 87.12 384 LEU A CA 1
ATOM 3206 C C . LEU A 1 384 ? -7.283 -10.091 27.065 1.00 87.12 384 LEU A C 1
ATOM 3208 O O . LEU A 1 384 ? -8.369 -9.518 27.115 1.00 87.12 384 LEU A O 1
ATOM 3212 N N . ASP A 1 385 ? -6.322 -9.863 27.962 1.00 86.75 385 ASP A N 1
ATOM 3213 C CA . ASP A 1 385 ? -6.429 -8.866 29.037 1.00 86.75 385 ASP A CA 1
ATOM 3214 C C . ASP A 1 385 ? -6.228 -7.435 28.523 1.00 86.75 385 ASP A C 1
ATOM 3216 O O . ASP A 1 385 ? -6.713 -6.477 29.127 1.00 86.75 385 ASP A O 1
ATOM 3220 N N . TYR A 1 386 ? -5.583 -7.282 27.364 1.00 92.88 386 TYR A N 1
ATOM 3221 C CA . TYR A 1 386 ? -5.425 -5.996 26.696 1.00 92.88 386 TYR A CA 1
ATOM 3222 C C . TYR A 1 386 ? -6.674 -5.661 25.879 1.00 92.88 386 TYR A C 1
ATOM 3224 O O . TYR A 1 386 ? -7.336 -6.543 25.318 1.00 92.88 386 TYR A O 1
ATOM 3232 N N . THR A 1 387 ? -7.009 -4.375 25.843 1.00 95.12 387 THR A N 1
ATOM 3233 C CA . THR A 1 387 ? -8.053 -3.811 24.983 1.00 95.12 387 THR A CA 1
ATOM 3234 C C . THR A 1 387 ? -7.402 -3.289 23.715 1.00 95.12 387 THR A C 1
ATOM 3236 O O . THR A 1 387 ? -6.408 -2.563 23.794 1.00 95.12 387 THR A O 1
ATOM 3239 N N . ILE A 1 388 ? -7.945 -3.647 22.553 1.00 97.44 388 ILE A N 1
ATOM 3240 C CA . ILE A 1 388 ? -7.447 -3.124 21.280 1.00 97.44 388 ILE A CA 1
ATOM 3241 C C . ILE A 1 388 ? -8.383 -2.056 20.734 1.00 97.44 388 ILE A C 1
ATOM 3243 O O . ILE A 1 388 ? -9.588 -2.264 20.617 1.00 97.44 388 ILE A O 1
ATOM 3247 N N . LEU A 1 389 ? -7.793 -0.918 20.380 1.00 98.06 389 LEU A N 1
ATOM 3248 C CA . LEU A 1 389 ? -8.427 0.177 19.667 1.00 98.06 389 LEU A CA 1
ATOM 3249 C C . LEU A 1 389 ? -7.975 0.147 18.202 1.00 98.06 389 LEU A C 1
ATOM 3251 O O . LEU A 1 389 ? -6.859 0.550 17.886 1.00 98.06 389 LEU A O 1
ATOM 3255 N N . TYR A 1 390 ? -8.835 -0.322 17.305 1.00 97.94 390 TYR A N 1
ATOM 3256 C CA . TYR A 1 390 ? -8.593 -0.359 15.866 1.00 97.94 390 TYR A CA 1
ATOM 3257 C C . TYR A 1 390 ? -9.107 0.919 15.217 1.00 97.94 390 TYR A C 1
ATOM 3259 O O . TYR A 1 390 ? -10.268 1.283 15.385 1.00 97.94 390 TYR A O 1
ATOM 3267 N N . ILE A 1 391 ? -8.271 1.580 14.426 1.00 97.62 391 ILE A N 1
ATOM 3268 C CA . ILE A 1 391 ? -8.637 2.786 13.691 1.00 97.62 391 ILE A CA 1
ATOM 3269 C C . ILE A 1 391 ? -8.176 2.613 12.253 1.00 97.62 391 ILE A C 1
ATOM 3271 O O . ILE A 1 391 ? -6.977 2.587 11.974 1.00 97.62 391 ILE A O 1
ATOM 3275 N N . SER A 1 392 ? -9.116 2.483 11.320 1.00 95.88 392 SER A N 1
ATOM 3276 C CA . SER A 1 392 ? -8.746 2.241 9.930 1.00 95.88 392 SER A CA 1
ATOM 3277 C C . SER A 1 392 ? -9.678 2.851 8.900 1.00 95.88 392 SER A C 1
ATOM 3279 O O . SER A 1 392 ? -10.840 3.136 9.173 1.00 95.88 392 SER A O 1
ATOM 3281 N N . VAL A 1 393 ? -9.158 3.062 7.690 1.00 93.88 393 VAL A N 1
ATOM 3282 C CA . VAL A 1 393 ? -9.920 3.583 6.554 1.00 93.88 393 VAL A CA 1
ATOM 3283 C C . VAL A 1 393 ? -9.733 2.738 5.292 1.00 93.88 393 VAL A C 1
ATOM 3285 O O . VAL A 1 393 ? -8.617 2.470 4.844 1.00 93.88 393 VAL A O 1
ATOM 3288 N N . GLY A 1 394 ? -10.847 2.386 4.654 1.00 92.25 394 GLY A N 1
ATOM 3289 C CA . GLY A 1 394 ? -10.905 1.678 3.382 1.00 92.25 394 GLY A CA 1
ATOM 3290 C C . GLY A 1 394 ? -10.223 0.312 3.424 1.00 92.25 394 GLY A C 1
ATOM 3291 O O . GLY A 1 394 ? -10.272 -0.403 4.419 1.00 92.25 394 GLY A O 1
ATOM 3292 N N . ALA A 1 395 ? -9.557 -0.040 2.322 1.00 92.38 395 ALA A N 1
ATOM 3293 C CA . ALA A 1 395 ? -8.875 -1.326 2.182 1.00 92.38 395 ALA A CA 1
ATOM 3294 C C . ALA A 1 395 ? -7.705 -1.508 3.166 1.00 92.38 395 ALA A C 1
ATOM 3296 O O . ALA A 1 395 ? -7.309 -2.643 3.411 1.00 92.38 395 ALA A O 1
ATOM 3297 N N . ALA A 1 396 ? -7.193 -0.430 3.779 1.00 92.94 396 ALA A N 1
ATOM 3298 C CA . ALA A 1 396 ? -6.130 -0.530 4.779 1.00 92.94 396 ALA A CA 1
ATOM 3299 C C . ALA A 1 396 ? -6.564 -1.318 6.026 1.00 92.94 396 ALA A C 1
ATOM 3301 O O . ALA A 1 396 ? -5.713 -1.823 6.746 1.00 92.94 396 ALA A O 1
ATOM 3302 N N . PHE A 1 397 ? -7.872 -1.503 6.248 1.00 92.94 397 PHE A N 1
ATOM 3303 C CA . PHE A 1 397 ? -8.378 -2.350 7.329 1.00 92.94 397 PHE A CA 1
ATOM 3304 C C . PHE A 1 397 ? -7.888 -3.802 7.229 1.00 92.94 397 PHE A C 1
ATOM 3306 O O . PHE A 1 397 ? -7.750 -4.487 8.241 1.00 92.94 397 PHE A O 1
ATOM 3313 N N . SER A 1 398 ? -7.532 -4.253 6.025 1.00 92.25 398 SER A N 1
ATOM 3314 C CA . SER A 1 398 ? -6.922 -5.563 5.808 1.00 92.25 398 SER A CA 1
ATOM 3315 C C . SER A 1 398 ? -5.582 -5.769 6.528 1.00 92.25 398 SER A C 1
ATOM 3317 O O . SER A 1 398 ? -5.221 -6.911 6.786 1.00 92.25 398 SER A O 1
ATOM 3319 N N . SER A 1 399 ? -4.870 -4.712 6.939 1.00 92.00 399 SER A N 1
ATOM 3320 C CA . SER A 1 399 ? -3.685 -4.881 7.791 1.00 92.00 399 SER A CA 1
ATOM 3321 C C . SER A 1 399 ? -4.025 -5.195 9.243 1.00 92.00 399 SER A C 1
ATOM 3323 O O . SER A 1 399 ? -3.175 -5.691 9.969 1.00 92.00 399 SER A O 1
ATOM 3325 N N . LEU A 1 400 ? -5.255 -4.921 9.684 1.00 93.88 400 LEU A N 1
ATOM 3326 C CA . LEU A 1 400 ? -5.681 -5.109 11.071 1.00 93.88 400 LEU A CA 1
ATOM 3327 C C . LEU A 1 400 ? -6.620 -6.309 11.256 1.00 93.88 400 LEU A C 1
ATOM 3329 O O . LEU A 1 400 ? -6.732 -6.831 12.367 1.00 93.88 400 LEU A O 1
ATOM 3333 N N . ILE A 1 401 ? -7.280 -6.765 10.184 1.00 92.50 401 ILE A N 1
ATOM 3334 C CA . ILE A 1 401 ? -8.271 -7.851 10.234 1.00 92.50 401 ILE A CA 1
ATOM 3335 C C . ILE A 1 401 ? -7.692 -9.157 10.784 1.00 92.50 401 ILE A C 1
ATOM 3337 O O . ILE A 1 401 ? -8.370 -9.868 11.518 1.00 92.50 401 ILE A O 1
ATOM 3341 N N . GLN A 1 402 ? -6.422 -9.447 10.497 1.00 90.06 402 GLN A N 1
ATOM 3342 C CA . GLN A 1 402 ? -5.721 -10.625 11.006 1.00 90.06 402 GLN A CA 1
ATOM 3343 C C . GLN A 1 402 ? -5.692 -10.653 12.539 1.00 90.06 402 GLN A C 1
ATOM 3345 O O . GLN A 1 402 ? -5.933 -11.698 13.145 1.00 90.06 402 GLN A O 1
ATOM 3350 N N . VAL A 1 403 ? -5.464 -9.501 13.180 1.00 92.44 403 VAL A N 1
ATOM 3351 C CA . VAL A 1 403 ? -5.472 -9.389 14.646 1.00 92.44 403 VAL A CA 1
ATOM 3352 C C . VAL A 1 403 ? -6.868 -9.663 15.194 1.00 92.44 403 VAL A C 1
ATOM 3354 O O . VAL A 1 403 ? -7.021 -10.411 16.160 1.00 92.44 403 VAL A O 1
ATOM 3357 N N . LEU A 1 404 ? -7.890 -9.115 14.538 1.00 92.69 404 LEU A N 1
ATOM 3358 C CA . LEU A 1 404 ? -9.284 -9.297 14.925 1.00 92.69 404 LEU A CA 1
ATOM 3359 C C . LEU A 1 404 ? -9.734 -10.762 14.789 1.00 92.69 404 LEU A C 1
ATOM 3361 O O . LEU A 1 404 ? -10.254 -11.331 15.749 1.00 92.69 404 LEU A O 1
ATOM 3365 N N . ARG A 1 405 ? -9.450 -11.397 13.644 1.00 91.25 405 ARG A N 1
ATOM 3366 C CA . ARG A 1 405 ? -9.680 -12.831 13.387 1.00 91.25 405 ARG A CA 1
ATOM 3367 C C . ARG A 1 405 ? -8.979 -13.703 14.425 1.00 91.25 405 ARG A C 1
ATOM 3369 O O . ARG A 1 405 ? -9.552 -14.663 14.936 1.00 91.25 405 ARG A O 1
ATOM 3376 N N . HIS A 1 406 ? -7.740 -13.361 14.776 1.00 88.25 406 HIS A N 1
ATOM 3377 C CA . HIS A 1 406 ? -6.976 -14.131 15.751 1.00 88.2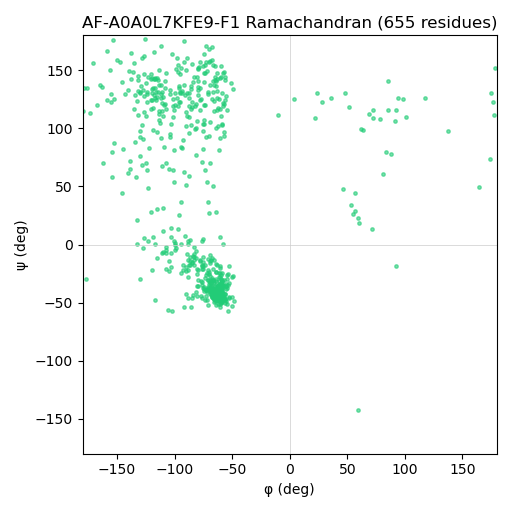5 406 HIS A CA 1
ATOM 3378 C C . HIS A 1 406 ? -7.583 -14.011 17.148 1.00 88.25 406 HIS A C 1
ATOM 3380 O O . HIS A 1 406 ? -7.748 -15.007 17.848 1.00 88.25 406 HIS A O 1
ATOM 3386 N N . ARG A 1 407 ? -7.963 -12.801 17.563 1.00 89.00 407 ARG A N 1
ATOM 3387 C CA . ARG A 1 407 ? -8.617 -12.595 18.859 1.00 89.00 407 ARG A CA 1
ATOM 3388 C C . ARG A 1 407 ? -9.966 -13.287 18.922 1.00 89.00 407 ARG A C 1
ATOM 3390 O O . ARG A 1 407 ? -10.263 -13.902 19.941 1.00 89.00 407 ARG A O 1
ATOM 3397 N N . HIS A 1 408 ? -10.732 -13.277 17.835 1.00 88.69 408 HIS A N 1
ATOM 3398 C CA . HIS A 1 408 ? -11.953 -14.068 17.723 1.00 88.69 408 HIS A CA 1
ATOM 3399 C C . HIS A 1 408 ? -11.692 -15.560 17.986 1.00 88.69 408 HIS A C 1
ATOM 3401 O O . HIS A 1 408 ? -12.350 -16.160 18.842 1.00 88.69 408 HIS A O 1
ATOM 3407 N N . TYR A 1 409 ? -10.670 -16.135 17.343 1.00 84.69 409 TYR A N 1
ATOM 3408 C CA . TYR A 1 409 ? -10.243 -17.512 17.601 1.00 84.69 409 TYR A CA 1
ATOM 3409 C C . TYR A 1 409 ? -9.906 -17.749 19.086 1.00 84.69 409 TYR A C 1
ATOM 3411 O O . TYR A 1 409 ? -10.412 -18.698 19.689 1.00 84.69 409 TYR A O 1
ATOM 3419 N N . LEU A 1 410 ? -9.131 -16.865 19.721 1.00 82.56 410 LEU A N 1
ATOM 3420 C CA . LEU A 1 410 ? -8.767 -17.004 21.138 1.00 82.56 410 LEU A CA 1
ATOM 3421 C C . LEU A 1 410 ? -9.974 -16.904 22.078 1.00 82.56 410 LEU A C 1
ATOM 3423 O O . LEU A 1 410 ? -10.118 -17.717 22.992 1.00 82.56 410 LEU A O 1
ATOM 3427 N N . TYR A 1 411 ? -10.862 -15.935 21.848 1.00 81.69 411 TYR A N 1
ATOM 3428 C CA . TYR A 1 411 ? -12.085 -15.788 22.631 1.00 81.69 411 TYR A CA 1
ATOM 3429 C C . TYR A 1 411 ? -12.994 -17.016 22.498 1.00 81.69 411 TYR A C 1
ATOM 3431 O O . TYR A 1 411 ? -13.504 -17.505 23.507 1.00 81.69 411 TYR A O 1
ATOM 3439 N N . SER A 1 412 ? -13.177 -17.529 21.277 1.00 76.12 412 SER A N 1
ATOM 3440 C CA . SER A 1 412 ? -14.002 -18.719 21.032 1.00 76.12 412 SER A CA 1
ATOM 3441 C C . SER A 1 412 ? -13.425 -19.970 21.707 1.00 76.12 412 SER A C 1
ATOM 3443 O O . SER A 1 412 ? -14.160 -20.722 22.346 1.00 76.12 412 SER A O 1
ATOM 3445 N N . THR A 1 413 ? -12.101 -20.143 21.674 1.00 73.00 413 THR A N 1
ATOM 3446 C CA . THR A 1 413 ? -11.417 -21.271 22.324 1.00 73.00 413 THR A CA 1
ATOM 3447 C C . THR A 1 413 ? -11.576 -21.217 23.845 1.00 73.00 413 THR A C 1
ATOM 3449 O O . THR A 1 413 ? -11.985 -22.203 24.455 1.00 73.00 413 THR A O 1
ATOM 3452 N N . LYS A 1 414 ? -11.357 -20.045 24.461 1.00 70.62 414 LYS A N 1
ATOM 3453 C CA . LYS A 1 414 ? -11.539 -19.846 25.911 1.00 70.62 414 LYS A CA 1
ATOM 3454 C C . LYS A 1 414 ? -12.973 -20.146 26.359 1.00 70.62 414 LYS A C 1
ATOM 3456 O O . LYS A 1 414 ? -13.187 -20.719 27.427 1.00 70.62 414 LYS A O 1
ATOM 3461 N N . TYR A 1 415 ? -13.960 -19.776 25.542 1.00 66.06 415 TYR A N 1
ATOM 3462 C CA . TYR A 1 415 ? -15.363 -20.088 25.802 1.00 66.06 415 TYR A CA 1
ATOM 3463 C C . TYR A 1 415 ? -15.614 -21.605 25.806 1.00 66.06 415 TYR A C 1
ATOM 3465 O O . TYR A 1 415 ? -16.193 -22.127 26.761 1.00 66.06 415 TYR A O 1
ATOM 3473 N N . LEU A 1 416 ? -15.118 -22.325 24.794 1.00 63.50 416 LEU A N 1
ATOM 3474 C CA . LEU A 1 416 ? -15.255 -23.782 24.689 1.00 63.50 416 LEU A CA 1
ATOM 3475 C C . LEU A 1 416 ? -14.585 -24.524 25.855 1.00 63.50 416 LEU A C 1
ATOM 3477 O O . LEU A 1 416 ? -15.188 -25.433 26.424 1.00 63.50 416 LEU A O 1
ATOM 3481 N N . GLU A 1 417 ? -13.377 -24.119 26.251 1.00 61.50 417 GLU A N 1
ATOM 3482 C CA . GLU A 1 417 ? -12.665 -24.708 27.395 1.00 61.50 417 GLU A CA 1
ATOM 3483 C C . GLU A 1 417 ? -13.443 -24.525 28.701 1.00 61.50 417 GLU A C 1
ATOM 3485 O O . GLU A 1 417 ? -13.639 -25.487 29.446 1.00 61.50 417 GLU A O 1
ATOM 3490 N N . SER A 1 418 ? -13.981 -23.322 28.930 1.00 58.72 418 SER A N 1
ATOM 3491 C CA . SER A 1 418 ? -14.783 -23.043 30.124 1.00 58.72 418 SER A CA 1
ATOM 3492 C C . SER A 1 418 ? -16.043 -23.911 30.207 1.00 58.72 418 SER A C 1
ATOM 3494 O O . SER A 1 418 ? -16.441 -24.314 31.297 1.00 58.72 418 SER A O 1
ATOM 3496 N N . ASN A 1 419 ? -16.653 -24.254 29.068 1.00 55.12 419 ASN A N 1
ATOM 3497 C CA . ASN A 1 419 ? -17.822 -25.132 29.023 1.00 55.12 419 ASN A CA 1
ATOM 3498 C C . ASN A 1 419 ? -17.454 -26.623 29.141 1.00 55.12 419 ASN A C 1
ATOM 3500 O O . ASN A 1 419 ? -18.216 -27.400 29.713 1.00 55.12 419 ASN A O 1
ATOM 3504 N N . HIS A 1 420 ? -16.275 -27.036 28.670 1.00 54.53 420 HIS A N 1
ATOM 3505 C CA . HIS A 1 420 ? -15.781 -28.400 28.872 1.00 54.53 420 HIS A CA 1
ATOM 3506 C C . HIS A 1 420 ? -15.439 -28.701 30.336 1.00 54.53 420 HIS A C 1
ATOM 3508 O O . HIS A 1 420 ? -15.726 -29.805 30.808 1.00 54.53 420 HIS A O 1
ATOM 3514 N N . ASP A 1 421 ? -14.866 -27.734 31.055 1.00 51.28 421 ASP A N 1
ATOM 3515 C CA . ASP A 1 421 ? -14.600 -27.863 32.491 1.00 51.28 421 ASP A CA 1
ATOM 3516 C C . ASP A 1 421 ? -15.903 -27.856 33.314 1.00 51.28 421 ASP A C 1
ATOM 3518 O O . ASP A 1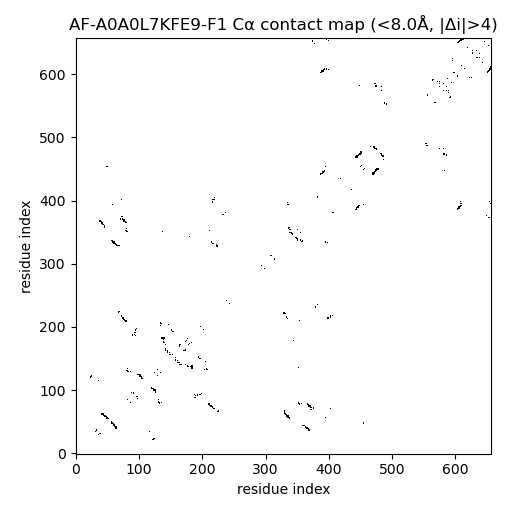 421 ? -16.009 -28.617 34.279 1.00 51.28 421 ASP A O 1
ATOM 3522 N N . LYS A 1 422 ? -16.940 -27.114 32.880 1.00 49.38 422 LYS A N 1
ATOM 3523 C CA . LYS A 1 422 ? -18.294 -27.204 33.464 1.00 49.38 422 LYS A CA 1
ATOM 3524 C C . LYS A 1 422 ? -18.845 -28.627 33.394 1.00 49.38 422 LYS A C 1
ATOM 3526 O O . LYS A 1 422 ? -19.306 -29.129 34.408 1.00 49.38 422 LYS A O 1
ATOM 3531 N N . ASN A 1 423 ? -18.721 -29.309 32.252 1.00 49.94 423 ASN A N 1
ATOM 3532 C CA . ASN A 1 423 ? -19.274 -30.658 32.067 1.00 49.94 423 ASN A CA 1
ATOM 3533 C C . ASN A 1 423 ? -18.504 -31.774 32.800 1.00 49.94 423 ASN A C 1
ATOM 3535 O O . ASN A 1 423 ? -19.049 -32.859 32.989 1.00 49.94 423 ASN A O 1
ATOM 3539 N N . LYS A 1 424 ? -17.256 -31.541 33.231 1.00 46.88 424 LYS A N 1
ATOM 3540 C CA . LYS A 1 424 ? -16.481 -32.522 34.017 1.00 46.88 424 LYS A CA 1
ATOM 3541 C C . LYS A 1 424 ? -16.669 -32.396 35.528 1.00 46.88 424 LYS A C 1
ATOM 3543 O O . LYS A 1 424 ? -16.476 -33.387 36.225 1.00 46.88 424 LYS A O 1
ATOM 3548 N N . ASN A 1 425 ? -17.079 -31.226 36.019 1.00 45.06 425 ASN A N 1
ATOM 3549 C CA . ASN A 1 425 ? -17.214 -30.943 37.451 1.00 45.06 425 ASN A CA 1
ATOM 3550 C C . ASN A 1 425 ? -18.670 -30.956 37.965 1.00 45.06 425 ASN A C 1
ATOM 3552 O O . ASN A 1 425 ? -18.917 -30.574 39.107 1.00 45.06 425 ASN A O 1
ATOM 3556 N N . VAL A 1 426 ? -19.631 -31.481 37.189 1.00 45.94 426 VAL A N 1
ATOM 3557 C CA . VAL A 1 426 ? -21.071 -31.586 37.550 1.00 45.94 426 VAL A CA 1
ATOM 3558 C C . VAL A 1 426 ? -21.358 -32.628 38.653 1.00 45.94 426 VAL A C 1
ATOM 3560 O O . VAL A 1 426 ? -22.439 -33.199 38.712 1.00 45.94 426 VAL A O 1
ATOM 3563 N N . LYS A 1 427 ? -20.412 -32.940 39.547 1.00 40.28 427 LYS A N 1
ATOM 3564 C CA . LYS A 1 427 ? -20.688 -33.837 40.686 1.00 40.28 427 LYS A CA 1
ATOM 3565 C C . LYS A 1 427 ? -20.340 -33.308 42.067 1.00 40.28 427 LYS A C 1
ATOM 3567 O O . LYS A 1 427 ? -20.548 -34.046 43.019 1.00 40.28 427 LYS A O 1
ATOM 3572 N N . GLN A 1 428 ? -19.922 -32.055 42.227 1.00 38.38 428 GLN A N 1
ATOM 3573 C CA . GLN A 1 428 ? -19.856 -31.459 43.564 1.00 38.38 428 GLN A CA 1
ATOM 3574 C C . GLN A 1 428 ? -19.954 -29.929 43.494 1.00 38.38 428 GLN A C 1
ATOM 3576 O O . GLN A 1 428 ? -19.132 -29.277 42.857 1.00 38.38 428 GLN A O 1
ATOM 3581 N N . ASN A 1 429 ? -20.956 -29.401 44.207 1.00 32.81 429 ASN A N 1
ATOM 3582 C CA . ASN A 1 429 ? -21.146 -28.014 44.663 1.00 32.81 429 ASN A CA 1
ATOM 3583 C C . ASN A 1 429 ? -21.856 -27.031 43.716 1.00 32.81 429 ASN A C 1
ATOM 3585 O O . ASN A 1 429 ? -21.247 -26.122 43.166 1.00 32.81 429 ASN A O 1
ATOM 3589 N N . GLU A 1 430 ? -23.187 -27.130 43.650 1.00 35.75 430 GLU A N 1
ATOM 3590 C CA . GLU A 1 430 ? -24.121 -26.239 42.929 1.00 35.75 430 GLU A CA 1
ATOM 3591 C C . GLU A 1 430 ? -24.143 -24.751 43.361 1.00 35.75 430 GLU A C 1
ATOM 3593 O O . GLU A 1 430 ? -24.940 -23.982 42.830 1.00 35.75 430 GLU A O 1
ATOM 3598 N N . HIS A 1 431 ? -23.258 -24.280 44.247 1.00 34.84 431 HIS A N 1
ATOM 3599 C CA . HIS A 1 431 ? -23.325 -22.906 44.774 1.00 34.84 431 HIS A CA 1
ATOM 3600 C C . HIS A 1 431 ? -22.261 -21.909 44.276 1.00 34.84 431 HIS A C 1
ATOM 3602 O O . HIS A 1 431 ? -22.424 -20.718 44.524 1.00 34.84 431 HIS A O 1
ATOM 3608 N N . ASP A 1 432 ? -21.272 -22.322 43.472 1.00 32.06 432 ASP A N 1
ATOM 3609 C CA . ASP A 1 432 ? -20.264 -21.399 42.892 1.00 32.06 432 ASP A CA 1
ATOM 3610 C C . ASP A 1 432 ? -20.498 -21.055 41.400 1.00 32.06 432 ASP A C 1
ATOM 3612 O O . ASP A 1 432 ? -19.704 -20.373 40.742 1.00 32.06 432 ASP A O 1
ATOM 3616 N N . TYR A 1 433 ? -21.620 -21.495 40.829 1.00 42.94 433 TYR A N 1
ATOM 3617 C CA . TYR A 1 433 ? -21.842 -21.524 39.380 1.00 42.94 433 TYR A CA 1
ATOM 3618 C C . TYR A 1 433 ? -22.522 -20.270 38.802 1.00 42.94 433 TYR A C 1
ATOM 3620 O O . TYR A 1 433 ? -23.584 -20.353 38.187 1.00 42.94 433 TYR A O 1
ATOM 3628 N N . LYS A 1 434 ? -21.881 -19.096 38.924 1.00 32.75 434 LYS A N 1
ATOM 3629 C CA . LYS A 1 434 ? -22.327 -17.869 38.215 1.00 32.75 434 LYS A CA 1
ATOM 3630 C C . LYS A 1 434 ? -21.268 -17.044 37.477 1.00 32.75 434 LYS A C 1
ATOM 3632 O O . LYS A 1 434 ? -21.633 -16.069 36.834 1.00 32.75 434 LYS A O 1
ATOM 3637 N N . ASN A 1 435 ? -19.988 -17.421 37.463 1.00 33.31 435 ASN A N 1
ATOM 3638 C CA . ASN A 1 435 ? -18.940 -16.568 36.878 1.00 33.31 435 ASN A CA 1
ATOM 3639 C C . ASN A 1 435 ? -18.113 -17.238 35.768 1.00 33.31 435 ASN A C 1
ATOM 3641 O O . ASN A 1 435 ? -16.890 -17.317 35.849 1.00 33.31 435 ASN A O 1
ATOM 3645 N N . THR A 1 436 ? -18.731 -17.592 34.637 1.00 39.00 436 THR A N 1
ATOM 3646 C CA . THR A 1 436 ? -18.006 -17.388 33.366 1.00 39.00 436 THR A CA 1
ATOM 3647 C C . THR A 1 436 ? -18.048 -15.894 33.064 1.00 39.00 436 THR A C 1
ATOM 3649 O O . THR A 1 436 ? -18.926 -15.437 32.341 1.00 39.00 436 THR A O 1
ATOM 3652 N N . LYS A 1 437 ? -17.139 -15.125 33.684 1.00 43.22 437 LYS A N 1
ATOM 3653 C CA . LYS A 1 437 ? -16.954 -13.689 33.435 1.00 43.22 437 LYS A CA 1
ATOM 3654 C C . LYS A 1 437 ? -16.658 -13.485 31.946 1.00 43.22 437 LYS A C 1
ATOM 3656 O O . LYS A 1 437 ? -15.519 -13.631 31.500 1.00 43.22 437 LYS A O 1
ATOM 3661 N N . ILE A 1 438 ? -17.689 -13.161 31.171 1.00 50.12 438 ILE A N 1
ATOM 3662 C CA . ILE A 1 438 ? -17.519 -12.454 29.904 1.00 50.12 438 ILE A CA 1
ATOM 3663 C C . ILE A 1 438 ? -16.746 -11.182 30.265 1.00 50.12 438 ILE A C 1
ATOM 3665 O O . ILE A 1 438 ? -17.088 -10.502 31.231 1.00 50.12 438 ILE A O 1
ATOM 3669 N N . LYS A 1 439 ? -15.634 -10.915 29.575 1.00 55.12 439 LYS A N 1
ATOM 3670 C CA . LYS A 1 439 ? -14.797 -9.743 29.855 1.00 55.12 439 LYS A CA 1
ATOM 3671 C C . LYS A 1 439 ? -15.670 -8.485 29.756 1.00 55.12 439 LYS A C 1
ATOM 3673 O O . LYS A 1 439 ? -16.263 -8.250 28.710 1.00 55.12 439 LYS A O 1
ATOM 3678 N N . GLU A 1 440 ? -15.708 -7.672 30.813 1.00 60.56 440 GLU A N 1
ATOM 3679 C CA . GLU A 1 440 ? -16.461 -6.404 30.827 1.00 60.56 440 GLU A CA 1
ATOM 3680 C C . GLU A 1 440 ? -15.945 -5.413 29.766 1.00 60.56 440 GLU A C 1
ATOM 3682 O O . GLU A 1 440 ? -16.699 -4.597 29.242 1.00 60.56 440 GLU A O 1
ATOM 3687 N N . LYS A 1 441 ? -14.655 -5.500 29.406 1.00 76.94 441 LYS A N 1
ATOM 3688 C CA . LYS A 1 441 ? -13.995 -4.591 28.460 1.00 76.94 441 LYS A CA 1
ATOM 3689 C C . LYS A 1 441 ? -13.837 -5.202 27.068 1.00 76.94 441 LYS A C 1
ATOM 3691 O O . LYS A 1 441 ? -13.022 -6.109 26.875 1.00 76.94 441 LYS A O 1
ATOM 3696 N N . LYS A 1 442 ? -14.600 -4.673 26.111 1.00 90.75 442 LYS A N 1
ATOM 3697 C CA . LYS A 1 442 ? -14.555 -5.024 24.685 1.00 90.75 442 LYS A CA 1
ATOM 3698 C C . LYS A 1 442 ? -13.481 -4.231 23.939 1.00 90.75 442 LYS A C 1
ATOM 3700 O O . LYS A 1 442 ? -13.121 -3.133 24.354 1.00 90.75 442 LYS A O 1
ATOM 3705 N N . ASP A 1 443 ? -13.008 -4.781 22.826 1.00 96.12 443 ASP A N 1
ATOM 3706 C CA . ASP A 1 443 ? -12.207 -4.041 21.847 1.00 96.12 443 ASP A CA 1
ATOM 3707 C C . ASP A 1 443 ? -13.063 -2.958 21.158 1.00 96.12 443 ASP A C 1
ATOM 3709 O O . ASP A 1 443 ? -14.289 -3.055 21.128 1.00 96.12 443 ASP A O 1
ATOM 3713 N N . LEU A 1 444 ? -12.439 -1.928 20.583 1.00 97.62 444 LEU A N 1
ATOM 3714 C CA . LEU A 1 444 ? -13.138 -0.848 19.879 1.00 97.62 444 LEU A CA 1
ATOM 3715 C C . LEU A 1 444 ? -12.621 -0.721 18.451 1.00 97.62 444 LEU A C 1
ATOM 3717 O O . LEU A 1 444 ? -11.417 -0.609 18.240 1.00 97.62 444 LEU A O 1
ATOM 3721 N N . LEU A 1 445 ? -13.520 -0.698 17.473 1.00 98.12 445 LEU A N 1
ATOM 3722 C CA . LEU A 1 445 ? -13.199 -0.536 16.061 1.00 98.12 445 LEU A CA 1
ATOM 3723 C C . LEU A 1 445 ? -13.819 0.753 15.535 1.00 98.12 445 LEU A C 1
ATOM 3725 O O . LEU A 1 445 ? -15.026 0.952 15.619 1.00 98.12 445 LEU A O 1
ATOM 3729 N N . PHE A 1 446 ? -12.989 1.592 14.929 1.00 97.88 446 PHE A N 1
ATOM 3730 C CA . PHE A 1 446 ? -13.372 2.815 14.241 1.00 97.88 446 PHE A CA 1
ATOM 3731 C C . PHE A 1 446 ? -12.971 2.703 12.774 1.00 97.88 446 PHE A C 1
ATOM 3733 O O . PHE A 1 446 ? -11.803 2.894 12.420 1.00 97.88 446 PHE A O 1
ATOM 3740 N N . LEU A 1 447 ? -13.932 2.357 11.920 1.00 97.06 447 LEU A N 1
ATOM 3741 C CA . LEU A 1 447 ? -13.683 2.057 10.511 1.00 97.06 447 LEU A CA 1
ATOM 3742 C C . LEU A 1 447 ? -14.329 3.100 9.602 1.00 97.06 447 LEU A C 1
ATOM 3744 O O . LEU A 1 447 ? -15.461 3.524 9.817 1.00 97.06 447 LEU A O 1
ATOM 3748 N N . GLY A 1 448 ? -13.603 3.524 8.572 1.00 95.50 448 GLY A N 1
ATOM 3749 C CA . GLY A 1 448 ? -14.065 4.528 7.620 1.00 95.50 448 GLY A CA 1
ATOM 3750 C C . GLY A 1 448 ? -14.113 4.001 6.203 1.00 95.50 448 GLY A C 1
ATOM 3751 O O . GLY A 1 448 ? -13.089 3.607 5.655 1.00 95.50 448 GLY A O 1
ATOM 3752 N N . PHE A 1 449 ? -15.271 4.091 5.572 1.00 94.50 449 PHE A N 1
ATOM 3753 C CA . PHE A 1 449 ? -15.501 3.711 4.185 1.00 94.50 449 PHE A CA 1
ATOM 3754 C C . PHE A 1 449 ? -16.113 4.885 3.412 1.00 94.50 449 PHE A C 1
ATOM 3756 O O . PHE A 1 449 ? -16.331 5.983 3.946 1.00 94.50 449 PHE A O 1
ATOM 3763 N N . ARG A 1 450 ? -16.324 4.716 2.108 1.00 92.56 450 ARG A N 1
ATOM 3764 C CA . ARG A 1 450 ? -17.019 5.728 1.308 1.00 92.56 450 ARG A CA 1
ATOM 3765 C C . ARG A 1 450 ? -18.500 5.431 1.268 1.00 92.56 450 ARG A C 1
ATOM 3767 O O . ARG A 1 450 ? -19.263 6.321 1.625 1.00 92.56 450 ARG A O 1
ATOM 3774 N N . GLN A 1 451 ? -18.864 4.215 0.872 1.00 91.94 451 GLN A N 1
ATOM 3775 C CA . GLN A 1 451 ? -20.252 3.814 0.686 1.00 91.94 451 GLN A CA 1
ATOM 3776 C C . GLN A 1 451 ? -20.469 2.388 1.177 1.00 91.94 451 GLN A C 1
ATOM 3778 O O . GLN A 1 451 ? -19.729 1.468 0.812 1.00 91.94 451 GLN A O 1
ATOM 3783 N N . LYS A 1 452 ? -21.530 2.187 1.956 1.00 90.25 452 LYS A N 1
ATOM 3784 C CA . LYS A 1 452 ? -21.889 0.893 2.552 1.00 90.25 452 LYS A CA 1
ATOM 3785 C C . LYS A 1 452 ? -22.091 -0.215 1.518 1.00 90.25 452 LYS A C 1
ATOM 3787 O O . LYS A 1 452 ? -21.754 -1.363 1.788 1.00 90.25 452 LYS A O 1
ATOM 3792 N N . SER A 1 453 ? -22.617 0.120 0.340 1.00 89.12 453 SER A N 1
ATOM 3793 C CA . SER A 1 453 ? -22.892 -0.830 -0.748 1.00 89.12 453 SER A CA 1
ATOM 3794 C C . SER A 1 453 ? -21.687 -1.130 -1.645 1.00 89.12 453 SER A C 1
ATOM 3796 O O . SER A 1 453 ? -21.772 -2.035 -2.471 1.00 89.12 453 SER A O 1
ATOM 3798 N N . GLN A 1 454 ? -20.585 -0.381 -1.513 1.00 90.00 454 GLN A N 1
ATOM 3799 C CA . GLN A 1 454 ? -19.463 -0.448 -2.456 1.00 90.00 454 GLN A CA 1
ATOM 3800 C C . GLN A 1 454 ? -18.162 -0.919 -1.820 1.00 90.00 454 GLN A C 1
ATOM 3802 O O . GLN A 1 454 ? -17.477 -1.754 -2.403 1.00 90.00 454 GLN A O 1
ATOM 3807 N N . ASP A 1 455 ? -17.782 -0.361 -0.666 1.00 91.56 455 ASP A N 1
ATOM 3808 C CA . ASP A 1 455 ? -16.462 -0.595 -0.074 1.00 91.56 455 ASP A CA 1
ATOM 3809 C C . ASP A 1 455 ? -16.477 -0.941 1.417 1.00 91.56 455 ASP A C 1
ATOM 3811 O O . ASP A 1 455 ? -15.442 -0.847 2.075 1.00 91.56 455 ASP A O 1
ATOM 3815 N N . PHE A 1 456 ? -17.611 -1.420 1.937 1.00 92.69 456 PHE A N 1
ATOM 3816 C CA . PHE A 1 456 ? -17.679 -2.022 3.268 1.00 92.69 456 PHE A CA 1
ATOM 3817 C C . PHE A 1 456 ? -17.214 -3.489 3.243 1.00 92.69 456 PHE A C 1
ATOM 3819 O O . PHE A 1 456 ? -18.011 -4.429 3.261 1.00 92.69 456 PHE A O 1
ATOM 3826 N N . TYR A 1 457 ? -15.898 -3.681 3.185 1.00 90.69 457 TYR A N 1
ATOM 3827 C CA . TYR A 1 457 ? -15.282 -5.010 3.162 1.00 90.69 457 TYR A CA 1
ATOM 3828 C C . TYR A 1 457 ? -15.574 -5.802 4.445 1.00 90.69 457 TYR A C 1
ATOM 3830 O O . TYR A 1 457 ? -15.651 -5.228 5.532 1.00 90.69 457 TYR A O 1
ATOM 3838 N N . PHE A 1 458 ? -15.677 -7.130 4.319 1.00 91.38 458 PHE A N 1
ATOM 3839 C CA . PHE A 1 458 ? -15.859 -8.067 5.439 1.00 91.38 458 PHE A CA 1
ATOM 3840 C C . PHE A 1 458 ? -17.125 -7.826 6.283 1.00 91.38 458 PHE A C 1
ATOM 3842 O O . PHE A 1 458 ? -17.179 -8.240 7.437 1.00 91.38 458 PHE A O 1
ATOM 3849 N N . LYS A 1 459 ? -18.155 -7.168 5.731 1.00 89.81 459 LYS A N 1
ATOM 3850 C CA . LYS A 1 459 ? -19.398 -6.814 6.442 1.00 89.81 459 LYS A CA 1
ATOM 3851 C C . LYS A 1 459 ? -20.019 -7.983 7.219 1.00 89.81 459 LYS A C 1
ATOM 3853 O O . LYS A 1 459 ? -20.372 -7.815 8.389 1.00 89.81 459 LYS A O 1
ATOM 3858 N N . ASP A 1 460 ? -20.156 -9.142 6.580 1.00 86.69 460 ASP A N 1
ATOM 3859 C CA . ASP A 1 460 ? -20.786 -10.313 7.202 1.00 86.69 460 ASP A CA 1
ATOM 3860 C C . ASP A 1 460 ? -19.880 -10.934 8.269 1.00 86.69 460 ASP A C 1
ATOM 3862 O O . ASP A 1 460 ? -20.341 -11.257 9.361 1.00 86.69 460 ASP A O 1
ATOM 3866 N N . GLU A 1 461 ? -18.571 -10.980 8.012 1.00 89.00 461 GLU A N 1
ATOM 3867 C CA . GLU A 1 461 ? -17.567 -11.420 8.983 1.00 89.00 461 GLU A CA 1
ATOM 3868 C C . GLU A 1 461 ? -17.564 -10.531 10.240 1.00 89.00 461 GLU A C 1
ATOM 3870 O O . GLU A 1 461 ? -17.492 -11.043 11.354 1.00 89.00 461 GLU A O 1
ATOM 3875 N N . MET A 1 462 ? -17.724 -9.208 10.097 1.00 90.12 462 MET A N 1
ATOM 3876 C CA . MET A 1 462 ? -17.751 -8.272 11.231 1.00 90.12 462 MET A CA 1
ATOM 3877 C C . MET A 1 462 ? -18.869 -8.570 12.238 1.00 90.12 462 MET A C 1
ATOM 3879 O O . MET A 1 462 ? -18.701 -8.294 13.428 1.00 90.12 462 MET A O 1
ATOM 3883 N N . LYS A 1 463 ? -20.004 -9.142 11.800 1.00 87.75 463 LYS A N 1
ATOM 3884 C CA . LYS A 1 463 ? -21.111 -9.513 12.704 1.00 87.75 463 LYS A CA 1
ATOM 3885 C C . LYS A 1 463 ? -20.645 -10.505 13.772 1.00 87.75 463 LYS A C 1
ATOM 3887 O O . LYS A 1 463 ? -21.079 -10.432 14.921 1.00 87.75 463 LYS A O 1
ATOM 3892 N N . SER A 1 464 ? -19.708 -11.378 13.409 1.00 86.38 464 SER A N 1
ATOM 3893 C CA . SER A 1 464 ? -19.115 -12.390 14.280 1.00 86.38 464 SER A CA 1
ATOM 3894 C C . SER A 1 464 ? -18.284 -11.811 15.419 1.00 86.38 464 SER A C 1
ATOM 3896 O O . SER A 1 464 ? -17.956 -12.533 16.353 1.00 86.38 464 SER A O 1
ATOM 3898 N N . TYR A 1 465 ? -17.937 -10.523 15.378 1.00 89.50 465 TYR A N 1
ATOM 3899 C CA . TYR A 1 465 ? -17.030 -9.904 16.347 1.00 89.50 465 TYR A CA 1
ATOM 3900 C C . TYR A 1 465 ? -17.743 -9.051 17.403 1.00 89.50 465 TYR A C 1
ATOM 3902 O O . TYR A 1 465 ? -17.125 -8.644 18.389 1.00 89.50 465 TYR A O 1
ATOM 3910 N N . LEU A 1 466 ? -19.054 -8.832 17.268 1.00 88.62 466 LEU A N 1
ATOM 3911 C CA . LEU A 1 466 ? -19.847 -7.955 18.146 1.00 88.62 466 LEU A CA 1
ATOM 3912 C C . LEU A 1 466 ? -19.878 -8.393 19.623 1.00 88.62 466 LEU A C 1
ATOM 3914 O O . LEU A 1 466 ? -20.084 -7.573 20.525 1.00 88.62 466 LEU A O 1
ATOM 3918 N N . TYR A 1 467 ? -19.658 -9.681 19.900 1.00 85.50 467 TYR A N 1
ATOM 3919 C CA . TYR A 1 467 ? -19.677 -10.202 21.268 1.00 85.50 467 TYR A CA 1
ATOM 3920 C C . TYR A 1 467 ? -18.461 -9.757 22.099 1.00 85.50 467 TYR A C 1
ATOM 3922 O O . TYR A 1 467 ? -18.563 -9.681 23.322 1.00 85.50 467 TYR A O 1
ATOM 3930 N N . PHE A 1 468 ? -17.335 -9.413 21.461 1.00 88.88 468 PHE A N 1
ATOM 3931 C CA . PHE A 1 468 ? -16.119 -8.936 22.139 1.00 88.88 468 PHE A CA 1
ATOM 3932 C C . PHE A 1 468 ? -15.640 -7.565 21.655 1.00 88.88 468 PHE A C 1
ATOM 3934 O O . PHE A 1 468 ? -14.608 -7.086 22.126 1.00 88.88 468 PHE A O 1
ATOM 3941 N N . SER A 1 469 ? -16.370 -6.925 20.738 1.00 93.00 469 SER A N 1
ATOM 3942 C CA . SER A 1 469 ? -15.987 -5.633 20.178 1.00 93.00 469 SER A CA 1
ATOM 3943 C C . SER A 1 469 ? -17.161 -4.671 19.987 1.00 93.00 469 SER A C 1
ATOM 3945 O O . SER A 1 469 ? -18.298 -5.086 19.750 1.00 93.00 469 SER A O 1
ATOM 3947 N N . TYR A 1 470 ? -16.869 -3.378 20.096 1.00 94.88 470 TYR A N 1
ATOM 3948 C CA . TYR A 1 470 ? -17.737 -2.272 19.709 1.00 94.88 470 TYR A CA 1
ATOM 3949 C C . TYR A 1 470 ? -17.279 -1.725 18.360 1.00 94.88 470 TYR A C 1
ATOM 3951 O O . TYR A 1 470 ? -16.113 -1.368 18.213 1.00 94.88 470 TYR A O 1
ATOM 3959 N N . ILE A 1 471 ? -18.173 -1.657 17.374 1.00 96.06 471 ILE A N 1
ATOM 3960 C CA . ILE A 1 471 ? -17.822 -1.298 15.997 1.00 96.06 471 ILE A CA 1
ATOM 3961 C C . ILE A 1 471 ? -18.565 -0.029 15.578 1.00 96.06 471 ILE A C 1
ATOM 3963 O O . ILE A 1 471 ? -19.792 -0.001 15.470 1.00 96.06 471 ILE A O 1
ATOM 3967 N N . PHE A 1 472 ? -17.792 1.012 15.290 1.00 96.88 472 PHE A N 1
ATOM 3968 C CA . PHE A 1 472 ? -18.241 2.309 14.806 1.00 96.88 472 PHE A CA 1
ATOM 3969 C C . PHE A 1 472 ? -17.784 2.509 13.363 1.00 96.88 472 PHE A C 1
ATOM 3971 O O . PHE A 1 472 ? -16.595 2.407 13.051 1.00 96.88 472 PHE A O 1
ATOM 3978 N N . LEU A 1 473 ? -18.729 2.817 12.481 1.00 96.44 473 LEU A N 1
ATOM 3979 C CA . LEU A 1 473 ? -18.495 2.965 11.050 1.00 96.44 473 LEU A CA 1
ATOM 3980 C C . LEU A 1 473 ? -18.803 4.397 10.609 1.00 96.44 473 LEU A C 1
ATOM 3982 O O . LEU A 1 473 ? -19.846 4.950 10.959 1.00 96.44 473 LEU A O 1
ATOM 3986 N N . ALA A 1 474 ? -17.913 4.972 9.805 1.00 96.44 474 ALA A N 1
ATOM 3987 C CA . ALA A 1 474 ? -18.122 6.221 9.082 1.00 96.44 474 ALA A CA 1
ATOM 3988 C C . ALA A 1 474 ? -18.236 5.945 7.577 1.00 96.44 474 ALA A C 1
ATOM 3990 O O . ALA A 1 474 ? -17.320 5.366 6.993 1.00 96.44 474 ALA A O 1
ATOM 3991 N N . PHE A 1 475 ? -19.299 6.427 6.936 1.00 95.75 475 PHE A N 1
ATOM 3992 C CA . PHE A 1 475 ? -19.480 6.392 5.485 1.00 95.75 475 PHE A CA 1
ATOM 3993 C C . PHE A 1 475 ? -19.438 7.816 4.928 1.00 95.75 475 PHE A C 1
ATOM 3995 O O . PHE A 1 475 ? -20.360 8.615 5.077 1.00 95.75 475 PHE A O 1
ATOM 4002 N N . SER A 1 476 ? -18.315 8.160 4.298 1.00 93.88 476 SER A N 1
ATOM 4003 C CA . SER A 1 476 ? -18.021 9.545 3.898 1.00 93.88 476 SER A CA 1
ATOM 4004 C C . SER A 1 476 ? -18.790 10.044 2.667 1.00 93.88 476 SER A C 1
ATOM 4006 O O . SER A 1 476 ? -18.727 11.241 2.361 1.00 93.88 476 SER A O 1
ATOM 4008 N N . GLN A 1 477 ? -19.467 9.156 1.935 1.00 91.69 477 GLN A N 1
ATOM 4009 C CA . GLN A 1 477 ? -20.222 9.474 0.718 1.00 91.69 477 GLN A CA 1
ATOM 4010 C C . GLN A 1 477 ? -21.674 8.970 0.731 1.00 91.69 477 GLN A C 1
ATOM 4012 O O . GLN A 1 477 ? -22.395 9.279 -0.215 1.00 91.69 477 GLN A O 1
ATOM 4017 N N . ASP A 1 478 ? -22.116 8.260 1.770 1.00 88.62 478 ASP A N 1
ATOM 4018 C CA . ASP A 1 478 ? -23.528 7.885 1.899 1.00 88.62 478 ASP A CA 1
ATOM 4019 C C . ASP A 1 478 ? -24.394 9.108 2.252 1.00 88.62 478 ASP A C 1
ATOM 4021 O O . ASP A 1 478 ? -23.938 10.074 2.875 1.00 88.62 478 ASP A O 1
ATOM 4025 N N . VAL A 1 479 ? -25.652 9.094 1.804 1.00 81.31 479 VAL A N 1
ATOM 4026 C CA . VAL A 1 479 ? -26.584 10.223 1.972 1.00 81.31 479 VAL A CA 1
ATOM 4027 C C . VAL A 1 479 ? -27.275 10.173 3.334 1.00 81.31 479 VAL A C 1
ATOM 4029 O O . VAL A 1 479 ? -27.309 11.188 4.030 1.00 81.31 479 VAL A O 1
ATOM 4032 N N . GLU A 1 480 ? -27.768 8.998 3.720 1.00 77.62 480 GLU A N 1
ATOM 4033 C CA . GLU A 1 480 ? -28.590 8.791 4.920 1.00 77.62 480 GLU A CA 1
ATOM 4034 C C . GLU A 1 480 ? -27.764 8.173 6.061 1.00 77.62 480 GLU A C 1
ATOM 4036 O O . GLU A 1 480 ? -27.577 8.792 7.109 1.00 77.62 480 GLU A O 1
ATOM 4041 N N . ASP A 1 481 ? -27.152 7.012 5.821 1.00 82.44 481 ASP A N 1
ATOM 4042 C CA . ASP A 1 481 ? -26.410 6.228 6.821 1.00 82.44 481 ASP A CA 1
ATOM 4043 C C . ASP A 1 481 ? -24.925 6.637 6.934 1.00 82.44 481 ASP A C 1
ATOM 4045 O O . ASP A 1 481 ? -24.018 5.831 6.735 1.00 82.44 481 ASP A O 1
ATOM 4049 N N . LYS A 1 482 ? -24.625 7.899 7.257 1.00 91.94 482 LYS A N 1
ATOM 4050 C CA . LYS A 1 482 ? -23.220 8.371 7.333 1.00 91.94 482 LYS A CA 1
ATOM 4051 C C . LYS A 1 482 ? -22.447 7.852 8.549 1.00 91.94 482 LYS A C 1
ATOM 4053 O O . LYS A 1 482 ? -21.217 7.789 8.516 1.00 91.94 482 LYS A O 1
ATOM 4058 N N . PHE A 1 483 ? -23.146 7.526 9.633 1.00 94.44 483 PHE A N 1
ATOM 4059 C CA . PHE A 1 483 ? -22.580 6.954 10.853 1.00 94.44 483 PHE A CA 1
ATOM 4060 C C . PHE A 1 483 ? -23.403 5.746 11.274 1.00 94.44 483 PHE A C 1
ATOM 4062 O O . PHE A 1 483 ? -24.627 5.825 11.358 1.00 94.44 483 PHE A O 1
ATOM 4069 N N . VAL A 1 484 ? -22.724 4.642 11.575 1.00 92.31 484 VAL A N 1
ATOM 4070 C CA . VAL A 1 484 ? -23.365 3.405 12.018 1.00 92.31 484 VAL A CA 1
ATOM 4071 C C . VAL A 1 484 ? -22.642 2.865 13.245 1.00 92.31 484 VAL A C 1
ATOM 4073 O O . VAL A 1 484 ? -21.447 2.578 13.200 1.00 92.31 484 VAL A O 1
ATOM 4076 N N . TYR A 1 485 ? -23.391 2.668 14.329 1.00 93.00 485 TYR A N 1
ATOM 4077 C CA . TYR A 1 485 ? -22.964 1.840 15.453 1.00 93.00 485 TYR A CA 1
ATOM 4078 C C . TYR A 1 485 ? -23.434 0.406 15.201 1.00 93.00 485 TYR A C 1
ATOM 4080 O O . TYR A 1 485 ? -24.621 0.101 15.325 1.00 93.00 485 TYR A O 1
ATOM 4088 N N . TYR A 1 486 ? -22.519 -0.463 14.773 1.00 90.06 486 TYR A N 1
ATOM 4089 C CA . TYR A 1 486 ? -22.870 -1.767 14.204 1.00 90.06 486 TYR A CA 1
ATOM 4090 C C . TYR A 1 486 ? -23.500 -2.709 15.237 1.00 90.06 486 TYR A C 1
ATOM 4092 O O . TYR A 1 486 ? -24.375 -3.499 14.892 1.00 90.06 486 TYR A O 1
ATOM 4100 N N . ASN A 1 487 ? -23.126 -2.576 16.513 1.00 88.38 487 ASN A N 1
ATOM 4101 C CA . ASN A 1 487 ? -23.681 -3.366 17.614 1.00 88.38 487 ASN A CA 1
ATOM 4102 C C . ASN A 1 487 ? -25.196 -3.183 17.787 1.00 88.38 487 ASN A C 1
ATOM 4104 O O . ASN A 1 487 ? -25.850 -4.098 18.270 1.00 88.38 487 ASN A O 1
ATOM 4108 N N . LYS A 1 488 ? -25.764 -2.051 17.347 1.00 81.25 488 LYS A N 1
ATOM 4109 C CA . LYS A 1 488 ? -27.210 -1.789 17.420 1.00 81.25 488 LYS A CA 1
ATOM 4110 C C . LYS A 1 488 ? -28.011 -2.464 16.297 1.00 81.25 488 LYS A C 1
ATOM 4112 O O . LYS A 1 488 ? -29.214 -2.638 16.430 1.00 81.25 488 LYS A O 1
ATOM 4117 N N . LEU A 1 489 ? -27.374 -2.832 15.183 1.00 66.88 489 LEU A N 1
ATOM 4118 C CA . LEU A 1 489 ? -28.073 -3.327 13.988 1.00 66.88 489 LEU A CA 1
ATOM 4119 C C . LEU A 1 489 ? -28.458 -4.818 14.045 1.00 66.88 489 LEU A C 1
ATOM 4121 O O . LEU A 1 489 ? -29.114 -5.296 13.125 1.00 66.88 489 LEU A O 1
ATOM 4125 N N . ASN A 1 490 ? -28.056 -5.568 15.077 1.00 55.22 490 ASN A N 1
ATOM 4126 C CA . ASN A 1 490 ? -27.945 -7.030 14.991 1.00 55.22 490 ASN A CA 1
ATOM 4127 C C . ASN A 1 490 ? -28.773 -7.811 16.037 1.00 55.22 490 ASN A C 1
ATOM 4129 O O . ASN A 1 490 ? -28.261 -8.738 16.663 1.00 55.22 490 ASN A O 1
ATOM 4133 N N . CYS A 1 491 ? -30.060 -7.472 16.194 1.00 43.91 491 CYS A N 1
ATOM 4134 C CA . CYS A 1 491 ? -31.002 -8.232 17.039 1.00 43.91 491 CYS A CA 1
ATOM 4135 C C . CYS A 1 491 ? -32.171 -8.895 16.276 1.00 43.91 491 CYS A C 1
ATOM 4137 O O . CYS A 1 491 ? -32.817 -9.769 16.843 1.00 43.91 491 CYS A O 1
ATOM 4139 N N . ASN A 1 492 ? -32.406 -8.562 14.996 1.00 35.31 492 ASN A N 1
ATOM 4140 C CA . ASN A 1 492 ? -33.498 -9.149 14.192 1.00 35.31 492 ASN A CA 1
ATOM 4141 C C . ASN A 1 492 ? -33.064 -10.282 13.240 1.00 35.31 492 ASN A C 1
ATOM 4143 O O . ASN A 1 492 ? -33.919 -10.904 12.616 1.00 35.31 492 ASN A O 1
ATOM 4147 N N . ASP A 1 493 ? -31.766 -10.584 13.133 1.00 36.31 493 ASP A N 1
ATOM 4148 C CA . ASP A 1 493 ? -31.312 -11.826 12.496 1.00 36.31 493 ASP A CA 1
ATOM 4149 C C . ASP A 1 493 ? -31.439 -12.937 13.547 1.00 36.31 493 ASP A C 1
ATOM 4151 O O . ASP A 1 493 ? -30.590 -13.088 14.429 1.00 36.31 493 ASP A O 1
ATOM 4155 N N . SER A 1 494 ? -32.508 -13.729 13.472 1.00 32.44 494 SER A N 1
ATOM 4156 C CA . SER A 1 494 ? -32.763 -14.927 14.286 1.00 32.44 494 SER A CA 1
ATOM 4157 C C . SER A 1 494 ? -31.745 -16.062 14.058 1.00 32.44 494 SER A C 1
ATOM 4159 O O . SER A 1 494 ? -32.036 -17.235 14.273 1.00 32.44 494 SER A O 1
ATOM 4161 N N . SER A 1 495 ? -30.512 -15.732 13.676 1.00 35.25 495 SER A N 1
ATOM 4162 C CA . SER A 1 495 ? -29.359 -16.620 13.654 1.00 35.25 495 SER A CA 1
ATOM 4163 C C . SER A 1 495 ? -28.473 -16.387 14.885 1.00 35.25 495 SER A C 1
ATOM 4165 O O . SER A 1 495 ? -27.252 -16.266 14.782 1.00 35.25 495 SER A O 1
ATOM 4167 N N . ARG A 1 496 ? -29.051 -16.446 16.094 1.00 33.34 496 ARG A N 1
ATOM 4168 C CA . ARG A 1 496 ? -28.329 -16.999 17.260 1.00 33.34 496 ARG A CA 1
ATOM 4169 C C . ARG A 1 496 ? -28.202 -18.526 17.096 1.00 33.34 496 ARG A C 1
ATOM 4171 O O . ARG A 1 496 ? -28.571 -19.301 17.965 1.00 33.34 496 ARG A O 1
ATOM 4178 N N . LYS A 1 497 ? -27.663 -18.959 15.955 1.00 33.12 497 LYS A N 1
ATOM 4179 C CA . LYS A 1 497 ? -27.047 -20.270 15.763 1.00 33.12 497 LYS A CA 1
ATOM 4180 C C . LYS A 1 497 ? -25.558 -20.005 15.630 1.00 33.12 497 LYS A C 1
ATOM 4182 O O . LYS A 1 497 ? -25.039 -19.831 14.534 1.00 33.12 497 LYS A O 1
ATOM 4187 N N . TRP A 1 498 ? -24.879 -19.888 16.763 1.00 29.52 498 TRP A N 1
ATOM 4188 C CA . TRP A 1 498 ? -23.438 -20.086 16.766 1.00 29.52 498 TRP A CA 1
ATOM 4189 C C . TRP A 1 498 ? -23.169 -21.541 17.117 1.00 29.52 498 TRP A C 1
ATOM 4191 O O . TRP A 1 498 ? -23.694 -22.043 18.107 1.00 29.52 498 TRP A O 1
ATOM 4201 N N . VAL A 1 499 ? -22.320 -22.146 16.280 1.00 35.38 499 VAL A N 1
ATOM 4202 C CA . VAL A 1 499 ? -21.907 -23.555 16.212 1.00 35.38 499 VAL A CA 1
ATOM 4203 C C . VAL A 1 499 ? -22.875 -24.448 15.425 1.00 35.38 499 VAL A C 1
ATOM 4205 O O . VAL A 1 499 ? -23.678 -25.155 16.012 1.00 35.38 499 VAL A O 1
ATOM 4208 N N . GLU A 1 500 ? -22.783 -24.406 14.086 1.00 31.47 500 GLU A N 1
ATOM 4209 C CA . GLU A 1 500 ? -22.625 -25.616 13.241 1.00 31.47 500 GLU A CA 1
ATOM 4210 C C . GLU A 1 500 ? -22.467 -25.309 11.737 1.00 31.47 500 GLU A C 1
ATOM 4212 O O . GLU A 1 500 ? -21.697 -25.998 11.073 1.00 31.47 500 GLU A O 1
ATOM 4217 N N . ASP A 1 501 ? -23.033 -24.214 11.218 1.00 31.11 501 ASP A N 1
ATOM 4218 C CA . ASP A 1 501 ? -23.138 -24.054 9.751 1.00 31.11 501 ASP A CA 1
ATOM 4219 C C . ASP A 1 501 ? -21.972 -23.296 9.072 1.00 31.11 501 ASP A C 1
ATOM 4221 O O . ASP A 1 501 ? -21.732 -23.469 7.879 1.00 31.11 501 ASP A O 1
ATOM 4225 N N . ASN A 1 502 ? -21.156 -22.533 9.814 1.00 31.59 502 ASN A N 1
ATOM 4226 C CA . ASN A 1 502 ? -20.016 -21.783 9.239 1.00 31.59 502 ASN A CA 1
ATOM 4227 C C . ASN A 1 502 ? -18.653 -22.487 9.365 1.00 31.59 502 ASN A C 1
ATOM 4229 O O . ASN A 1 502 ? -17.610 -21.884 9.125 1.00 31.59 502 ASN A O 1
ATOM 4233 N N . ILE A 1 503 ? -18.658 -23.779 9.705 1.00 34.47 503 ILE A N 1
ATOM 4234 C CA . ILE A 1 503 ? -17.509 -24.677 9.490 1.00 34.47 503 ILE A CA 1
ATOM 4235 C C . ILE A 1 503 ? -17.821 -25.710 8.385 1.00 34.47 503 ILE A C 1
ATOM 4237 O O . ILE A 1 503 ? -16.922 -26.418 7.935 1.00 34.47 503 ILE A O 1
ATOM 4241 N N . ILE A 1 504 ? -19.060 -25.777 7.874 1.00 31.55 504 ILE A N 1
ATOM 4242 C CA . ILE A 1 504 ? -19.461 -26.737 6.837 1.00 31.55 504 ILE A CA 1
ATOM 4243 C C . ILE A 1 504 ? -20.491 -26.097 5.889 1.00 31.55 504 ILE A C 1
ATOM 4245 O O . ILE A 1 504 ? -21.687 -26.312 6.019 1.00 31.55 504 ILE A O 1
ATOM 4249 N N . SER A 1 505 ? -20.032 -25.329 4.900 1.00 27.39 505 SER A N 1
ATOM 4250 C CA . SER A 1 505 ? -20.768 -25.146 3.636 1.00 27.39 505 SER A CA 1
ATOM 4251 C C . SER A 1 505 ? -19.846 -24.610 2.535 1.00 27.39 505 SER A C 1
ATOM 4253 O O . SER A 1 505 ? -19.946 -23.481 2.082 1.00 27.39 505 SER A O 1
ATOM 4255 N N . ASN A 1 506 ? -18.933 -25.467 2.080 1.00 28.33 506 ASN A N 1
ATOM 4256 C CA . ASN A 1 506 ? -18.417 -25.416 0.712 1.00 28.33 506 ASN A CA 1
ATOM 4257 C C . ASN A 1 506 ? -18.560 -26.827 0.131 1.00 28.33 506 ASN A C 1
ATOM 4259 O O . ASN A 1 506 ? -17.581 -27.546 -0.056 1.00 28.33 506 ASN A O 1
ATOM 4263 N N . ASN A 1 507 ? -19.808 -27.247 -0.088 1.00 28.30 507 ASN A N 1
ATOM 4264 C CA . ASN A 1 507 ? -20.079 -28.364 -0.981 1.00 28.30 507 ASN A CA 1
ATOM 4265 C C . ASN A 1 507 ? -20.207 -27.799 -2.391 1.00 28.30 507 ASN A C 1
ATOM 4267 O O . ASN A 1 507 ? -21.163 -27.100 -2.719 1.00 28.30 507 ASN A O 1
ATOM 4271 N N . ASN A 1 508 ? -19.206 -28.119 -3.205 1.00 29.19 508 ASN A N 1
ATOM 4272 C CA . ASN A 1 508 ? -19.300 -28.075 -4.651 1.00 29.19 508 ASN A CA 1
ATOM 4273 C C . ASN A 1 508 ? -20.437 -29.008 -5.081 1.00 29.19 508 ASN A C 1
ATOM 4275 O O . ASN A 1 508 ? -20.248 -30.223 -5.107 1.00 29.19 508 ASN A O 1
ATOM 4279 N N . ASN A 1 509 ? -21.591 -28.455 -5.444 1.00 25.67 509 ASN A N 1
ATOM 4280 C CA . ASN A 1 509 ? -22.488 -29.165 -6.343 1.00 25.67 509 ASN A CA 1
ATOM 4281 C C . ASN A 1 509 ? -21.994 -28.913 -7.765 1.00 25.67 509 ASN A C 1
ATOM 4283 O O . ASN A 1 509 ? -22.215 -27.859 -8.359 1.00 25.67 509 ASN A O 1
ATOM 4287 N N . VAL A 1 510 ? -21.267 -29.908 -8.268 1.00 26.27 510 VAL A N 1
ATOM 4288 C CA . VAL A 1 510 ? -21.171 -30.189 -9.695 1.00 26.27 510 VAL A CA 1
ATOM 4289 C C . VAL A 1 510 ? -22.597 -30.481 -10.159 1.00 26.27 510 VAL A C 1
ATOM 4291 O O . VAL A 1 510 ? -23.191 -31.476 -9.752 1.00 26.27 510 VAL A O 1
ATOM 4294 N N . ASN A 1 511 ? -23.165 -29.577 -10.954 1.00 26.67 511 ASN A N 1
ATOM 4295 C CA . ASN A 1 511 ? -24.360 -29.877 -11.727 1.00 26.67 511 ASN A CA 1
ATOM 4296 C C . ASN A 1 511 ? -23.945 -30.811 -12.868 1.00 26.67 511 ASN A C 1
ATOM 4298 O O . ASN A 1 511 ? -23.531 -30.346 -13.929 1.00 26.67 511 ASN A O 1
ATOM 4302 N N . ASP A 1 512 ? -24.049 -32.117 -12.633 1.00 25.45 512 ASP A N 1
ATOM 4303 C CA . ASP A 1 512 ? -24.228 -33.074 -13.717 1.00 25.45 512 ASP A CA 1
ATOM 4304 C C . ASP A 1 512 ? -25.677 -32.959 -14.196 1.00 25.45 512 ASP A C 1
ATOM 4306 O O . ASP A 1 512 ? -26.627 -33.349 -13.514 1.00 25.45 512 ASP A O 1
ATOM 4310 N N . ASN A 1 513 ? -25.833 -32.372 -15.381 1.00 26.08 513 ASN A N 1
ATOM 4311 C CA . ASN A 1 513 ? -27.061 -32.437 -16.153 1.00 26.08 513 ASN A CA 1
ATOM 4312 C C . ASN A 1 513 ? -27.314 -33.898 -16.535 1.00 26.08 513 ASN A C 1
ATOM 4314 O O . ASN A 1 513 ? -26.571 -34.462 -17.333 1.00 26.08 513 ASN A O 1
ATOM 4318 N N . ASN A 1 514 ? -28.396 -34.475 -16.028 1.00 26.06 514 ASN A N 1
ATOM 4319 C CA . ASN A 1 514 ? -29.098 -35.542 -16.724 1.00 26.06 514 ASN A CA 1
ATOM 4320 C C . ASN A 1 514 ? -30.579 -35.183 -16.748 1.00 26.06 514 ASN A C 1
ATOM 4322 O O . ASN A 1 514 ? -31.336 -35.473 -15.822 1.00 26.06 514 ASN A O 1
ATOM 4326 N N . ASP A 1 515 ? -30.952 -34.520 -17.840 1.00 26.39 515 ASP A N 1
ATOM 4327 C CA . ASP A 1 515 ? -32.323 -34.426 -18.304 1.00 26.39 515 ASP A CA 1
ATOM 4328 C C . ASP A 1 515 ? -32.860 -35.839 -18.538 1.00 26.39 515 ASP A C 1
ATOM 4330 O O . ASP A 1 515 ? -32.373 -36.574 -19.395 1.00 26.39 515 ASP A O 1
ATOM 4334 N N . ASN A 1 516 ? -33.907 -36.201 -17.808 1.00 26.06 516 ASN A N 1
ATOM 4335 C CA . ASN A 1 516 ? -34.889 -37.149 -18.302 1.00 26.06 516 ASN A CA 1
ATOM 4336 C C . ASN A 1 516 ? -36.269 -36.541 -18.089 1.00 26.06 516 ASN A C 1
ATOM 4338 O O . ASN A 1 516 ? -36.854 -36.587 -17.008 1.00 26.06 516 ASN A O 1
ATOM 4342 N N . ASN A 1 517 ? -36.754 -35.950 -19.178 1.00 26.56 517 ASN A N 1
ATOM 4343 C CA . ASN A 1 517 ? -38.156 -35.681 -19.423 1.00 26.56 517 ASN A CA 1
ATOM 4344 C C . ASN A 1 517 ? -38.982 -36.944 -19.169 1.00 26.56 517 ASN A C 1
ATOM 4346 O O . ASN A 1 517 ? -38.690 -37.997 -19.732 1.00 26.56 517 ASN A O 1
ATOM 4350 N N . ASN A 1 518 ? -40.087 -36.799 -18.444 1.00 25.39 518 ASN A N 1
ATOM 4351 C CA . ASN A 1 518 ? -41.340 -37.334 -18.951 1.00 25.39 518 ASN A CA 1
ATOM 4352 C C . ASN A 1 518 ? -42.536 -36.560 -18.404 1.00 25.39 518 ASN A C 1
ATOM 4354 O O . ASN A 1 518 ? -42.727 -36.398 -17.201 1.00 25.39 518 ASN A O 1
ATOM 4358 N N . ASN A 1 519 ? -43.319 -36.096 -19.370 1.00 25.62 519 ASN A N 1
ATOM 4359 C CA . ASN A 1 519 ? -44.635 -35.503 -19.249 1.00 25.62 519 ASN A CA 1
ATOM 4360 C C . ASN A 1 519 ? -45.610 -36.452 -18.542 1.00 25.62 519 ASN A C 1
ATOM 4362 O O . ASN A 1 519 ? -45.549 -37.661 -18.756 1.00 25.62 519 ASN A O 1
ATOM 4366 N N . ASN A 1 520 ? -46.566 -35.893 -17.798 1.00 25.45 520 ASN A N 1
ATOM 4367 C CA . ASN A 1 520 ? -47.998 -36.013 -18.108 1.00 25.45 520 ASN A CA 1
ATOM 4368 C C . ASN A 1 520 ? -48.820 -35.237 -17.061 1.00 25.45 520 ASN A C 1
ATOM 4370 O O . ASN A 1 520 ? -48.644 -35.431 -15.867 1.00 25.45 520 ASN A O 1
ATOM 4374 N N . VAL A 1 521 ? -49.508 -34.172 -17.485 1.00 26.25 521 VAL A N 1
ATOM 4375 C CA . VAL A 1 521 ? -50.945 -34.112 -17.844 1.00 26.25 521 VAL A CA 1
ATOM 4376 C C . VAL A 1 521 ? -51.810 -33.714 -16.640 1.00 26.25 521 VAL A C 1
ATOM 4378 O O . VAL A 1 521 ? -51.870 -34.421 -15.644 1.00 26.25 521 VAL A O 1
ATOM 4381 N N . ASN A 1 522 ? -52.432 -32.540 -16.805 1.00 24.45 522 ASN A N 1
ATOM 4382 C CA . ASN A 1 522 ? -53.775 -32.101 -16.409 1.00 24.45 522 ASN A CA 1
ATOM 4383 C C . ASN A 1 522 ? -54.472 -32.833 -15.245 1.00 24.45 522 ASN A C 1
ATOM 4385 O O . ASN A 1 522 ? -54.706 -34.030 -15.316 1.00 24.45 522 ASN A O 1
ATOM 4389 N N . ASP A 1 523 ? -55.004 -32.093 -14.270 1.00 26.22 523 ASP A N 1
ATOM 4390 C CA . ASP A 1 523 ? -56.343 -31.501 -14.402 1.00 26.22 523 ASP A CA 1
ATOM 4391 C C . ASP A 1 523 ? -56.747 -30.666 -13.169 1.00 26.22 523 ASP A C 1
ATOM 4393 O O . ASP A 1 523 ? -56.550 -31.051 -12.023 1.00 26.22 523 ASP A O 1
ATOM 4397 N N . ASN A 1 524 ? -57.297 -29.490 -13.479 1.00 25.03 524 ASN A N 1
ATOM 4398 C CA . ASN A 1 524 ? -58.472 -28.821 -12.915 1.00 25.03 524 ASN A CA 1
ATOM 4399 C C . ASN A 1 524 ? -58.843 -28.911 -11.416 1.00 25.03 524 ASN A C 1
ATOM 4401 O O . ASN A 1 524 ? -59.179 -29.963 -10.893 1.00 25.03 524 ASN A O 1
ATOM 4405 N N . ASN A 1 525 ? -58.989 -27.701 -10.850 1.00 25.28 525 ASN A N 1
ATOM 4406 C CA . ASN A 1 525 ? -60.100 -27.182 -10.033 1.00 25.28 525 ASN A CA 1
ATOM 4407 C C . ASN A 1 525 ? -60.647 -28.025 -8.866 1.00 25.28 525 ASN A C 1
ATOM 4409 O O . ASN A 1 525 ? -61.162 -29.117 -9.056 1.00 25.28 525 ASN A O 1
ATOM 4413 N N . VAL A 1 526 ? -60.763 -27.392 -7.692 1.00 27.64 526 VAL A N 1
ATOM 4414 C CA . VAL A 1 526 ? -62.049 -26.931 -7.118 1.00 27.64 526 VAL A CA 1
ATOM 4415 C C . VAL A 1 526 ? -61.800 -26.372 -5.705 1.00 27.64 526 VAL A C 1
ATOM 4417 O O . VAL A 1 526 ? -61.135 -26.985 -4.874 1.00 27.64 526 VAL A O 1
ATOM 4420 N N . ASN A 1 527 ? -62.334 -25.170 -5.468 1.00 25.58 527 ASN A N 1
ATOM 4421 C CA . ASN A 1 527 ? -62.571 -24.584 -4.149 1.00 25.58 527 ASN A CA 1
ATOM 4422 C C . ASN A 1 527 ? -63.448 -25.520 -3.308 1.00 25.58 527 ASN A C 1
ATOM 4424 O O . ASN A 1 527 ? -64.455 -25.973 -3.827 1.00 25.58 527 ASN A O 1
ATOM 4428 N N . ASP A 1 528 ? -63.210 -25.662 -2.006 1.00 25.55 528 ASP A N 1
ATOM 4429 C CA . ASP A 1 528 ? -64.212 -25.142 -1.074 1.00 25.55 528 ASP A CA 1
ATOM 4430 C C . ASP A 1 528 ? -63.788 -25.148 0.388 1.00 25.55 528 ASP A C 1
ATOM 4432 O O . ASP A 1 528 ? -62.897 -25.859 0.849 1.00 25.55 528 ASP A O 1
ATOM 4436 N N . ASN A 1 529 ? -64.470 -24.248 1.078 1.00 24.62 529 ASN A N 1
ATOM 4437 C CA . ASN A 1 529 ? -64.312 -23.857 2.454 1.00 24.62 529 ASN A CA 1
ATOM 4438 C C . ASN A 1 529 ? -64.751 -24.933 3.464 1.00 24.62 529 ASN A C 1
ATOM 4440 O O . ASN A 1 529 ? -65.563 -25.808 3.187 1.00 24.62 529 ASN A O 1
ATOM 4444 N N . ASN A 1 530 ? -64.358 -24.640 4.705 1.00 23.25 530 ASN A N 1
ATOM 4445 C CA . ASN A 1 530 ? -65.163 -24.739 5.923 1.00 23.25 530 ASN A CA 1
ATOM 4446 C C . ASN A 1 530 ? -64.997 -25.950 6.870 1.00 23.25 530 ASN A C 1
ATOM 4448 O O . ASN A 1 530 ? -65.554 -27.021 6.686 1.00 23.25 530 ASN A O 1
ATOM 4452 N N . VAL A 1 531 ? -64.408 -25.605 8.026 1.00 24.34 531 VAL A N 1
ATOM 4453 C CA . VAL A 1 531 ? -65.068 -25.597 9.350 1.00 24.34 531 VAL A CA 1
ATOM 4454 C C . VAL A 1 531 ? -65.113 -26.907 10.160 1.00 24.34 531 VAL A C 1
ATOM 4456 O O . VAL A 1 531 ? -65.890 -27.818 9.922 1.00 24.34 531 VAL A O 1
ATOM 4459 N N . ASN A 1 532 ? -64.412 -26.792 11.296 1.00 22.88 532 ASN A N 1
ATOM 4460 C CA . ASN A 1 532 ? -64.751 -27.226 12.655 1.00 22.88 532 ASN A CA 1
ATOM 4461 C C . ASN A 1 532 ? -64.308 -28.589 13.214 1.00 22.88 532 ASN A C 1
ATOM 4463 O O . ASN A 1 532 ? -64.776 -29.651 12.830 1.00 22.88 532 ASN A O 1
ATOM 4467 N N . ARG A 1 533 ? -63.653 -28.405 14.373 1.00 22.47 533 ARG A N 1
ATOM 4468 C CA . ARG A 1 533 ? -63.883 -29.034 15.686 1.00 22.47 533 ARG A CA 1
ATOM 4469 C C . ARG A 1 533 ? -63.119 -30.316 16.015 1.00 22.47 533 ARG A C 1
ATOM 4471 O O . ARG A 1 533 ? -63.489 -31.414 15.634 1.00 22.47 533 ARG A O 1
ATOM 4478 N N . ASN A 1 534 ? -62.144 -30.086 16.898 1.00 23.45 534 ASN A N 1
ATOM 4479 C CA . ASN A 1 534 ? -62.030 -30.653 18.244 1.00 23.45 534 ASN A CA 1
ATOM 4480 C C . ASN A 1 534 ? -62.139 -32.176 18.380 1.00 23.45 534 ASN A C 1
ATOM 4482 O O . ASN A 1 534 ? -63.228 -32.729 18.296 1.00 23.45 534 ASN A O 1
ATOM 4486 N N . ASN A 1 535 ? -61.058 -32.793 18.866 1.00 25.56 535 ASN A N 1
ATOM 4487 C CA . ASN A 1 535 ? -61.130 -33.420 20.184 1.00 25.56 535 ASN A CA 1
ATOM 4488 C C . ASN A 1 535 ? -59.762 -33.544 20.865 1.00 25.56 535 ASN A C 1
ATOM 4490 O O . ASN A 1 535 ? -58.785 -34.025 20.300 1.00 25.56 535 ASN A O 1
ATOM 4494 N N . HIS A 1 536 ? -59.759 -33.076 22.112 1.00 23.78 536 HIS A N 1
ATOM 4495 C CA . HIS A 1 536 ? -58.734 -33.228 23.130 1.00 23.78 536 HIS A CA 1
ATOM 4496 C C . HIS A 1 536 ? -58.538 -34.698 23.528 1.00 23.78 536 HIS A C 1
ATOM 4498 O O . HIS A 1 536 ? -59.512 -35.403 23.784 1.00 23.78 536 HIS A O 1
ATOM 4504 N N . SER A 1 537 ? -57.287 -35.084 23.785 1.00 27.03 537 SER A N 1
ATOM 4505 C CA . SER A 1 537 ? -56.961 -35.917 24.946 1.00 27.03 537 SER A CA 1
ATOM 4506 C C . SER A 1 537 ? -55.850 -35.234 25.741 1.00 27.03 537 SER A C 1
ATOM 4508 O O . SER A 1 537 ? -54.743 -35.019 25.251 1.00 27.03 537 SER A O 1
ATOM 4510 N N . ASN A 1 538 ? -56.237 -34.839 26.944 1.00 22.38 538 ASN A N 1
ATOM 4511 C CA . ASN A 1 538 ? -55.589 -33.945 27.888 1.00 22.38 538 ASN A CA 1
ATOM 4512 C C . ASN A 1 538 ? -54.802 -34.722 28.962 1.00 22.38 538 ASN A C 1
ATOM 4514 O O . ASN A 1 538 ? -55.178 -35.843 29.297 1.00 22.38 538 ASN A O 1
ATOM 4518 N N . ASN A 1 539 ? -53.872 -33.993 29.599 1.00 23.69 539 ASN A N 1
ATOM 4519 C CA . ASN A 1 539 ? -53.448 -34.064 31.013 1.00 23.69 539 ASN A CA 1
ATOM 4520 C C . ASN A 1 539 ? -52.371 -35.088 31.412 1.00 23.69 539 ASN A C 1
ATOM 4522 O O . ASN A 1 539 ? -52.445 -36.252 31.052 1.00 23.69 539 ASN A O 1
ATOM 4526 N N . HIS A 1 540 ? -51.418 -34.786 32.299 1.00 23.61 540 HIS A N 1
ATOM 4527 C CA . HIS A 1 540 ? -50.823 -33.556 32.861 1.00 23.61 540 HIS A CA 1
ATOM 4528 C C . HIS A 1 540 ? -49.781 -34.032 33.900 1.00 23.61 540 HIS A C 1
ATOM 4530 O O . HIS A 1 540 ? -49.991 -35.080 34.507 1.00 23.61 540 HIS A O 1
ATOM 4536 N N . CYS A 1 541 ? -48.732 -33.228 34.123 1.00 22.47 541 CYS A N 1
ATOM 4537 C CA . CYS A 1 541 ? -47.999 -32.946 35.382 1.00 22.47 541 CYS A CA 1
ATOM 4538 C C . CYS A 1 541 ? -46.484 -32.916 35.111 1.00 22.47 541 CYS A C 1
ATOM 4540 O O . CYS A 1 541 ? -45.874 -33.941 34.837 1.00 22.47 541 CYS A O 1
ATOM 4542 N N . ASN A 1 542 ? -45.900 -31.728 34.931 1.00 22.48 542 ASN A N 1
ATOM 4543 C CA . ASN A 1 542 ? -45.443 -30.778 35.966 1.00 22.48 542 ASN A CA 1
ATOM 4544 C C . ASN A 1 542 ? -44.104 -31.187 36.601 1.00 22.48 542 ASN A C 1
ATOM 4546 O O . ASN A 1 542 ? -44.066 -32.103 37.416 1.00 22.48 542 ASN A O 1
ATOM 4550 N N . ASN A 1 543 ? -43.029 -30.454 36.280 1.00 22.31 543 ASN A N 1
ATOM 4551 C CA . ASN A 1 543 ? -42.383 -29.537 37.233 1.00 22.31 543 ASN A CA 1
ATOM 4552 C C . ASN A 1 543 ? -41.117 -28.867 36.650 1.00 22.31 543 ASN A C 1
ATOM 4554 O O . ASN A 1 543 ? -40.152 -29.533 36.294 1.00 22.31 543 ASN A O 1
ATOM 4558 N N . ASN A 1 544 ? -41.173 -27.532 36.661 1.00 22.86 544 ASN A N 1
ATOM 4559 C CA . ASN A 1 544 ? -40.161 -26.565 37.103 1.00 22.86 544 ASN A CA 1
ATOM 4560 C C . ASN A 1 544 ? -38.879 -26.299 36.286 1.00 22.86 544 ASN A C 1
ATOM 4562 O O . ASN A 1 544 ? -37.906 -27.043 36.305 1.00 22.86 544 ASN A O 1
ATOM 4566 N N . ASP A 1 545 ? -38.897 -25.092 35.710 1.00 24.78 545 ASP A N 1
ATOM 4567 C CA . ASP A 1 545 ? -37.904 -24.024 35.875 1.00 24.78 545 ASP A CA 1
ATOM 4568 C C . ASP A 1 545 ? -36.458 -24.239 35.411 1.00 24.78 545 ASP A C 1
ATOM 4570 O O . ASP A 1 545 ? -35.568 -24.633 36.160 1.00 24.78 545 ASP A O 1
ATOM 4574 N N . CYS A 1 546 ? -36.181 -23.719 34.213 1.00 25.05 546 CYS A N 1
ATOM 4575 C CA . CYS A 1 546 ? -35.072 -22.779 34.044 1.00 25.05 546 CYS A CA 1
ATOM 4576 C C . CYS A 1 546 ? -35.337 -21.873 32.831 1.00 25.05 546 CYS A C 1
ATOM 4578 O O . CYS A 1 546 ? -34.832 -22.072 31.727 1.00 25.05 546 CYS A O 1
ATOM 4580 N N . SER A 1 547 ? -36.174 -20.860 33.043 1.00 24.09 547 SER A N 1
ATOM 4581 C CA . SER A 1 547 ? -36.348 -19.740 32.127 1.00 24.09 547 SER A CA 1
ATOM 4582 C C . SER A 1 547 ? -35.086 -18.869 32.115 1.00 24.09 547 SER A C 1
ATOM 4584 O O . SER A 1 547 ? -34.873 -18.072 33.026 1.00 24.09 547 SER A O 1
ATOM 4586 N N . TYR A 1 548 ? -34.281 -18.954 31.059 1.00 25.64 548 TYR A N 1
ATOM 4587 C CA . TYR A 1 548 ? -33.460 -17.819 30.619 1.00 25.64 548 TYR A CA 1
ATOM 4588 C C . TYR A 1 548 ? -34.057 -17.259 29.329 1.00 25.64 548 TYR A C 1
ATOM 4590 O O . TYR A 1 548 ? -33.505 -17.380 28.238 1.00 25.64 548 TYR A O 1
ATOM 4598 N N . ASN A 1 549 ? -35.221 -16.627 29.485 1.00 25.33 549 ASN A N 1
ATOM 4599 C CA . ASN A 1 549 ? -35.702 -15.632 28.541 1.00 25.33 549 ASN A CA 1
ATOM 4600 C C . ASN A 1 549 ? -34.813 -14.392 28.683 1.00 25.33 549 ASN A C 1
ATOM 4602 O O . ASN A 1 549 ? -35.071 -13.538 29.524 1.00 25.33 549 ASN A O 1
ATOM 4606 N N . ILE A 1 550 ? -33.764 -14.287 27.867 1.00 29.38 550 ILE A N 1
ATOM 4607 C CA . ILE A 1 550 ? -33.151 -12.988 27.577 1.00 29.38 550 ILE A CA 1
ATOM 4608 C C . ILE A 1 550 ? -33.816 -12.475 26.303 1.00 29.38 550 ILE A C 1
ATOM 4610 O O . ILE A 1 550 ? -33.314 -12.656 25.191 1.00 29.38 550 ILE A O 1
ATOM 4614 N N . TYR A 1 551 ? -34.988 -11.869 26.494 1.00 28.58 551 TYR A N 1
ATOM 4615 C CA . TYR A 1 551 ? -35.484 -10.834 25.600 1.00 28.58 551 TYR A CA 1
ATOM 4616 C C . TYR A 1 551 ? -34.484 -9.673 25.675 1.00 28.58 551 TYR A C 1
ATOM 4618 O O . TYR A 1 551 ? -34.495 -8.935 26.652 1.00 28.58 551 TYR A O 1
ATOM 4626 N N . ASN A 1 552 ? -33.604 -9.520 24.682 1.00 31.81 552 ASN A N 1
ATOM 4627 C CA . ASN A 1 552 ? -32.911 -8.244 24.486 1.00 31.81 552 ASN A CA 1
ATOM 4628 C C . ASN A 1 552 ? -33.564 -7.548 23.298 1.00 31.81 552 ASN A C 1
ATOM 4630 O O . ASN A 1 552 ? -33.218 -7.787 22.141 1.00 31.81 552 ASN A O 1
ATOM 4634 N N . GLU A 1 553 ? -34.549 -6.717 23.627 1.00 31.27 553 GLU A N 1
ATOM 4635 C CA . GLU A 1 553 ? -35.030 -5.647 22.768 1.00 31.27 553 GLU A CA 1
ATOM 4636 C C . GLU A 1 553 ? -33.896 -4.652 22.459 1.00 31.27 553 GLU A C 1
ATOM 4638 O O . GLU A 1 553 ? -32.920 -4.507 23.196 1.00 31.27 553 GLU A O 1
ATOM 4643 N N . ASN A 1 554 ? -34.035 -3.984 21.318 1.00 43.94 554 ASN A N 1
ATOM 4644 C CA . ASN A 1 554 ? -33.059 -3.127 20.650 1.00 43.94 554 ASN A CA 1
ATOM 4645 C C . ASN A 1 554 ? -32.612 -1.896 21.466 1.00 43.94 554 ASN A C 1
ATOM 4647 O O . ASN A 1 554 ? -33.061 -0.782 21.186 1.00 43.94 554 ASN A O 1
ATOM 4651 N N . HIS A 1 555 ? -31.667 -2.039 22.397 1.00 50.34 555 HIS A N 1
ATOM 4652 C CA . HIS A 1 555 ? -31.149 -0.895 23.149 1.00 50.34 555 HIS A CA 1
ATOM 4653 C C . HIS A 1 555 ? -29.625 -0.800 23.164 1.00 50.34 555 HIS A C 1
ATOM 4655 O O . HIS A 1 555 ? -28.910 -1.773 23.358 1.00 50.34 555 HIS A O 1
ATOM 4661 N N . PHE A 1 556 ? -29.145 0.430 22.957 1.00 62.00 556 PHE A N 1
ATOM 4662 C CA . PHE A 1 556 ? -27.832 0.861 23.419 1.00 62.00 556 PHE A CA 1
ATOM 4663 C C . PHE A 1 556 ? -27.885 0.805 24.949 1.00 62.00 556 PHE A C 1
ATOM 4665 O O . PHE A 1 556 ? -28.545 1.647 25.571 1.00 62.00 556 PHE A O 1
ATOM 4672 N N . GLU A 1 557 ? -27.324 -0.264 25.509 1.00 70.38 557 GLU A N 1
ATOM 4673 C CA . GLU A 1 557 ? -27.556 -0.686 26.893 1.00 70.38 557 GLU A CA 1
ATOM 4674 C C . GLU A 1 557 ? -27.014 0.367 27.883 1.00 70.38 557 GLU A C 1
ATOM 4676 O O . GLU A 1 557 ? -26.103 1.139 27.571 1.00 70.38 557 GLU A O 1
ATOM 4681 N N . GLU A 1 558 ? -27.577 0.432 29.094 1.00 72.25 558 GLU A N 1
ATOM 4682 C CA . GLU A 1 558 ? -27.189 1.422 30.115 1.00 72.25 558 GLU A CA 1
ATOM 4683 C C . GLU A 1 558 ? -25.682 1.369 30.427 1.00 72.25 558 GLU A C 1
ATOM 4685 O O . GLU A 1 558 ? -25.029 2.401 30.605 1.00 72.25 558 GLU A O 1
ATOM 4690 N N . HIS A 1 559 ? -25.083 0.173 30.402 1.00 79.88 559 HIS A N 1
ATOM 4691 C CA . HIS A 1 559 ? -23.640 0.028 30.585 1.00 79.88 559 HIS A CA 1
ATOM 4692 C C . HIS A 1 559 ? -22.836 0.654 29.437 1.00 79.88 559 HIS A C 1
ATOM 4694 O O . HIS A 1 559 ? -21.755 1.184 29.689 1.00 79.88 559 HIS A O 1
ATOM 4700 N N . GLU A 1 560 ? -23.340 0.638 28.196 1.00 85.19 560 GLU A N 1
ATOM 4701 C CA . GLU A 1 560 ? -22.696 1.302 27.054 1.00 85.19 560 GLU A CA 1
ATOM 4702 C C . GLU A 1 560 ? -22.761 2.823 27.222 1.00 85.19 560 GLU A C 1
ATOM 4704 O O . GLU A 1 560 ? -21.751 3.501 27.036 1.00 85.19 560 GLU A O 1
ATOM 4709 N N . GLN A 1 561 ? -23.904 3.365 27.657 1.00 84.00 561 GLN A N 1
ATOM 4710 C CA . GLN A 1 561 ? -24.052 4.799 27.954 1.00 84.00 561 GLN A CA 1
ATOM 4711 C C . GLN A 1 561 ? -23.054 5.262 29.008 1.00 84.00 561 GLN A C 1
ATOM 4713 O O . GLN A 1 561 ? -22.376 6.276 28.819 1.00 84.00 561 GLN A O 1
ATOM 4718 N N . ASN A 1 562 ? -22.906 4.477 30.072 1.00 84.56 562 ASN A N 1
ATOM 4719 C CA . ASN A 1 562 ? -21.948 4.749 31.134 1.00 84.56 562 ASN A CA 1
ATOM 4720 C C . ASN A 1 562 ? -20.499 4.633 30.639 1.00 84.56 562 ASN A C 1
ATOM 4722 O O . ASN A 1 562 ? -19.668 5.488 30.948 1.00 84.56 562 ASN A O 1
ATOM 4726 N N . TYR A 1 563 ? -20.193 3.622 29.821 1.00 88.50 563 TYR A N 1
ATOM 4727 C CA . TYR A 1 563 ? -18.852 3.409 29.275 1.00 88.50 563 TYR A CA 1
ATOM 4728 C C . TYR A 1 563 ? -18.423 4.522 28.306 1.00 88.50 563 TYR A C 1
ATOM 4730 O O . TYR A 1 563 ? -17.308 5.044 28.394 1.00 88.50 563 TYR A O 1
ATOM 4738 N N . PHE A 1 564 ? -19.311 4.920 27.394 1.00 91.44 564 PHE A N 1
ATOM 4739 C CA . PHE A 1 564 ? -19.037 5.964 26.405 1.00 91.44 564 PHE A CA 1
ATOM 4740 C C . PHE A 1 564 ? -19.257 7.383 26.940 1.00 91.44 564 PHE A C 1
ATOM 4742 O O . PHE A 1 564 ? -18.850 8.350 26.292 1.00 91.44 564 PHE A O 1
ATOM 4749 N N . LYS A 1 565 ? -19.867 7.519 28.127 1.00 91.50 565 LYS A N 1
ATOM 4750 C CA . LYS A 1 565 ? -20.253 8.801 28.742 1.00 91.50 565 LYS A CA 1
ATOM 4751 C C . LYS A 1 565 ? -21.100 9.649 27.782 1.00 91.50 565 LYS A C 1
ATOM 4753 O O . LYS A 1 565 ? -20.952 10.871 27.729 1.00 91.50 565 LYS A O 1
ATOM 4758 N N . MET A 1 566 ? -21.914 8.981 26.963 1.00 91.12 566 MET A N 1
ATOM 4759 C CA . MET A 1 566 ? -22.709 9.575 25.890 1.00 91.12 566 MET A CA 1
ATOM 4760 C C . MET A 1 566 ? -23.815 8.604 25.460 1.00 91.12 566 MET A C 1
ATOM 4762 O O . MET A 1 566 ? -23.551 7.418 25.257 1.00 91.12 566 MET A O 1
ATOM 4766 N N . SER A 1 567 ? -25.040 9.103 25.280 1.00 90.56 567 SER A N 1
ATOM 4767 C CA . SER A 1 567 ? -26.145 8.311 24.730 1.00 90.56 567 SER A CA 1
ATOM 4768 C C . SER A 1 567 ? -26.042 8.177 23.208 1.00 90.56 567 SER A C 1
ATOM 4770 O O . SER A 1 567 ? -25.450 9.016 22.526 1.00 90.56 567 SER A O 1
ATOM 4772 N N . TYR A 1 568 ? -26.669 7.147 22.639 1.00 89.75 568 TYR A N 1
ATOM 4773 C CA . TYR A 1 568 ? -26.706 6.976 21.185 1.00 89.75 568 TYR A CA 1
ATOM 4774 C C . TYR A 1 568 ? -27.352 8.171 20.456 1.00 89.75 568 TYR A C 1
ATOM 4776 O O . TYR A 1 568 ? -26.876 8.587 19.403 1.00 89.75 568 TYR A O 1
ATOM 4784 N N . GLU A 1 569 ? -28.400 8.773 21.024 1.00 89.56 569 GLU A N 1
ATOM 4785 C CA . GLU A 1 569 ? -29.035 9.971 20.455 1.00 89.56 569 GLU A CA 1
ATOM 4786 C C . GLU A 1 569 ? -28.078 11.166 20.431 1.00 89.56 569 GLU A C 1
ATOM 4788 O O . GLU A 1 569 ? -28.000 11.884 19.436 1.00 89.56 569 GLU A O 1
ATOM 4793 N N . GLN A 1 570 ? -27.290 11.350 21.495 1.00 92.00 570 GLN A N 1
ATOM 4794 C CA . GLN A 1 570 ? -26.251 12.378 21.533 1.00 92.00 570 GLN A CA 1
ATOM 4795 C C . GLN A 1 570 ? -25.177 12.132 20.466 1.00 92.00 570 GLN A C 1
ATOM 4797 O O . GLN A 1 570 ? -24.745 13.092 19.821 1.00 92.00 570 GLN A O 1
ATOM 4802 N N . MET A 1 571 ? -24.785 10.873 20.228 1.00 92.94 571 MET A N 1
ATOM 4803 C CA . MET A 1 571 ? -23.846 10.524 19.154 1.00 92.94 571 MET A CA 1
ATOM 4804 C C . MET A 1 571 ? -24.388 10.948 17.784 1.00 92.94 571 MET A C 1
ATOM 4806 O O . MET A 1 571 ? -23.713 11.659 17.035 1.00 92.94 571 MET A O 1
ATOM 4810 N N . ILE A 1 572 ? -25.635 10.572 17.481 1.00 91.06 572 ILE A N 1
ATOM 4811 C CA . ILE A 1 572 ? -26.298 10.916 16.218 1.00 91.06 572 ILE A CA 1
ATOM 4812 C C . ILE A 1 572 ? -26.405 12.434 16.062 1.00 91.06 572 ILE A C 1
ATOM 4814 O O . ILE A 1 572 ? -25.926 12.975 15.067 1.00 91.06 572 ILE A O 1
ATOM 4818 N N . ASN A 1 573 ? -26.925 13.139 17.069 1.00 91.31 573 ASN A N 1
ATOM 4819 C CA . ASN A 1 573 ? -27.105 14.593 17.035 1.00 91.31 573 ASN A CA 1
ATOM 4820 C C . ASN A 1 573 ? -25.781 15.354 16.852 1.00 91.31 573 ASN A C 1
ATOM 4822 O O . ASN A 1 573 ? -25.738 16.386 16.174 1.00 91.31 573 ASN A O 1
ATOM 4826 N N . THR A 1 574 ? -24.686 14.844 17.425 1.00 92.94 574 THR A N 1
ATOM 4827 C CA . THR A 1 574 ? -23.344 15.434 17.283 1.00 92.94 574 THR A CA 1
ATOM 4828 C C . THR A 1 574 ? -22.850 15.360 15.839 1.00 92.94 574 THR A C 1
ATOM 4830 O O . THR A 1 574 ? -22.237 16.305 15.335 1.00 92.94 574 THR A O 1
ATOM 4833 N N . LEU A 1 575 ? -23.125 14.249 15.153 1.00 92.50 575 LEU A N 1
ATOM 4834 C CA . LEU A 1 575 ? -22.602 13.981 13.816 1.00 92.50 575 LEU A CA 1
ATOM 4835 C C . LEU A 1 575 ? -23.548 14.391 12.678 1.00 92.50 575 LEU A C 1
ATOM 4837 O O . LEU A 1 575 ? -23.074 14.702 11.585 1.00 92.50 575 LEU A O 1
ATOM 4841 N N . GLN A 1 576 ? -24.859 14.458 12.924 1.00 85.06 576 GLN A N 1
ATOM 4842 C CA . GLN A 1 576 ? -25.892 14.744 11.918 1.00 85.06 576 GLN A CA 1
ATOM 4843 C C . GLN A 1 576 ? -25.677 16.083 11.196 1.00 85.06 576 GLN A C 1
ATOM 4845 O O . GLN A 1 576 ? -25.990 16.217 10.015 1.00 85.06 576 GLN A O 1
ATOM 4850 N N . LYS A 1 577 ? -25.080 17.069 11.878 1.00 83.50 577 LYS A N 1
ATOM 4851 C CA . LYS A 1 577 ? -24.779 18.395 11.311 1.00 83.50 577 LYS A CA 1
ATOM 4852 C C . LYS A 1 577 ? -23.671 18.367 10.251 1.00 83.50 577 LYS A C 1
ATOM 4854 O O . LYS A 1 577 ? -23.482 19.350 9.535 1.00 83.50 577 LYS A O 1
ATOM 4859 N N . LYS A 1 578 ? -22.898 17.280 10.147 1.00 88.88 578 LYS A N 1
ATOM 4860 C CA . LYS A 1 578 ? -21.764 17.201 9.221 1.00 88.88 578 LYS A CA 1
ATOM 4861 C C . LYS A 1 578 ? -22.195 16.749 7.829 1.00 88.88 578 LYS A C 1
ATOM 4863 O O . LYS A 1 578 ? -22.873 15.742 7.639 1.00 88.88 578 LYS A O 1
ATOM 4868 N N . LYS A 1 579 ? -21.694 17.458 6.809 1.00 89.56 579 LYS A N 1
ATOM 4869 C CA . LYS A 1 579 ? -21.895 17.082 5.400 1.00 89.56 579 LYS A CA 1
ATOM 4870 C C . LYS A 1 579 ? -21.319 15.695 5.098 1.00 89.56 579 LYS A C 1
ATOM 4872 O O . LYS A 1 579 ? -21.970 14.916 4.406 1.00 89.56 579 LYS A O 1
ATOM 4877 N N . LYS A 1 580 ? -20.129 15.401 5.629 1.00 93.12 580 LYS A N 1
ATOM 4878 C CA . LYS A 1 580 ? -19.438 14.108 5.546 1.00 93.12 580 LYS A CA 1
ATOM 4879 C C . LYS A 1 580 ? -18.948 13.712 6.929 1.00 93.12 580 LYS A C 1
ATOM 4881 O O . LYS A 1 580 ? -18.522 14.588 7.678 1.00 93.12 580 LYS A O 1
ATOM 4886 N N . ILE A 1 581 ? -18.978 12.416 7.215 1.00 94.56 581 ILE A N 1
ATOM 4887 C CA . ILE A 1 581 ? -18.442 11.846 8.449 1.00 94.56 581 ILE A CA 1
ATOM 4888 C C . ILE A 1 581 ? -17.197 11.034 8.106 1.00 94.56 581 ILE A C 1
ATOM 4890 O O . ILE A 1 581 ? -17.200 10.213 7.187 1.00 94.56 581 ILE A O 1
ATOM 4894 N N . TYR A 1 582 ? -16.130 11.277 8.854 1.00 94.38 582 TYR A N 1
ATOM 4895 C CA . TYR A 1 582 ? -14.895 10.511 8.836 1.00 94.38 582 TYR A CA 1
ATOM 4896 C C . TYR A 1 582 ? -14.644 9.874 10.201 1.00 94.38 582 TYR A C 1
ATOM 4898 O O . TYR A 1 582 ? -15.207 10.266 11.219 1.00 94.38 582 TYR A O 1
ATOM 4906 N N . VAL A 1 583 ? -13.721 8.918 10.235 1.00 95.12 583 VAL A N 1
ATOM 4907 C CA . VAL A 1 583 ? -13.312 8.234 11.469 1.00 95.12 583 VAL A CA 1
ATOM 4908 C C . VAL A 1 583 ? -12.837 9.212 12.546 1.00 95.12 583 VAL A C 1
ATOM 4910 O O . VAL A 1 583 ? -13.177 9.055 13.713 1.00 95.12 583 VAL A O 1
ATOM 4913 N N . THR A 1 584 ? -12.117 10.267 12.158 1.00 94.44 584 THR A N 1
ATOM 4914 C CA . THR A 1 584 ? -11.673 11.322 13.080 1.00 94.44 584 THR A CA 1
ATOM 4915 C C . THR A 1 584 ? -12.837 12.053 13.747 1.00 94.44 584 THR A C 1
ATOM 4917 O O . THR A 1 584 ? -12.708 12.461 14.895 1.00 94.44 584 THR A O 1
ATOM 4920 N N . ASP A 1 585 ? -13.983 12.187 13.071 1.00 95.75 585 ASP A N 1
ATOM 4921 C CA . ASP A 1 585 ? -15.174 12.811 13.656 1.00 95.75 585 ASP A CA 1
ATOM 4922 C C . ASP A 1 585 ? -15.771 11.936 14.761 1.00 95.75 585 ASP A C 1
ATOM 4924 O O . ASP A 1 585 ? -16.150 12.451 15.809 1.00 95.75 585 ASP A O 1
ATOM 4928 N N . ILE A 1 586 ? -15.793 10.614 14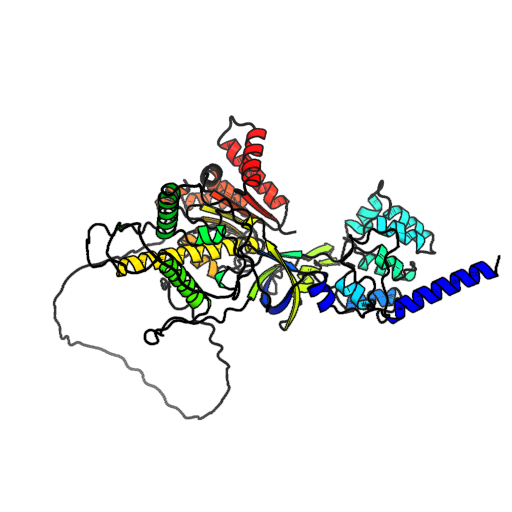.557 1.00 96.94 586 ILE A N 1
ATOM 4929 C CA . ILE A 1 586 ? -16.253 9.655 15.570 1.00 96.94 586 ILE A CA 1
ATOM 4930 C C . ILE A 1 586 ? -15.291 9.640 16.769 1.00 96.94 586 ILE A C 1
ATOM 4932 O O . ILE A 1 586 ? -15.725 9.636 17.917 1.00 96.94 586 ILE A O 1
ATOM 4936 N N . ILE A 1 587 ? -13.981 9.687 16.518 1.00 96.94 587 ILE A N 1
ATOM 4937 C CA . ILE A 1 587 ? -12.958 9.744 17.575 1.00 96.94 587 ILE A CA 1
ATOM 4938 C C . ILE A 1 587 ? -13.108 11.012 18.419 1.00 96.94 587 ILE A C 1
ATOM 4940 O O . ILE A 1 587 ? -13.028 10.942 19.642 1.00 96.94 587 ILE A O 1
ATOM 4944 N N . LEU A 1 588 ? -13.361 12.161 17.786 1.00 96.38 588 LEU A N 1
ATOM 4945 C CA . LEU A 1 588 ? -13.615 13.420 18.490 1.00 96.38 588 LEU A CA 1
ATOM 4946 C C . LEU A 1 588 ? -14.943 13.398 19.257 1.00 96.38 588 LEU A C 1
ATOM 4948 O O . LEU A 1 588 ? -14.999 13.885 20.384 1.00 96.38 588 LEU A O 1
ATOM 4952 N N . MET A 1 589 ? -15.995 12.805 18.684 1.00 96.12 589 MET A N 1
ATOM 4953 C CA . MET A 1 589 ? -17.268 12.585 19.379 1.00 96.12 589 MET A CA 1
ATOM 4954 C C . MET A 1 589 ? -17.061 11.770 20.665 1.00 96.12 589 MET A C 1
ATOM 4956 O O . MET A 1 589 ? -17.591 12.129 21.712 1.00 96.12 589 MET A O 1
ATOM 4960 N N . LEU A 1 590 ? -16.227 10.727 20.611 1.00 96.44 590 LEU A N 1
ATOM 4961 C CA . LEU A 1 590 ? -15.894 9.853 21.742 1.00 96.44 590 LEU A CA 1
ATOM 4962 C C . LEU A 1 590 ? -14.590 10.233 22.459 1.00 96.44 590 LEU A C 1
ATOM 4964 O O . LEU A 1 590 ? -13.971 9.395 23.116 1.00 96.44 590 LEU A O 1
ATOM 4968 N N . GLN A 1 591 ? -14.172 11.500 22.387 1.00 96.38 591 GLN A N 1
ATOM 4969 C CA . GLN A 1 591 ? -12.884 11.953 22.927 1.00 96.38 591 GLN A CA 1
ATOM 4970 C C . GLN A 1 591 ? -12.662 11.603 24.408 1.00 96.38 591 GLN A C 1
ATOM 4972 O O . GLN A 1 591 ? -11.524 11.392 24.814 1.00 96.38 591 GLN A O 1
ATOM 4977 N N . ASN A 1 592 ? -13.728 11.513 25.215 1.00 95.06 592 ASN A N 1
ATOM 4978 C CA . ASN A 1 592 ? -13.641 11.118 26.624 1.00 95.06 592 ASN A CA 1
ATOM 4979 C C . ASN A 1 592 ? -13.139 9.675 26.763 1.00 95.06 592 ASN A C 1
ATOM 4981 O O . ASN A 1 592 ? -12.157 9.430 27.455 1.00 95.06 592 ASN A O 1
ATOM 4985 N N . THR A 1 593 ? -13.776 8.741 26.058 1.00 95.62 593 THR A N 1
ATOM 4986 C CA . THR A 1 593 ? -13.380 7.329 26.035 1.00 95.62 593 THR A CA 1
ATOM 4987 C C . THR A 1 593 ? -11.997 7.155 25.414 1.00 95.62 593 THR A C 1
ATOM 4989 O O . THR A 1 593 ? -11.185 6.389 25.923 1.00 95.62 593 THR A O 1
ATOM 4992 N N . ILE A 1 594 ? -11.688 7.901 24.349 1.00 97.19 594 ILE A N 1
ATOM 4993 C CA . ILE A 1 594 ? -10.367 7.869 23.706 1.00 97.19 594 ILE A CA 1
ATOM 4994 C C . ILE A 1 594 ? -9.272 8.368 24.657 1.00 97.19 594 ILE A C 1
ATOM 4996 O O . ILE A 1 594 ? -8.209 7.756 24.731 1.00 97.19 594 ILE A O 1
ATOM 5000 N N . TYR A 1 595 ? -9.526 9.439 25.412 1.00 97.56 595 TYR A N 1
ATOM 5001 C CA . TYR A 1 595 ? -8.599 9.940 26.426 1.00 97.56 595 TYR A CA 1
ATOM 5002 C C . TYR A 1 595 ? -8.311 8.889 27.506 1.00 97.56 595 TYR A C 1
ATOM 5004 O O . TYR A 1 595 ? -7.143 8.631 27.805 1.00 97.56 595 TYR A O 1
ATOM 5012 N N . ASP A 1 596 ? -9.354 8.248 28.041 1.00 96.06 596 ASP A N 1
ATOM 5013 C CA . ASP A 1 596 ? -9.210 7.196 29.051 1.00 96.06 596 ASP A CA 1
ATOM 5014 C C . ASP A 1 596 ? -8.368 6.029 28.494 1.00 96.06 596 ASP A C 1
ATOM 5016 O O . ASP A 1 596 ? -7.362 5.634 29.088 1.00 96.06 596 ASP A O 1
ATOM 5020 N N . LEU A 1 597 ? -8.692 5.557 27.284 1.00 95.81 597 LEU A N 1
ATOM 5021 C CA . LEU A 1 597 ? -7.963 4.488 26.592 1.00 95.81 597 LEU A CA 1
ATOM 5022 C C . LEU A 1 597 ? -6.492 4.841 26.312 1.00 95.81 597 LEU A C 1
ATOM 5024 O O . LEU A 1 597 ? -5.625 3.979 26.460 1.00 95.81 597 LEU A O 1
ATOM 5028 N N . LEU A 1 598 ? -6.183 6.092 25.952 1.00 96.69 598 LEU A N 1
ATOM 5029 C CA . LEU A 1 598 ? -4.806 6.558 25.741 1.00 96.69 598 LEU A CA 1
ATOM 5030 C C . LEU A 1 598 ? -3.967 6.470 27.026 1.00 96.69 598 LEU A C 1
ATOM 5032 O O . LEU A 1 598 ? -2.775 6.149 26.966 1.00 96.69 598 LEU A O 1
ATOM 5036 N N . LYS A 1 599 ? -4.571 6.753 28.188 1.00 95.06 599 LYS A N 1
ATOM 5037 C CA . LYS A 1 599 ? -3.897 6.735 29.498 1.00 95.06 599 LYS A CA 1
ATOM 5038 C C . LYS A 1 599 ? -3.752 5.335 30.082 1.00 95.06 599 LYS A C 1
ATOM 5040 O O . LYS A 1 599 ? -2.819 5.092 30.849 1.00 95.06 599 LYS A O 1
ATOM 5045 N N . GLU A 1 600 ? -4.622 4.409 29.708 1.00 94.19 600 GLU A N 1
ATOM 5046 C CA . GLU A 1 600 ? -4.559 3.031 30.179 1.00 94.19 600 GLU A CA 1
ATOM 5047 C C . GLU A 1 600 ? -3.281 2.306 29.730 1.00 94.19 600 GLU A C 1
ATOM 5049 O O . GLU A 1 600 ? -2.784 2.464 28.610 1.00 94.19 600 GLU A O 1
ATOM 5054 N N . LYS A 1 601 ? -2.720 1.496 30.637 1.00 90.25 601 LYS A N 1
ATOM 5055 C CA . LYS A 1 601 ? -1.522 0.686 30.360 1.00 90.25 601 LYS A CA 1
ATOM 5056 C C . LYS A 1 601 ? -1.837 -0.517 29.472 1.00 90.25 601 LYS A C 1
ATOM 5058 O O . LYS A 1 601 ? -1.039 -0.850 28.606 1.00 90.25 601 LYS A O 1
ATOM 5063 N N . ASN A 1 602 ? -3.012 -1.122 29.653 1.00 93.69 602 ASN A N 1
ATOM 5064 C CA . ASN A 1 602 ? -3.421 -2.340 28.950 1.00 93.69 602 ASN A CA 1
ATOM 5065 C C . ASN A 1 602 ? -4.238 -2.035 27.683 1.00 93.69 602 ASN A C 1
ATOM 5067 O O . ASN A 1 602 ? -5.179 -2.760 27.357 1.00 93.69 602 ASN A O 1
ATOM 5071 N N . THR A 1 603 ? -3.883 -0.961 26.978 1.00 96.25 603 THR A N 1
ATOM 5072 C CA . THR A 1 603 ? -4.514 -0.560 25.717 1.00 96.25 603 THR A CA 1
ATOM 5073 C C . THR A 1 603 ? -3.480 -0.543 24.607 1.00 96.25 603 THR A C 1
ATOM 5075 O O . THR A 1 603 ? -2.419 0.063 24.755 1.00 96.25 603 THR A O 1
ATOM 5078 N N . ILE A 1 604 ? -3.816 -1.184 23.490 1.00 97.75 604 ILE A N 1
ATOM 5079 C CA . ILE A 1 604 ? -3.026 -1.169 22.258 1.00 97.75 604 ILE A CA 1
ATOM 5080 C C . ILE A 1 604 ? -3.858 -0.477 21.182 1.00 97.75 604 ILE A C 1
ATOM 5082 O O . ILE A 1 604 ? -5.004 -0.850 20.945 1.00 97.75 604 ILE A O 1
ATOM 5086 N N . ILE A 1 605 ? -3.292 0.530 20.528 1.00 98.06 605 ILE A N 1
ATOM 5087 C CA . ILE A 1 605 ? -3.951 1.304 19.478 1.00 98.06 605 ILE A CA 1
ATOM 5088 C C . ILE A 1 605 ? -3.325 0.930 18.142 1.00 98.06 605 ILE A C 1
ATOM 5090 O O . ILE A 1 605 ? -2.125 1.099 17.938 1.00 98.06 605 ILE A O 1
ATOM 5094 N N . LEU A 1 606 ? -4.142 0.434 17.222 1.00 97.19 606 LEU A N 1
ATOM 5095 C CA . LEU A 1 606 ? -3.730 0.027 15.888 1.00 97.19 606 LEU A CA 1
ATOM 5096 C C . LEU A 1 606 ? -4.320 0.994 14.869 1.00 97.19 606 LEU A C 1
ATOM 5098 O O . LEU A 1 606 ? -5.537 1.153 14.795 1.00 97.19 606 LEU A O 1
ATOM 5102 N N . ILE A 1 607 ? -3.467 1.634 14.076 1.00 95.75 607 ILE A N 1
ATOM 5103 C CA . ILE A 1 607 ? -3.874 2.631 13.086 1.00 95.75 607 ILE A CA 1
ATOM 5104 C C . ILE A 1 607 ? -3.450 2.154 11.706 1.00 95.75 607 ILE A C 1
ATOM 5106 O O . ILE A 1 607 ? -2.264 1.930 11.478 1.00 95.75 607 ILE A O 1
ATOM 5110 N N . ALA A 1 608 ? -4.396 2.065 10.772 1.00 93.88 608 ALA A N 1
ATOM 5111 C CA . ALA A 1 608 ? -4.102 1.700 9.392 1.00 93.88 608 ALA A CA 1
ATOM 5112 C C . ALA A 1 608 ? -4.808 2.595 8.374 1.00 93.88 608 ALA A C 1
ATOM 5114 O O . ALA A 1 608 ? -6.025 2.767 8.414 1.00 93.88 608 ALA A O 1
ATOM 5115 N N . GLY A 1 609 ? -4.070 3.144 7.411 1.00 88.81 609 GLY A N 1
ATOM 5116 C CA . GLY A 1 609 ? -4.654 4.038 6.413 1.00 88.81 609 GLY A CA 1
ATOM 5117 C C . GLY A 1 609 ? -3.843 4.172 5.132 1.00 88.81 609 GLY A C 1
ATOM 5118 O O . GLY A 1 609 ? -2.673 3.804 5.066 1.00 88.81 609 GLY A O 1
ATOM 5119 N N . LYS A 1 610 ? -4.488 4.747 4.108 1.00 75.88 610 LYS A N 1
ATOM 5120 C CA . LYS A 1 610 ? -3.938 4.915 2.749 1.00 75.88 610 LYS A CA 1
ATOM 5121 C C . LYS A 1 610 ? -2.760 5.904 2.662 1.00 75.88 610 LYS A C 1
ATOM 5123 O O . LYS A 1 610 ? -2.170 6.043 1.599 1.00 75.88 610 LYS A O 1
ATOM 5128 N N . SER A 1 611 ? -2.474 6.696 3.696 1.00 72.44 611 SER A N 1
ATOM 5129 C CA . SER A 1 611 ? -1.469 7.753 3.566 1.00 72.44 611 SER A CA 1
ATOM 5130 C C . SER A 1 611 ? -0.845 8.173 4.894 1.00 72.44 611 SER A C 1
ATOM 5132 O O . SER A 1 611 ? -1.504 8.180 5.933 1.00 72.44 611 SER A O 1
ATOM 5134 N N . ARG A 1 612 ? 0.423 8.611 4.843 1.00 77.31 612 ARG A N 1
ATOM 5135 C CA . ARG A 1 612 ? 1.123 9.223 5.992 1.00 77.31 612 ARG A CA 1
ATOM 5136 C C . ARG A 1 612 ? 0.311 10.338 6.662 1.00 77.31 612 ARG A C 1
ATOM 5138 O O . ARG A 1 612 ? 0.235 10.328 7.890 1.00 77.31 612 ARG A O 1
ATOM 5145 N N . PRO A 1 613 ? -0.308 11.270 5.902 1.00 85.12 613 PRO A N 1
ATOM 5146 C CA . PRO A 1 613 ? -1.092 12.346 6.495 1.00 85.12 613 PRO A CA 1
ATOM 5147 C C . PRO A 1 613 ? -2.262 11.856 7.347 1.00 85.12 613 PRO A C 1
ATOM 5149 O O . PRO A 1 613 ? -2.565 12.490 8.349 1.00 85.12 613 PRO A O 1
ATOM 5152 N N . PHE A 1 614 ? -2.901 10.728 7.006 1.00 88.62 614 PHE A N 1
ATOM 5153 C CA . PHE A 1 614 ? -3.979 10.174 7.831 1.00 88.62 614 PHE A CA 1
ATOM 5154 C C . PHE A 1 614 ? -3.478 9.836 9.241 1.00 88.62 614 PHE A C 1
ATOM 5156 O O . PHE A 1 614 ? -4.013 10.348 10.224 1.00 88.62 614 PHE A O 1
ATOM 5163 N N . SER A 1 615 ? -2.406 9.048 9.333 1.00 88.38 615 SER A N 1
ATOM 5164 C CA . SER A 1 615 ? -1.810 8.659 10.614 1.00 88.38 615 SER A CA 1
ATOM 5165 C C . SER A 1 615 ? -1.283 9.877 11.381 1.00 88.38 615 SER A C 1
ATOM 5167 O O . SER A 1 615 ? -1.526 10.002 12.576 1.00 88.38 615 SER A O 1
ATOM 5169 N N . GLN A 1 616 ? -0.624 10.822 10.700 1.00 88.75 616 GLN A N 1
ATOM 5170 C CA . GLN A 1 616 ? -0.115 12.054 11.322 1.00 88.75 616 GLN A CA 1
ATOM 5171 C C . GLN A 1 616 ? -1.235 12.932 11.897 1.00 88.75 616 GLN A C 1
ATOM 5173 O O . GLN A 1 616 ? -1.121 13.412 13.024 1.00 88.75 616 GLN A O 1
ATOM 5178 N N . ASN A 1 617 ? -2.335 13.108 11.160 1.00 91.75 617 ASN A N 1
ATOM 5179 C CA . ASN A 1 617 ? -3.490 13.873 11.630 1.00 91.75 617 ASN A CA 1
ATOM 5180 C C . ASN A 1 617 ? -4.154 13.211 12.837 1.00 91.75 617 ASN A C 1
ATOM 5182 O O . ASN A 1 617 ? -4.609 13.903 13.746 1.00 91.75 617 ASN A O 1
ATOM 5186 N N . LEU A 1 618 ? -4.191 11.880 12.871 1.00 93.75 618 LEU A N 1
ATOM 5187 C CA . LEU A 1 618 ? -4.744 11.147 14.000 1.00 93.75 618 LEU A CA 1
ATOM 5188 C C . LEU A 1 618 ? -3.869 11.278 15.253 1.00 93.75 618 LEU A C 1
ATOM 5190 O O . LEU A 1 618 ? -4.389 11.538 16.334 1.00 93.75 618 LEU A O 1
ATOM 5194 N N . ILE A 1 619 ? -2.544 11.192 15.102 1.00 95.06 619 ILE A N 1
ATOM 5195 C CA . ILE A 1 619 ? -1.604 11.452 16.198 1.00 95.06 619 ILE A CA 1
ATOM 5196 C C . ILE A 1 619 ? -1.763 12.877 16.739 1.00 95.06 619 ILE A C 1
ATOM 5198 O O . ILE A 1 619 ? -1.830 13.066 17.953 1.00 95.06 619 ILE A O 1
ATOM 5202 N N . LYS A 1 620 ? -1.906 13.873 15.856 1.00 95.31 620 LYS A N 1
ATOM 5203 C CA . LYS A 1 620 ? -2.219 15.247 16.266 1.00 95.31 620 LYS A CA 1
ATOM 5204 C C . LYS A 1 620 ? -3.552 15.323 17.018 1.00 95.31 620 LYS A C 1
ATOM 5206 O O . LYS A 1 620 ? -3.618 15.936 18.073 1.00 95.31 620 LYS A O 1
ATOM 5211 N N . THR A 1 621 ? -4.581 14.635 16.525 1.00 96.81 621 THR A N 1
ATOM 5212 C CA . THR A 1 621 ? -5.898 14.575 17.180 1.00 96.81 621 THR A CA 1
ATOM 5213 C C . THR A 1 621 ? -5.791 14.006 18.598 1.00 96.81 621 THR A C 1
ATOM 5215 O O . THR A 1 621 ? -6.405 14.537 19.517 1.00 96.81 621 THR A O 1
ATOM 5218 N N . PHE A 1 622 ? -4.978 12.967 18.817 1.00 97.88 622 PHE A N 1
ATOM 5219 C CA . PHE A 1 622 ? -4.718 12.448 20.164 1.00 97.88 622 PHE A CA 1
ATOM 5220 C C . PHE A 1 622 ? -4.015 13.466 21.063 1.00 97.88 622 PHE A C 1
ATOM 5222 O O . PHE A 1 622 ? -4.391 13.599 22.228 1.00 97.88 622 PHE A O 1
ATOM 5229 N N . ALA A 1 623 ? -3.032 14.201 20.537 1.00 97.44 623 ALA A N 1
ATOM 5230 C CA . ALA A 1 623 ? -2.362 15.261 21.283 1.00 97.44 623 ALA A CA 1
ATOM 5231 C C . ALA A 1 623 ? -3.346 16.368 21.695 1.00 97.44 623 ALA A C 1
ATOM 5233 O O . ALA A 1 623 ? -3.368 16.764 22.860 1.00 97.44 623 ALA A O 1
ATOM 5234 N N . ASP A 1 624 ? -4.214 16.794 20.775 1.00 97.06 624 ASP A N 1
ATOM 5235 C CA . ASP A 1 624 ? -5.239 17.812 21.022 1.00 97.06 624 ASP A CA 1
ATOM 5236 C C . ASP A 1 624 ? -6.263 17.341 22.075 1.00 97.06 624 ASP A C 1
ATOM 5238 O O . ASP A 1 624 ? -6.598 18.090 22.994 1.00 97.06 624 ASP A O 1
ATOM 5242 N N . ILE A 1 625 ? -6.706 16.075 22.017 1.00 97.81 625 ILE A N 1
ATOM 5243 C CA . ILE A 1 625 ? -7.587 15.475 23.037 1.00 97.81 625 ILE A CA 1
ATOM 5244 C C . ILE A 1 625 ? -6.923 15.510 24.420 1.00 97.81 625 ILE A C 1
ATOM 5246 O O . ILE A 1 625 ? -7.554 15.920 25.396 1.00 97.81 625 ILE A O 1
ATOM 5250 N N . ILE A 1 626 ? -5.648 15.114 24.520 1.00 97.75 626 ILE A N 1
ATOM 5251 C CA . ILE A 1 626 ? -4.907 15.152 25.789 1.00 97.75 626 ILE A CA 1
ATOM 5252 C C . ILE A 1 626 ? -4.768 16.596 26.277 1.00 97.75 626 ILE A C 1
ATOM 5254 O O . ILE A 1 626 ? -5.020 16.856 27.450 1.00 97.75 626 ILE A O 1
ATOM 5258 N N . LYS A 1 627 ? -4.431 17.543 25.395 1.00 97.19 627 LYS A N 1
ATOM 5259 C CA . LYS A 1 627 ? -4.268 18.958 25.752 1.00 97.19 627 LYS A CA 1
ATOM 5260 C C . LYS A 1 627 ? -5.560 19.572 26.290 1.00 97.19 627 LYS A C 1
ATOM 5262 O O . LYS A 1 627 ? -5.517 20.304 27.274 1.00 97.19 627 LYS A O 1
ATOM 5267 N N . ASN A 1 628 ? -6.702 19.234 25.696 1.00 96.06 628 ASN A N 1
ATOM 5268 C CA . ASN A 1 628 ? -8.008 19.703 26.159 1.00 96.06 628 ASN A CA 1
ATOM 5269 C C . ASN A 1 628 ? -8.386 19.135 27.537 1.00 96.06 628 ASN A C 1
ATOM 5271 O O . ASN A 1 628 ? -9.093 19.790 28.300 1.00 96.06 628 ASN A O 1
ATOM 5275 N N . LYS A 1 629 ? -7.929 17.920 27.866 1.00 95.69 629 LYS A N 1
ATOM 5276 C CA . LYS A 1 629 ? -8.195 17.254 29.153 1.00 95.69 629 LYS A CA 1
ATOM 5277 C C . LYS A 1 629 ? -7.182 17.591 30.245 1.00 95.69 629 LYS A C 1
ATOM 5279 O O . LYS A 1 629 ? -7.531 17.567 31.420 1.00 95.69 629 LYS A O 1
ATOM 5284 N N . GLU A 1 630 ? -5.954 17.922 29.867 1.00 95.75 630 GLU A N 1
ATOM 5285 C CA . GLU A 1 630 ? -4.849 18.276 30.759 1.00 95.75 630 GLU A CA 1
ATOM 5286 C C . GLU A 1 630 ? -4.293 19.662 30.362 1.00 95.75 630 GLU A C 1
ATOM 5288 O O . GLU A 1 630 ? -3.176 19.755 29.844 1.00 95.75 630 GLU A O 1
ATOM 5293 N N . PRO A 1 631 ? -5.038 20.764 30.598 1.00 92.38 631 PRO A N 1
ATOM 5294 C CA . PRO A 1 631 ? -4.684 22.095 30.090 1.00 92.38 631 PRO A CA 1
ATOM 5295 C C . PRO A 1 631 ? -3.323 22.597 30.588 1.00 92.38 631 PRO A C 1
ATOM 5297 O O . PRO A 1 631 ? -2.657 23.354 29.879 1.00 92.38 631 PRO A O 1
ATOM 5300 N N . ASN A 1 632 ? -2.872 22.119 31.750 1.00 94.81 632 ASN A N 1
ATOM 5301 C CA . ASN A 1 632 ? -1.594 22.491 32.357 1.00 94.81 632 ASN A CA 1
ATOM 5302 C C . ASN A 1 632 ? -0.375 21.824 31.699 1.00 94.81 632 ASN A C 1
ATOM 5304 O O . ASN A 1 632 ? 0.734 22.319 31.868 1.00 94.81 632 ASN A O 1
ATOM 5308 N N . LYS A 1 633 ? -0.543 20.728 30.944 1.00 93.25 633 LYS A N 1
ATOM 5309 C CA . LYS A 1 633 ? 0.588 20.087 30.255 1.00 93.25 633 LYS A CA 1
ATOM 5310 C C . LYS A 1 633 ? 0.961 20.846 28.998 1.00 93.25 633 LYS A C 1
ATOM 5312 O O . LYS A 1 633 ? 0.093 21.222 28.204 1.00 93.25 633 LYS A O 1
ATOM 5317 N N . ASN A 1 634 ? 2.251 21.073 28.794 1.00 95.50 634 ASN A N 1
ATOM 5318 C CA . ASN A 1 634 ? 2.734 21.668 27.552 1.00 95.50 634 ASN A CA 1
ATOM 5319 C C . ASN A 1 634 ? 2.682 20.643 26.398 1.00 95.50 634 ASN A C 1
ATOM 5321 O O . ASN A 1 634 ? 2.524 19.439 26.600 1.00 95.50 634 ASN A O 1
ATOM 5325 N N . MET A 1 635 ? 2.773 21.133 25.159 1.00 95.81 635 MET A N 1
ATOM 5326 C CA . MET A 1 635 ? 2.659 20.277 23.973 1.00 95.81 635 MET A CA 1
ATOM 5327 C C . MET A 1 635 ? 3.868 19.337 23.806 1.00 95.81 635 MET A C 1
ATOM 5329 O O . MET A 1 635 ? 3.732 18.255 23.240 1.00 95.81 635 MET A O 1
ATOM 5333 N N . GLU A 1 636 ? 5.042 19.712 24.317 1.00 96.06 636 GLU A N 1
ATOM 5334 C CA . GLU A 1 636 ? 6.253 18.887 24.250 1.00 96.06 636 GLU A CA 1
ATOM 5335 C C . GLU A 1 636 ? 6.121 17.617 25.098 1.00 96.06 636 GLU A C 1
ATOM 5337 O O . GLU A 1 636 ? 6.385 16.520 24.607 1.00 96.06 636 GLU A O 1
ATOM 5342 N N . GLU A 1 637 ? 5.619 17.738 26.329 1.00 96.94 637 GLU A N 1
ATOM 5343 C CA . GLU A 1 637 ? 5.322 16.614 27.222 1.00 96.94 637 GLU A CA 1
ATOM 5344 C C . GLU A 1 637 ? 4.294 15.654 26.614 1.00 96.94 637 GLU A C 1
ATOM 5346 O O . GLU A 1 637 ? 4.447 14.433 26.694 1.00 96.94 637 GLU A O 1
ATOM 5351 N N . ILE A 1 638 ? 3.250 16.197 25.979 1.00 97.69 638 ILE A N 1
ATOM 5352 C CA . ILE A 1 638 ? 2.208 15.404 25.315 1.00 97.69 638 ILE A CA 1
ATOM 5353 C C . ILE A 1 638 ? 2.795 14.644 24.121 1.00 97.6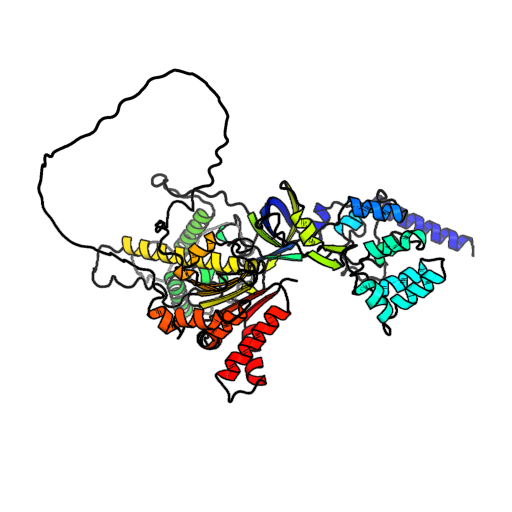9 638 ILE A C 1
ATOM 5355 O O . ILE A 1 638 ? 2.574 13.438 23.982 1.00 97.69 638 ILE A O 1
ATOM 5359 N N . ASN A 1 639 ? 3.585 15.319 23.286 1.00 97.00 639 ASN A N 1
ATOM 5360 C CA . ASN A 1 639 ? 4.245 14.693 22.143 1.00 97.00 639 ASN A CA 1
ATOM 5361 C C . ASN A 1 639 ? 5.241 13.616 22.585 1.00 97.00 639 ASN A C 1
ATOM 5363 O O . ASN A 1 639 ? 5.294 12.552 21.969 1.00 97.00 639 ASN A O 1
ATOM 5367 N N . LEU A 1 640 ? 5.984 13.843 23.672 1.00 97.56 640 LEU A N 1
ATOM 5368 C CA . LEU A 1 640 ? 6.887 12.848 24.248 1.00 97.56 640 LEU A CA 1
ATOM 5369 C C . LEU A 1 640 ? 6.123 11.628 24.781 1.00 97.56 640 LEU A C 1
ATOM 5371 O O . LEU A 1 640 ? 6.552 10.495 24.564 1.00 97.56 640 LEU A O 1
ATOM 5375 N N . PHE A 1 641 ? 4.974 11.836 25.432 1.00 97.44 641 PHE A N 1
ATOM 5376 C CA . PHE A 1 641 ? 4.100 10.752 25.890 1.00 97.44 641 PHE A CA 1
ATOM 5377 C C . PHE A 1 641 ? 3.611 9.880 24.726 1.00 97.44 641 PHE A C 1
ATOM 5379 O O . PHE A 1 641 ? 3.722 8.655 24.788 1.00 97.44 641 PHE A O 1
ATOM 5386 N N . ILE A 1 642 ? 3.109 10.499 23.652 1.00 97.19 642 ILE A N 1
ATOM 5387 C CA . ILE A 1 642 ? 2.647 9.765 22.467 1.00 97.19 642 ILE A CA 1
ATOM 5388 C C . ILE A 1 642 ? 3.819 9.064 21.777 1.00 97.19 642 ILE A C 1
ATOM 5390 O O . ILE A 1 642 ? 3.700 7.898 21.410 1.00 97.19 642 ILE A O 1
ATOM 5394 N N . LYS A 1 643 ? 4.966 9.738 21.641 1.00 96.94 643 LYS A N 1
ATOM 5395 C CA . LYS A 1 643 ? 6.176 9.139 21.074 1.00 96.94 643 LYS A CA 1
ATOM 5396 C C . LYS A 1 643 ? 6.589 7.892 21.853 1.00 96.94 643 LYS A C 1
ATOM 5398 O O . LYS A 1 643 ? 6.813 6.861 21.238 1.00 96.94 643 LYS A O 1
ATOM 5403 N N . LYS A 1 644 ? 6.581 7.938 23.189 1.00 96.94 644 LYS A N 1
ATOM 5404 C CA . LYS A 1 644 ? 6.880 6.772 24.032 1.00 96.94 644 LYS A CA 1
ATOM 5405 C C . LYS A 1 644 ? 5.917 5.607 23.779 1.00 96.94 644 LYS A C 1
ATOM 5407 O O . LYS A 1 644 ? 6.368 4.474 23.687 1.00 96.94 644 LYS A O 1
ATOM 5412 N N . LYS A 1 645 ? 4.620 5.893 23.626 1.00 96.62 645 LYS A N 1
ATOM 5413 C CA . LYS A 1 645 ? 3.601 4.893 23.264 1.00 96.62 645 LYS A CA 1
ATOM 5414 C C . LYS A 1 645 ? 3.825 4.296 21.863 1.00 96.62 645 LYS A C 1
ATOM 5416 O O . LYS A 1 645 ? 3.422 3.168 21.614 1.00 96.62 645 LYS A O 1
ATOM 5421 N N . ILE A 1 646 ? 4.419 5.041 20.930 1.00 95.62 646 ILE A N 1
ATOM 5422 C CA . ILE A 1 646 ? 4.806 4.517 19.608 1.00 95.62 646 ILE A CA 1
ATOM 5423 C C . ILE A 1 646 ? 6.076 3.664 19.732 1.00 95.62 646 ILE A C 1
ATOM 5425 O O . ILE A 1 646 ? 6.117 2.551 19.214 1.00 95.62 646 ILE A O 1
ATOM 5429 N N . ASP A 1 647 ? 7.082 4.159 20.457 1.00 94.88 647 ASP A N 1
ATOM 5430 C CA . ASP A 1 647 ? 8.375 3.494 20.655 1.00 94.88 647 ASP A CA 1
ATOM 5431 C C . ASP A 1 647 ? 8.236 2.160 21.420 1.00 94.88 647 ASP A C 1
ATOM 5433 O O . ASP A 1 647 ? 8.995 1.225 21.171 1.00 94.88 647 ASP A O 1
ATOM 5437 N N . ASP A 1 648 ? 7.259 2.043 22.330 1.00 93.75 648 ASP A N 1
ATOM 5438 C CA . ASP A 1 648 ? 6.939 0.801 23.054 1.00 93.75 648 ASP A CA 1
ATOM 5439 C C . ASP A 1 648 ? 5.886 -0.087 22.357 1.00 93.75 648 ASP A C 1
ATOM 5441 O O . ASP A 1 648 ? 5.459 -1.103 22.912 1.00 93.75 648 ASP A O 1
ATOM 5445 N N . PHE A 1 649 ? 5.492 0.271 21.129 1.00 94.06 649 PHE A N 1
ATOM 5446 C CA . PHE A 1 649 ? 4.480 -0.406 20.314 1.00 94.06 649 PHE A CA 1
ATOM 5447 C C . PHE A 1 649 ? 3.075 -0.471 20.939 1.00 94.06 649 PHE A C 1
ATOM 5449 O O . PHE A 1 649 ? 2.248 -1.268 20.492 1.00 94.06 649 PHE A O 1
ATOM 5456 N N . SER A 1 650 ? 2.750 0.362 21.932 1.00 95.38 650 SER A N 1
ATOM 5457 C CA . SER A 1 650 ? 1.365 0.545 22.399 1.00 95.38 650 SER A CA 1
ATOM 5458 C C . SER A 1 650 ? 0.498 1.291 21.380 1.00 95.38 650 SER A C 1
ATOM 5460 O O . SER A 1 650 ? -0.721 1.152 21.398 1.00 95.38 650 SER A O 1
ATOM 5462 N N . ILE A 1 651 ? 1.102 2.085 20.494 1.00 97.06 651 ILE A N 1
ATOM 5463 C CA . ILE A 1 651 ? 0.482 2.676 19.306 1.00 97.06 651 ILE A CA 1
ATOM 5464 C C . ILE A 1 651 ? 1.257 2.176 18.086 1.00 97.06 651 ILE A C 1
ATOM 5466 O O . ILE A 1 651 ? 2.432 2.494 17.926 1.00 97.06 651 ILE A O 1
ATOM 5470 N N . ILE A 1 652 ? 0.600 1.420 17.207 1.00 95.00 652 ILE A N 1
ATOM 5471 C CA . ILE A 1 652 ? 1.209 0.847 16.001 1.00 95.00 652 ILE A CA 1
ATOM 5472 C C . ILE A 1 652 ? 0.575 1.479 14.765 1.00 95.00 652 ILE A C 1
ATOM 5474 O O . ILE A 1 652 ? -0.649 1.564 14.654 1.00 95.00 652 ILE A O 1
ATOM 5478 N N . LEU A 1 653 ? 1.418 1.923 13.832 1.00 92.25 653 LEU A N 1
ATOM 5479 C CA . LEU A 1 653 ? 1.011 2.593 12.598 1.00 92.25 653 LEU A CA 1
ATOM 5480 C C . LEU A 1 653 ? 1.353 1.719 11.382 1.00 92.25 653 LEU A C 1
ATOM 5482 O O . LEU A 1 653 ? 2.522 1.579 11.033 1.00 92.25 653 LEU A O 1
ATOM 5486 N N . GLU A 1 654 ? 0.338 1.205 10.692 1.00 87.00 654 GLU A N 1
ATOM 5487 C CA . GLU A 1 654 ? 0.455 0.469 9.426 1.00 87.00 654 GLU A CA 1
ATOM 5488 C C . GLU A 1 654 ? 0.026 1.390 8.269 1.00 87.00 654 GLU A C 1
ATOM 5490 O O . GLU A 1 654 ? -1.158 1.573 7.977 1.00 87.00 654 GLU A O 1
ATOM 5495 N N . SER A 1 655 ? 0.989 2.054 7.626 1.00 73.88 655 SER A N 1
ATOM 5496 C CA . SER A 1 655 ? 0.703 2.985 6.523 1.00 73.88 655 SER A CA 1
ATOM 5497 C C . SER A 1 655 ? 0.907 2.308 5.172 1.00 73.88 655 SER A C 1
ATOM 5499 O O . SER A 1 655 ? 1.982 1.785 4.896 1.00 73.88 655 SER A O 1
ATOM 5501 N N . TRP A 1 656 ? -0.115 2.364 4.322 1.00 70.44 656 TRP A N 1
ATOM 5502 C CA . TRP A 1 656 ? -0.074 1.835 2.960 1.00 70.44 656 TRP A CA 1
ATOM 5503 C C . TRP A 1 656 ? 0.473 2.924 2.027 1.00 70.44 656 TRP A C 1
ATOM 5505 O O . TRP A 1 656 ? -0.059 4.036 2.037 1.00 70.44 656 TRP A O 1
ATOM 5515 N N . TYR A 1 657 ? 1.521 2.627 1.249 1.00 50.69 657 TYR A N 1
ATOM 5516 C CA . TYR A 1 657 ? 2.136 3.553 0.283 1.00 50.69 657 TYR A CA 1
ATOM 5517 C C . TYR A 1 657 ? 2.100 3.013 -1.140 1.00 50.69 657 TYR A C 1
ATOM 5519 O O . TYR A 1 657 ? 2.472 1.833 -1.327 1.00 50.69 657 TYR A O 1
#

Secondary structure (DSSP, 8-state):
-HHHHHHHHHHHHHHHHHHHTTPPBP-HHIIIIIIS-PEEEEEEEEEE-S-TTSS--EEEEEEEESS----SSEEEEEE----HHHHHHHHHHTT--TT-EEEB---TTS-TTS-TTS-BTSEEEHHHHHHHHB-SSSBPPHHHHHHHGGG---HHHHHHHHHHH-SSSTHHHIIIIITTT-BHHHHHHHHTTT----HHHHHHHSPBPPPEEEEB---GGG-S------HHHHHHHT--HHHHHHHHHHHHHHHTS-TTSTT--S--S--------------------S----HHHHHHHHHHHHHHHHTT-----S--SS-------EEEEEEEE--EEEEETTEEEE-HHHHHHHTPPTT-EEEEEEEE-GGGG-TTTT-TTSEEEEEEEGGGGGGTHHHHHHHHHHHHHHHHHHHHHHHH-TTS-TTSTT-----S--EEEEEEES-TTTS-TTHHHHHTTTTTEEEEEEESS-SS-SEEEGGGG-SS------SSTTSS-------------------------------------------------S---HHHHHHHTS-HHHHHHHHHT-SS--HHHHHHHTHHHHHHHHH-TTEEEEEEESSHHHHHHHHHHHHHHHHHH-TTS-HHHHHHHHHHHHHTTSEEEEE--

Solvent-accessible surface area (backbone atoms only — not comparable to full-atom values): 39668 Å² total; per-residue (Å²): 117,72,69,63,55,52,51,52,52,49,51,52,52,49,54,51,53,59,61,58,74,74,49,49,68,62,48,70,64,57,45,41,37,69,74,66,63,28,47,68,28,36,29,71,40,67,44,73,71,30,52,89,87,44,93,58,57,31,31,46,31,32,30,36,38,91,63,76,64,71,58,64,42,29,26,38,32,37,52,48,54,55,62,66,64,66,49,51,53,51,34,52,64,51,72,44,69,48,81,43,72,46,64,46,74,80,64,93,87,56,72,88,84,79,62,84,83,58,70,62,65,18,41,35,42,46,44,57,50,41,34,65,41,41,36,45,77,46,63,59,57,41,68,53,29,53,55,46,38,80,27,33,88,45,66,71,58,28,55,50,24,51,47,30,28,32,82,85,59,43,63,52,29,39,63,65,30,61,66,66,56,32,17,44,52,52,54,47,69,76,37,38,92,54,45,66,68,52,69,72,55,47,69,75,67,51,50,68,56,67,67,47,76,43,40,38,45,48,42,62,86,48,46,69,51,66,88,72,69,58,66,69,57,55,52,65,74,54,71,44,72,66,51,56,49,48,50,47,50,47,52,58,57,50,70,71,47,75,94,75,78,87,79,74,93,83,82,86,77,86,80,80,88,84,89,84,92,79,87,85,85,87,86,81,87,82,83,79,85,90,67,102,60,56,71,67,55,50,53,50,49,52,51,50,51,52,50,31,62,75,69,68,61,73,96,71,85,86,77,85,82,85,75,84,77,69,82,59,47,43,58,45,34,37,72,50,58,51,46,68,46,78,70,50,103,90,42,72,50,66,38,64,53,38,51,40,60,71,70,46,53,62,77,38,72,44,45,30,38,79,44,78,36,78,68,58,74,33,88,54,77,78,40,82,85,39,33,44,38,39,38,27,34,48,75,34,37,40,67,50,45,16,59,53,55,42,47,49,52,52,54,53,50,54,52,52,52,56,53,54,54,52,72,72,52,78,81,71,72,93,82,73,85,81,73,86,73,70,72,90,75,51,27,39,36,34,37,21,33,45,32,78,91,47,50,51,75,64,59,75,64,54,64,77,44,49,90,53,30,45,42,39,38,17,16,45,66,39,90,81,71,23,67,44,60,52,71,73,73,70,72,83,66,89,68,87,67,82,88,69,63,94,85,61,79,85,76,83,76,78,82,76,86,74,89,75,87,76,90,83,83,87,83,81,88,80,89,80,84,84,87,85,81,86,83,89,87,80,88,88,83,90,84,84,86,83,86,81,81,77,82,72,71,96,63,89,44,72,68,53,30,63,65,50,73,47,49,72,66,56,54,49,64,70,51,67,80,48,93,57,36,46,44,67,55,55,49,60,74,38,36,69,42,51,49,53,48,69,70,42,85,55,33,36,37,42,37,22,22,73,34,70,66,56,57,52,52,50,54,50,50,52,46,52,51,47,37,73,75,39,71,88,55,56,69,66,62,47,49,50,52,53,48,50,33,40,77,69,44,35,37,39,80,52,69,46,130

Nearest PDB structures (foldseek):
  3ojw-assembly1_A  TM=8.500E-01  e=4.862E-20  Rattus norvegicus
  5gxu-assembly1_A  TM=8.632E-01  e=5.574E-17  Arabidopsis thaliana
  5gxu-assembly2_B  TM=8.611E-01  e=1.073E-16  Arabidopsis thaliana
  7sv0-assembly1_A  TM=8.497E-01  e=1.410E-16  Sorghum bicolor
  7sux-assembly1_A  TM=8.526E-01  e=5.474E-15  Sorghum bicolor

pLDDT: mean 72.5, std 27.28, range [22.31, 98.12]